Protein AF-0000000080797533 (afdb_homodimer)

Structure (mmCIF, N/CA/C/O backbone):
data_AF-0000000080797533-model_v1
#
loop_
_entity.id
_entity.type
_entity.pdbx_description
1 polymer 'Nucleotidyl transferase'
#
loop_
_atom_site.group_PDB
_atom_site.id
_atom_site.type_symbol
_atom_site.label_atom_id
_atom_site.label_alt_id
_atom_site.label_comp_id
_atom_site.label_asym_id
_atom_site.label_entity_id
_atom_site.label_seq_id
_atom_site.pdbx_PDB_ins_code
_atom_site.Cartn_x
_atom_site.Cartn_y
_atom_site.Cartn_z
_atom_site.occupancy
_atom_site.B_iso_or_equiv
_atom_site.auth_seq_id
_atom_site.auth_comp_id
_atom_site.auth_asym_id
_atom_site.auth_atom_id
_atom_site.pdbx_PDB_model_num
ATOM 1 N N . MET A 1 1 ? 1.604 30.25 17.75 1 94.69 1 MET A N 1
ATOM 2 C CA . MET A 1 1 ? 1.44 29.516 16.5 1 94.69 1 MET A CA 1
ATOM 3 C C . MET A 1 1 ? 0.306 28.5 16.609 1 94.69 1 MET A C 1
ATOM 5 O O . MET A 1 1 ? 0.098 27.906 17.656 1 94.69 1 MET A O 1
ATOM 9 N N . LYS A 1 2 ? -0.53 28.344 15.547 1 98.5 2 LYS A N 1
ATOM 10 C CA . LYS A 1 2 ? -1.649 27.406 15.492 1 98.5 2 LYS A CA 1
ATOM 11 C C . LYS A 1 2 ? -1.345 26.234 14.562 1 98.5 2 LYS A C 1
ATOM 13 O O . LYS A 1 2 ? -0.405 26.297 13.766 1 98.5 2 LYS A O 1
ATOM 18 N N . ALA A 1 3 ? -2.129 25.188 14.773 1 98.81 3 ALA A N 1
ATOM 19 C CA . ALA A 1 3 ? -2.057 24.062 13.852 1 98.81 3 ALA A CA 1
ATOM 20 C C . ALA A 1 3 ? -3.424 23.766 13.242 1 98.81 3 ALA A C 1
ATOM 22 O O . ALA A 1 3 ? -4.453 23.922 13.898 1 98.81 3 ALA A O 1
ATOM 23 N N . LEU A 1 4 ? -3.369 23.375 11.984 1 98.81 4 LEU A N 1
ATOM 24 C CA . LEU A 1 4 ? -4.566 22.953 11.266 1 98.81 4 LEU A CA 1
ATOM 25 C C . LEU A 1 4 ? -4.551 21.453 11 1 98.81 4 LEU A C 1
ATOM 27 O O . LEU A 1 4 ? -3.557 20.922 10.5 1 98.81 4 LEU A O 1
ATOM 31 N N . ILE A 1 5 ? -5.598 20.781 11.383 1 98.75 5 ILE A N 1
ATOM 32 C CA . ILE A 1 5 ? -5.773 19.359 11.078 1 98.75 5 ILE A CA 1
ATOM 33 C C . ILE A 1 5 ? -6.871 19.188 10.031 1 98.75 5 ILE A C 1
ATOM 35 O O . ILE A 1 5 ? -8 19.641 10.234 1 98.75 5 ILE A O 1
ATOM 39 N N . LEU A 1 6 ? -6.496 18.547 8.906 1 98.25 6 LEU A N 1
ATOM 40 C CA . LEU A 1 6 ? -7.449 18.297 7.828 1 98.25 6 LEU A CA 1
ATOM 41 C C . LEU A 1 6 ? -8.281 17.047 8.102 1 98.25 6 LEU A C 1
ATOM 43 O O . LEU A 1 6 ? -7.82 15.93 7.859 1 98.25 6 LEU A O 1
ATOM 47 N N . ALA A 1 7 ? -9.531 17.219 8.508 1 96.38 7 ALA A N 1
ATOM 48 C CA . ALA A 1 7 ? -10.352 16.109 8.984 1 96.38 7 ALA A CA 1
ATOM 49 C C . ALA A 1 7 ? -11.734 16.125 8.352 1 96.38 7 ALA A C 1
ATOM 51 O O . ALA A 1 7 ? -12.734 15.82 9.016 1 96.38 7 ALA A O 1
ATOM 52 N N . GLY A 1 8 ? -11.805 16.5 7.051 1 94.31 8 GLY A N 1
ATOM 53 C CA . GLY A 1 8 ? -13.117 16.688 6.449 1 94.31 8 GLY A CA 1
ATOM 54 C C . GLY A 1 8 ? -13.516 15.57 5.512 1 94.31 8 GLY A C 1
ATOM 55 O O . GLY A 1 8 ? -14.641 15.531 5.012 1 94.31 8 GLY A O 1
ATOM 56 N N . GLY A 1 9 ? -12.711 14.555 5.316 1 91.94 9 GLY A N 1
ATOM 57 C CA . GLY A 1 9 ? -12.945 13.539 4.305 1 91.94 9 GLY A CA 1
ATOM 58 C C . GLY A 1 9 ? -13.914 12.461 4.75 1 91.94 9 GLY A C 1
ATOM 59 O O . GLY A 1 9 ? -14.141 12.281 5.949 1 91.94 9 GLY A O 1
ATOM 60 N N . TYR A 1 10 ? -14.422 11.664 3.805 1 91.75 10 TYR A N 1
ATOM 61 C CA . TYR A 1 10 ? -15.461 10.672 4.047 1 91.75 10 TYR A CA 1
ATOM 62 C C . TYR A 1 10 ? -14.867 9.406 4.656 1 91.75 10 TYR A C 1
ATOM 64 O O . TYR A 1 10 ? -15.586 8.625 5.289 1 91.75 10 TYR A O 1
ATOM 72 N N . GLY A 1 11 ? -13.617 9.18 4.414 1 90.25 11 GLY A N 1
ATOM 73 C CA . GLY A 1 11 ? -13.031 7.922 4.848 1 90.25 11 GLY A CA 1
ATOM 74 C C . GLY A 1 11 ? -13.688 6.703 4.234 1 90.25 11 GLY A C 1
ATOM 75 O O . GLY A 1 11 ? -13.961 5.723 4.926 1 90.25 11 GLY A O 1
ATOM 76 N N . LYS A 1 12 ? -13.945 6.66 2.904 1 87.62 12 LYS A N 1
ATOM 77 C CA . LYS A 1 12 ? -14.758 5.672 2.203 1 87.62 12 LYS A CA 1
ATOM 78 C C . LYS A 1 12 ? -14.117 4.285 2.273 1 87.62 12 LYS A C 1
ATOM 80 O O . LYS A 1 12 ? -14.82 3.275 2.359 1 87.62 12 LYS A O 1
ATOM 85 N N . ARG A 1 13 ? -12.836 4.188 2.387 1 86.38 13 ARG A N 1
ATOM 86 C CA . ARG A 1 13 ? -12.117 2.92 2.344 1 86.38 13 ARG A CA 1
ATOM 87 C C . ARG A 1 13 ? -12.172 2.211 3.693 1 86.38 13 ARG A C 1
ATOM 89 O O . ARG A 1 13 ? -11.758 1.057 3.812 1 86.38 13 ARG A O 1
ATOM 96 N N . LEU A 1 14 ? -12.719 2.918 4.703 1 90 14 LEU A N 1
ATOM 97 C CA . LEU A 1 14 ? -12.789 2.359 6.047 1 90 14 LEU A CA 1
ATOM 98 C C . LEU A 1 14 ? -14.227 2.006 6.414 1 90 14 LEU A C 1
ATOM 100 O O . LEU A 1 14 ? -14.523 1.71 7.574 1 90 14 LEU A O 1
ATOM 104 N N . LYS A 1 15 ? -15.07 2.141 5.383 1 87 15 LYS A N 1
ATOM 105 C CA . LYS A 1 15 ? -16.422 1.623 5.621 1 87 15 LYS A CA 1
ATOM 106 C C . LYS A 1 15 ? -16.391 0.133 5.949 1 87 15 LYS A C 1
ATOM 108 O O . LYS A 1 15 ? -15.586 -0.614 5.379 1 87 15 LYS A O 1
ATOM 113 N N . PRO A 1 16 ? -17.172 -0.252 6.891 1 87.19 16 PRO A N 1
ATOM 114 C CA . PRO A 1 16 ? -18.344 0.398 7.473 1 87.19 16 PRO A CA 1
ATOM 115 C C . PRO A 1 16 ? -18.016 1.201 8.727 1 87.19 16 PRO A C 1
ATOM 117 O O . PRO A 1 16 ? -18.891 1.865 9.289 1 87.19 16 PRO A O 1
ATOM 120 N N . LEU A 1 17 ? -16.844 1.166 9.219 1 88.81 17 LEU A N 1
ATOM 121 C CA . LEU A 1 17 ? -16.484 1.856 10.445 1 88.81 17 LEU A CA 1
ATOM 122 C C . LEU A 1 17 ? -16.828 3.34 10.359 1 88.81 17 LEU A C 1
ATOM 124 O O . LEU A 1 17 ? -17.281 3.932 11.336 1 88.81 17 LEU A O 1
ATOM 128 N N . THR A 1 18 ? -16.641 3.889 9.148 1 92.38 18 THR A N 1
ATOM 129 C CA . THR A 1 18 ? -16.766 5.332 8.984 1 92.38 18 THR A CA 1
ATOM 130 C C . THR A 1 18 ? -18.203 5.711 8.641 1 92.38 18 THR A C 1
ATOM 132 O O . THR A 1 18 ? -18.516 6.879 8.398 1 92.38 18 THR A O 1
ATOM 135 N N . GLU A 1 19 ? -19 4.746 8.594 1 92 19 GLU A N 1
ATOM 136 C CA . GLU A 1 19 ? -20.406 5.059 8.367 1 92 19 GLU A CA 1
ATOM 137 C C . GLU A 1 19 ? -21.016 5.738 9.594 1 92 19 GLU A C 1
ATOM 139 O O . GLU A 1 19 ? -21.922 6.578 9.461 1 92 19 GLU A O 1
ATOM 144 N N . GLU A 1 20 ? -20.516 5.363 10.719 1 91.5 20 GLU A N 1
ATOM 145 C CA . GLU A 1 20 ? -21.094 5.895 11.953 1 91.5 20 GLU A CA 1
ATOM 146 C C . GLU A 1 20 ? -20.109 6.801 12.68 1 91.5 20 GLU A C 1
ATOM 148 O O . GLU A 1 20 ? -20.516 7.668 13.461 1 91.5 20 GLU A O 1
ATOM 153 N N . LEU A 1 21 ? -18.938 6.59 12.516 1 95.12 21 LEU A N 1
ATOM 154 C CA . LEU A 1 21 ? -17.875 7.328 13.211 1 95.12 21 LEU A CA 1
ATOM 155 C C . LEU A 1 21 ? -16.891 7.926 12.211 1 95.12 21 LEU A C 1
ATOM 157 O O . LEU A 1 21 ? -16.281 7.199 11.422 1 95.12 21 LEU A O 1
ATOM 161 N N . PRO A 1 22 ? -16.766 9.281 12.234 1 96.25 22 PRO A N 1
ATOM 162 C CA . PRO A 1 22 ? -15.797 9.867 11.297 1 96.25 22 PRO A CA 1
ATOM 163 C C . PRO A 1 22 ? -14.367 9.398 11.555 1 96.25 22 PRO A C 1
ATOM 165 O O . PRO A 1 22 ? -14.023 9.031 12.688 1 96.25 22 PRO A O 1
ATOM 168 N N . LYS A 1 23 ? -13.508 9.438 10.57 1 96.44 23 LYS A N 1
ATOM 169 C CA . LYS A 1 23 ? -12.164 8.875 10.57 1 96.44 23 LYS A CA 1
ATOM 170 C C . LYS A 1 23 ? -11.336 9.414 11.734 1 96.44 23 LYS A C 1
ATOM 172 O O . LYS A 1 23 ? -10.664 8.648 12.422 1 96.44 23 LYS A O 1
ATOM 177 N N . PRO A 1 24 ? -11.375 10.758 12.023 1 96.88 24 PRO A N 1
ATOM 178 C CA . PRO A 1 24 ? -10.547 11.289 13.109 1 96.88 24 PRO A CA 1
ATOM 179 C C . PRO A 1 24 ? -10.891 10.68 14.469 1 96.88 24 PRO A C 1
ATOM 181 O O . PRO A 1 24 ? -10.07 10.719 15.391 1 96.88 24 PRO A O 1
ATOM 184 N N . LEU A 1 25 ? -12.062 10.094 14.578 1 97.56 25 LEU A N 1
ATOM 185 C CA . LEU A 1 25 ? -12.516 9.586 15.875 1 97.56 25 LEU A CA 1
ATOM 186 C C . LEU A 1 25 ? -12.32 8.078 15.969 1 97.56 25 LEU A C 1
ATOM 188 O O . LEU A 1 25 ? -12.578 7.48 17.016 1 97.56 25 LEU A O 1
ATOM 192 N N . LEU A 1 26 ? -11.875 7.477 14.914 1 96.94 26 LEU A N 1
ATOM 193 C CA . LEU A 1 26 ? -11.578 6.051 14.977 1 96.94 26 LEU A CA 1
ATOM 194 C C . LEU A 1 26 ? -10.477 5.773 15.992 1 96.94 26 LEU A C 1
ATOM 196 O O . LEU A 1 26 ? -9.508 6.527 16.094 1 96.94 26 LEU A O 1
ATOM 200 N N . GLN A 1 27 ? -10.602 4.641 16.656 1 96.06 27 GLN A N 1
ATOM 201 C CA . GLN A 1 27 ? -9.711 4.312 17.766 1 96.06 27 GLN A CA 1
ATOM 202 C C . GLN A 1 27 ? -8.461 3.582 17.266 1 96.06 27 GLN A C 1
ATOM 204 O O . GLN A 1 27 ? -8.562 2.646 16.469 1 96.06 27 GLN A O 1
ATOM 209 N N . VAL A 1 28 ? -7.332 4.039 17.703 1 96.19 28 VAL A N 1
ATOM 210 C CA . VAL A 1 28 ? -6.047 3.381 17.5 1 96.19 28 VAL A CA 1
ATOM 211 C C . VAL A 1 28 ? -5.316 3.252 18.844 1 96.19 28 VAL A C 1
ATOM 213 O O . VAL A 1 28 ? -4.922 4.258 19.438 1 96.19 28 VAL A O 1
ATOM 216 N N . ALA A 1 29 ? -5.105 2.033 19.297 1 95.25 29 ALA A N 1
ATOM 217 C CA . ALA A 1 29 ? -4.453 1.735 20.562 1 95.25 29 ALA A CA 1
ATOM 218 C C . ALA A 1 29 ? -5.133 2.475 21.719 1 95.25 29 ALA A C 1
ATOM 220 O O . ALA A 1 29 ? -4.461 3.098 22.531 1 95.25 29 ALA A O 1
ATOM 221 N N . GLY A 1 30 ? -6.457 2.561 21.672 1 92.75 30 GLY A N 1
ATOM 222 C CA . GLY A 1 30 ? -7.227 3.062 22.797 1 92.75 30 GLY A CA 1
ATOM 223 C C . GLY A 1 30 ? -7.488 4.555 22.734 1 92.75 30 GLY A C 1
ATOM 224 O O . GLY A 1 30 ? -8.133 5.125 23.609 1 92.75 30 GLY A O 1
ATOM 225 N N . LYS A 1 31 ? -7.008 5.238 21.75 1 93.94 31 LYS A N 1
ATOM 226 C CA . LYS A 1 31 ? -7.168 6.676 21.562 1 93.94 31 LYS A CA 1
ATOM 227 C C . LYS A 1 31 ? -7.637 6.996 20.141 1 93.94 31 LYS A C 1
ATOM 229 O O . LYS A 1 31 ? -7.199 6.359 19.188 1 93.94 31 LYS A O 1
ATOM 234 N N . PRO A 1 32 ? -8.555 8.039 20.062 1 97 32 PRO A N 1
ATOM 235 C CA . PRO A 1 32 ? -8.906 8.422 18.688 1 97 32 PRO A CA 1
ATOM 236 C C . PRO A 1 32 ? -7.711 8.953 17.906 1 97 32 PRO A C 1
ATOM 238 O O . PRO A 1 32 ? -6.77 9.492 18.484 1 97 32 PRO A O 1
ATOM 241 N N . ILE A 1 33 ? -7.75 8.844 16.609 1 97.62 33 ILE A N 1
ATOM 242 C CA . ILE A 1 33 ? -6.672 9.289 15.734 1 97.62 33 ILE A CA 1
ATOM 243 C C . ILE A 1 33 ? -6.328 10.75 16.047 1 97.62 33 ILE A C 1
ATOM 245 O O . ILE A 1 33 ? -5.156 11.102 16.172 1 97.62 33 ILE A O 1
ATOM 249 N N . VAL A 1 34 ? -7.316 11.625 16.266 1 98 34 VAL A N 1
ATOM 250 C CA . VAL A 1 34 ? -7.102 13.055 16.453 1 98 34 VAL A CA 1
ATOM 251 C C . VAL A 1 34 ? -6.363 13.312 17.766 1 98 34 VAL A C 1
ATOM 253 O O . VAL A 1 34 ? -5.602 14.273 17.891 1 98 34 VAL A O 1
ATOM 256 N N . ALA A 1 35 ? -6.574 12.469 18.734 1 97.5 35 ALA A N 1
ATOM 257 C CA . ALA A 1 35 ? -5.887 12.625 20.016 1 97.5 35 ALA A CA 1
ATOM 258 C C . ALA A 1 35 ? -4.379 12.438 19.859 1 97.5 35 ALA A C 1
ATOM 260 O O . ALA A 1 35 ? -3.588 13.102 20.531 1 97.5 35 ALA A O 1
ATOM 261 N N . TRP A 1 36 ? -4.047 11.477 19.016 1 97.75 36 TRP A N 1
ATOM 262 C CA . TRP A 1 36 ? -2.633 11.297 18.703 1 97.75 36 TRP A CA 1
ATOM 263 C C . TRP A 1 36 ? -2.045 12.555 18.078 1 97.75 36 TRP A C 1
ATOM 265 O O . TRP A 1 36 ? -0.903 12.922 18.359 1 97.75 36 TRP A O 1
ATOM 275 N N . GLN A 1 37 ? -2.801 13.203 17.281 1 98.12 37 GLN A N 1
ATOM 276 C CA . GLN A 1 37 ? -2.35 14.414 16.609 1 98.12 37 GLN A CA 1
ATOM 277 C C . GLN A 1 37 ? -2.258 15.578 17.594 1 98.12 37 GLN A C 1
ATOM 279 O O . GLN A 1 37 ? -1.333 16.391 17.516 1 98.12 37 GLN A O 1
ATOM 284 N N . PHE A 1 38 ? -3.213 15.664 18.5 1 98.44 38 PHE A N 1
ATOM 285 C CA . PHE A 1 38 ? -3.129 16.656 19.562 1 98.44 38 PHE A CA 1
ATOM 286 C C . PHE A 1 38 ? -1.846 16.484 20.359 1 98.44 38 PHE A C 1
ATOM 288 O O . PHE A 1 38 ? -1.151 17.469 20.641 1 98.44 38 PHE A O 1
ATOM 295 N N . ASP A 1 39 ? -1.562 15.25 20.688 1 97.69 39 ASP A N 1
ATOM 296 C CA . ASP A 1 39 ? -0.354 14.961 21.469 1 97.69 39 ASP A CA 1
ATOM 297 C C . ASP A 1 39 ? 0.896 15.414 20.719 1 97.69 39 ASP A C 1
ATOM 299 O O . ASP A 1 39 ? 1.817 15.969 21.312 1 97.69 39 ASP A O 1
ATOM 303 N N . LEU A 1 40 ? 0.904 15.164 19.438 1 98 40 LEU A N 1
ATOM 304 C CA . LEU A 1 40 ? 2.02 15.609 18.609 1 98 40 LEU A CA 1
ATOM 305 C C . LEU A 1 40 ? 2.234 17.109 18.734 1 98 40 LEU A C 1
ATOM 307 O O . LEU A 1 40 ? 3.344 17.562 19.016 1 98 40 LEU A O 1
ATOM 311 N N . TYR A 1 41 ? 1.193 17.875 18.547 1 98.56 41 TYR A N 1
ATOM 312 C CA . TYR A 1 41 ? 1.3 19.328 18.516 1 98.56 41 TYR A CA 1
ATOM 313 C C . TYR A 1 41 ? 1.588 19.875 19.906 1 98.56 41 TYR A C 1
ATOM 315 O O . TYR A 1 41 ? 2.428 20.766 20.078 1 98.56 41 TYR A O 1
ATOM 323 N N . LYS A 1 42 ? 0.977 19.297 20.922 1 97.94 42 LYS A N 1
ATOM 324 C CA . LYS A 1 42 ? 1.227 19.719 22.297 1 97.94 42 LYS A CA 1
ATOM 325 C C . LYS A 1 42 ? 2.699 19.562 22.672 1 97.94 42 LYS A C 1
ATOM 327 O O . LYS A 1 42 ? 3.283 20.438 23.312 1 97.94 42 LYS A O 1
ATOM 332 N N . ARG A 1 43 ? 3.199 18.531 22.266 1 97.06 43 ARG A N 1
ATOM 333 C CA . ARG A 1 43 ? 4.598 18.25 22.578 1 97.06 43 ARG A CA 1
ATOM 334 C C . ARG A 1 43 ? 5.52 19.312 21.984 1 97.06 43 ARG A C 1
ATOM 336 O O . ARG A 1 43 ? 6.633 19.5 22.469 1 97.06 43 ARG A O 1
ATOM 343 N N . HIS A 1 44 ? 5.059 19.984 21 1 98.12 44 HIS A N 1
ATOM 344 C CA . HIS A 1 44 ? 5.879 21 20.344 1 98.12 44 HIS A CA 1
ATOM 345 C C . HIS A 1 44 ? 5.379 22.406 20.656 1 98.12 44 HIS A C 1
ATOM 347 O O . HIS A 1 44 ? 5.664 23.359 19.922 1 98.12 44 HIS A O 1
ATOM 353 N N . GLY A 1 45 ? 4.559 22.484 21.656 1 97.62 45 GLY A N 1
ATOM 354 C CA . GLY A 1 45 ? 4.148 23.766 22.188 1 97.62 45 GLY A CA 1
ATOM 355 C C . GLY A 1 45 ? 2.99 24.391 21.438 1 97.62 45 GLY A C 1
ATOM 356 O O . GLY A 1 45 ? 2.705 25.578 21.578 1 97.62 45 GLY A O 1
ATOM 357 N N . ILE A 1 46 ? 2.385 23.672 20.578 1 98.31 46 ILE A N 1
ATOM 358 C CA . ILE A 1 46 ? 1.227 24.172 19.844 1 98.31 46 ILE A CA 1
ATOM 359 C C . ILE A 1 46 ? -0.056 23.641 20.484 1 98.31 46 ILE A C 1
ATOM 361 O O . ILE A 1 46 ? -0.37 22.453 20.375 1 98.31 46 ILE A O 1
ATOM 365 N N . ASN A 1 47 ? -0.805 24.547 21.047 1 98.31 47 ASN A N 1
ATOM 366 C CA . ASN A 1 47 ? -1.969 24.109 21.797 1 98.31 47 ASN A CA 1
ATOM 367 C C . ASN A 1 47 ? -3.264 24.672 21.219 1 98.31 47 ASN A C 1
ATOM 369 O O . ASN A 1 47 ? -4.352 24.359 21.703 1 98.31 47 ASN A O 1
ATOM 373 N N . GLU A 1 48 ? -3.184 25.5 20.312 1 98.56 48 GLU A N 1
ATOM 374 C CA . GLU A 1 48 ? -4.352 25.984 19.578 1 98.56 48 GLU A CA 1
ATOM 375 C C . GLU A 1 48 ? -4.488 25.297 18.234 1 98.56 48 GLU A C 1
ATOM 377 O O . GLU A 1 48 ? -3.641 25.453 17.359 1 98.56 48 GLU A O 1
ATOM 382 N N . ILE A 1 49 ? -5.629 24.594 18.125 1 98.75 49 ILE A N 1
ATOM 383 C CA . ILE A 1 49 ? -5.805 23.734 16.969 1 98.75 49 ILE A CA 1
ATOM 384 C C . ILE A 1 49 ? -7.051 24.156 16.188 1 98.75 49 ILE A C 1
ATOM 386 O O . ILE A 1 49 ? -8.102 24.406 16.781 1 98.75 49 ILE A O 1
ATOM 390 N N . VAL A 1 50 ? -6.867 24.344 14.922 1 98.75 50 VAL A N 1
ATOM 391 C CA . VAL A 1 50 ? -7.988 24.469 14 1 98.75 50 VAL A CA 1
ATOM 392 C C . VAL A 1 50 ? -8.289 23.125 13.352 1 98.75 50 VAL A C 1
ATOM 394 O O . VAL A 1 50 ? -7.379 22.469 12.836 1 98.75 50 VAL A O 1
ATOM 397 N N . MET A 1 51 ? -9.492 22.656 13.422 1 98.62 51 MET A N 1
ATOM 398 C CA . MET A 1 51 ? -9.898 21.422 12.758 1 98.62 51 MET A CA 1
ATOM 399 C C . MET A 1 51 ? -10.805 21.703 11.57 1 98.62 51 MET A C 1
ATOM 401 O O . MET A 1 51 ? -11.867 22.312 11.727 1 98.62 51 MET A O 1
ATOM 405 N N . ALA A 1 52 ? -10.359 21.359 10.398 1 98.25 52 ALA A N 1
ATOM 406 C CA . ALA A 1 52 ? -11.227 21.391 9.219 1 98.25 52 ALA A CA 1
ATOM 407 C C . ALA A 1 52 ? -12.102 20.141 9.156 1 98.25 52 ALA A C 1
ATOM 409 O O . ALA A 1 52 ? -11.617 19.062 8.812 1 98.25 52 ALA A O 1
ATOM 410 N N . VAL A 1 53 ? -13.406 20.297 9.398 1 98 53 VAL A N 1
ATOM 411 C CA . VAL A 1 53 ? -14.297 19.141 9.516 1 98 53 VAL A CA 1
ATOM 412 C C . VAL A 1 53 ? -15.375 19.219 8.438 1 98 53 VAL A C 1
ATOM 414 O O . VAL A 1 53 ? -15.664 20.281 7.906 1 98 53 VAL A O 1
ATOM 417 N N . GLY A 1 54 ? -15.867 18.031 8 1 96.62 54 GLY A N 1
ATOM 418 C CA . GLY A 1 54 ? -16.906 17.922 7 1 96.62 54 GLY A CA 1
ATOM 419 C C . GLY A 1 54 ? -17.828 16.734 7.242 1 96.62 54 GLY A C 1
ATOM 420 O O . GLY A 1 54 ? -18.828 16.844 7.969 1 96.62 54 GLY A O 1
ATOM 421 N N . TYR A 1 55 ? -17.5 15.586 6.828 1 94.56 55 TYR A N 1
ATOM 422 C CA . TYR A 1 55 ? -18.281 14.367 7 1 94.56 55 TYR A CA 1
ATOM 423 C C . TYR A 1 55 ? -18.453 14.031 8.477 1 94.56 55 TYR A C 1
ATOM 425 O O . TYR A 1 55 ? -17.484 13.93 9.219 1 94.56 55 TYR A O 1
ATOM 433 N N . LEU A 1 56 ? -19.734 13.961 8.922 1 96.31 56 LEU A N 1
ATOM 434 C CA . LEU A 1 56 ? -20.109 13.648 10.305 1 96.31 56 LEU A CA 1
ATOM 435 C C . LEU A 1 56 ? -19.484 14.648 11.273 1 96.31 56 LEU A C 1
ATOM 437 O O . LEU A 1 56 ? -19.047 14.273 12.359 1 96.31 56 LEU A O 1
ATOM 441 N N . LYS A 1 57 ? -19.484 15.891 10.82 1 96.81 57 LYS A N 1
ATOM 442 C CA . LYS A 1 57 ? -18.875 16.969 11.602 1 96.81 57 LYS A CA 1
ATOM 443 C C . LYS A 1 57 ? -19.531 17.078 12.977 1 96.81 57 LYS A C 1
ATOM 445 O O . LYS A 1 57 ? -18.859 17.391 13.961 1 96.81 57 LYS A O 1
ATOM 450 N N . GLU A 1 58 ? -20.781 16.812 13.047 1 97.12 58 GLU A N 1
ATOM 451 C CA . GLU A 1 58 ? -21.5 16.938 14.32 1 97.12 58 GLU A CA 1
ATOM 452 C C . GLU A 1 58 ? -20.906 16 15.375 1 97.12 58 GLU A C 1
ATOM 454 O O . GLU A 1 58 ? -20.797 16.375 16.547 1 97.12 58 GLU A O 1
ATOM 459 N N . LYS A 1 59 ? -20.562 14.859 14.945 1 97.19 59 LYS A N 1
ATOM 460 C CA . LYS A 1 59 ? -19.969 13.891 15.859 1 97.19 59 LYS A CA 1
ATOM 461 C C . LYS A 1 59 ? -18.594 14.344 16.328 1 97.19 59 LYS A C 1
ATOM 463 O O . LYS A 1 59 ? -18.25 14.195 17.5 1 97.19 59 LYS A O 1
ATOM 468 N N . VAL A 1 60 ? -17.844 14.93 15.461 1 97.62 60 VAL A N 1
ATOM 469 C CA . VAL A 1 60 ? -16.516 15.422 15.812 1 97.62 60 VAL A CA 1
ATOM 470 C C . VAL A 1 60 ? -16.641 16.547 16.844 1 97.62 60 VAL A C 1
ATOM 472 O O . VAL A 1 60 ? -15.969 16.531 17.875 1 97.62 60 VAL A O 1
ATOM 475 N N . ILE A 1 61 ? -17.516 17.469 16.5 1 97.56 61 ILE A N 1
ATOM 476 C CA . ILE A 1 61 ? -17.703 18.641 17.359 1 97.56 61 ILE A CA 1
ATOM 477 C C . ILE A 1 61 ? -18.219 18.203 18.719 1 97.56 61 ILE A C 1
ATOM 479 O O . ILE A 1 61 ? -17.766 18.719 19.75 1 97.56 61 ILE A O 1
ATOM 483 N N . GLU A 1 62 ? -19.078 17.234 18.719 1 97.19 62 GLU A N 1
ATOM 484 C CA . GLU A 1 62 ? -19.641 16.734 19.969 1 97.19 62 GLU A CA 1
ATOM 485 C C . GLU A 1 62 ? -18.594 16.016 20.812 1 97.19 62 GLU A C 1
ATOM 487 O O . GLU A 1 62 ? -18.453 16.297 22 1 97.19 62 GLU A O 1
ATOM 492 N N . LEU A 1 63 ? -17.828 15.203 20.234 1 96.19 63 LEU A N 1
ATOM 493 C CA . LEU A 1 63 ? -16.984 14.289 20.984 1 96.19 63 LEU A CA 1
ATOM 494 C C . LEU A 1 63 ? -15.633 14.93 21.312 1 96.19 63 LEU A C 1
ATOM 496 O O . LEU A 1 63 ? -15.039 14.648 22.344 1 96.19 63 LEU A O 1
ATOM 500 N N . VAL A 1 64 ? -15.18 15.805 20.438 1 97.75 64 VAL A N 1
ATOM 501 C CA . VAL A 1 64 ? -13.922 16.5 2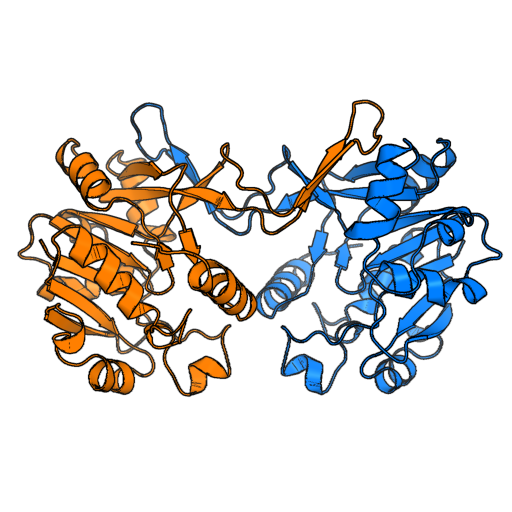0.688 1 97.75 64 VAL A CA 1
ATOM 502 C C . VAL A 1 64 ? -14.18 17.75 21.531 1 97.75 64 VAL A C 1
ATOM 504 O O . VAL A 1 64 ? -13.391 18.078 22.406 1 97.75 64 VAL A O 1
ATOM 507 N N . GLY A 1 65 ? -15.242 18.422 21.234 1 97.38 65 GLY A N 1
ATOM 508 C CA . GLY A 1 65 ? -15.633 19.609 21.969 1 97.38 65 GLY A CA 1
ATOM 509 C C . GLY A 1 65 ? -14.633 20.75 21.844 1 97.38 65 GLY A C 1
ATOM 510 O O . GLY A 1 65 ? -14.156 21.031 20.734 1 97.38 65 GLY A O 1
ATOM 511 N N . SER A 1 66 ? -14.352 21.406 22.969 1 97.75 66 SER A N 1
ATOM 512 C CA . SER A 1 66 ? -13.43 22.531 22.984 1 97.75 66 SER A CA 1
ATOM 513 C C . SER A 1 66 ? -11.977 22.062 22.906 1 97.75 66 SER A C 1
ATOM 515 O O . SER A 1 66 ? -11.07 22.875 22.688 1 97.75 66 SER A O 1
ATOM 517 N N . GLY A 1 67 ? -11.797 20.812 23.031 1 97.75 67 GLY A N 1
ATOM 518 C CA . GLY A 1 67 ? -10.453 20.25 23.062 1 97.75 67 GLY A CA 1
ATOM 519 C C . GLY A 1 67 ? -9.859 20.219 24.469 1 97.75 67 GLY A C 1
ATOM 520 O O . GLY A 1 67 ? -8.766 19.688 24.672 1 97.75 67 GLY A O 1
ATOM 521 N N . SER A 1 68 ? -10.562 20.672 25.438 1 97.38 68 SER A N 1
ATOM 522 C CA . SER A 1 68 ? -10.055 20.812 26.797 1 97.38 68 SER A CA 1
ATOM 523 C C . SER A 1 68 ? -9.664 19.453 27.375 1 97.38 68 SER A C 1
ATOM 525 O O . SER A 1 68 ? -8.664 19.344 28.094 1 97.38 68 SER A O 1
ATOM 527 N N . LYS A 1 69 ? -10.422 18.469 27.094 1 96.12 69 LYS A N 1
ATOM 528 C CA . LYS A 1 69 ? -10.156 17.141 27.625 1 96.12 69 LYS A CA 1
ATOM 529 C C . LYS A 1 69 ? -8.805 16.609 27.141 1 96.12 69 LYS A C 1
ATOM 531 O O . LYS A 1 69 ? -8.227 15.719 27.75 1 96.12 69 LYS A O 1
ATOM 536 N N . TYR A 1 70 ? -8.359 17.219 26.047 1 97.38 70 TYR A N 1
ATOM 537 C CA . TYR A 1 70 ? -7.094 16.781 25.484 1 97.38 70 TYR A CA 1
ATOM 538 C C . TYR A 1 70 ? -5.98 17.781 25.781 1 97.38 70 TYR A C 1
ATOM 540 O O . TYR A 1 70 ? -4.855 17.625 25.297 1 97.38 70 TYR A O 1
ATOM 548 N N . GLY A 1 71 ? -6.297 18.812 26.484 1 97.5 71 GLY A N 1
ATOM 549 C CA . GLY A 1 71 ? -5.301 19.797 26.844 1 97.5 71 GLY A CA 1
ATOM 550 C C . GLY A 1 71 ? -5.008 20.781 25.734 1 97.5 71 GLY A C 1
ATOM 551 O O . GLY A 1 71 ? -3.906 21.328 25.641 1 97.5 71 GLY A O 1
ATOM 552 N N . VAL A 1 72 ? -5.93 20.906 24.781 1 98.38 72 VAL A N 1
ATOM 553 C CA . VAL A 1 72 ? -5.773 21.859 23.688 1 98.38 72 VAL A CA 1
ATOM 554 C C . VAL A 1 72 ? -7.031 22.719 23.562 1 98.38 72 VAL A C 1
ATOM 556 O O . VAL A 1 72 ? -8.023 22.469 24.25 1 98.38 72 VAL A O 1
ATOM 559 N N . LYS A 1 73 ? -6.895 23.797 22.781 1 98.5 73 LYS A N 1
ATOM 560 C CA . LYS A 1 73 ? -8.031 24.609 22.344 1 98.5 73 LYS A CA 1
ATOM 561 C C . LYS A 1 73 ? -8.359 24.344 20.875 1 98.5 73 LYS A C 1
ATOM 563 O O . LYS A 1 73 ? -7.5 24.5 20 1 98.5 73 LYS A O 1
ATOM 568 N N . VAL A 1 74 ? -9.641 24.016 20.656 1 98.56 74 VAL A N 1
ATOM 569 C CA . VAL A 1 74 ? -9.992 23.625 19.297 1 98.56 74 VAL A CA 1
ATOM 570 C C . VAL A 1 74 ? -11.016 24.594 18.734 1 98.56 74 VAL A C 1
ATOM 572 O O . VAL A 1 74 ? -11.969 24.984 19.406 1 98.56 74 VAL A O 1
ATOM 575 N N . VAL A 1 75 ? -10.734 25.078 17.562 1 97.81 75 VAL A N 1
ATOM 576 C CA . VAL A 1 75 ? -11.703 25.797 16.75 1 97.81 75 VAL A CA 1
ATOM 577 C C . VAL A 1 75 ? -12.016 25 15.484 1 97.81 75 VAL A C 1
ATOM 579 O O . VAL A 1 75 ? -11.133 24.359 14.906 1 97.81 75 VAL A O 1
ATOM 582 N N . TYR A 1 76 ? -13.312 25.062 15.031 1 98.25 76 TYR A N 1
ATOM 583 C CA . TYR A 1 76 ? -13.742 24.25 13.906 1 98.25 76 TYR A CA 1
ATOM 584 C C . TYR A 1 76 ? -14 25.109 12.68 1 98.25 76 TYR A C 1
ATOM 586 O O . TYR A 1 76 ? -14.578 26.188 12.781 1 98.25 76 TYR A O 1
ATOM 594 N N . VAL A 1 77 ? -13.508 24.688 11.617 1 97.88 77 VAL A N 1
ATOM 595 C CA . VAL A 1 77 ? -13.859 25.203 10.297 1 97.88 77 VAL A CA 1
ATOM 596 C C . VAL A 1 77 ? -14.594 24.141 9.5 1 97.88 77 VAL A C 1
ATOM 598 O O . VAL A 1 77 ? -14.055 23.062 9.242 1 97.88 77 VAL A O 1
ATOM 601 N N . VAL A 1 78 ? -15.781 24.469 8.992 1 96.88 78 VAL A N 1
ATOM 602 C CA . VAL A 1 78 ? -16.641 23.453 8.398 1 96.88 78 VAL A CA 1
ATOM 603 C C . VAL A 1 78 ? -16.578 23.547 6.875 1 96.88 78 VAL A C 1
ATOM 605 O O . VAL A 1 78 ? -16.656 24.641 6.305 1 96.88 78 VAL A O 1
ATOM 608 N N . GLU A 1 79 ? -16.344 22.359 6.305 1 93.25 79 GLU A N 1
ATOM 609 C CA . GLU A 1 79 ? -16.484 22.203 4.863 1 93.25 79 GLU A CA 1
ATOM 610 C C . GLU A 1 79 ? -17.828 21.562 4.508 1 93.25 79 GLU A C 1
ATOM 612 O O . GLU A 1 79 ? -18.062 20.406 4.832 1 93.25 79 GLU A O 1
ATOM 617 N N . GLU A 1 80 ? -18.609 22.25 3.736 1 91.06 80 GLU A N 1
ATOM 618 C CA . GLU A 1 80 ? -19.906 21.703 3.365 1 91.06 80 GLU A CA 1
ATOM 619 C C . GLU A 1 80 ? -19.766 20.578 2.35 1 91.06 80 GLU A C 1
ATOM 621 O O . GLU A 1 80 ? -20.594 19.656 2.326 1 91.06 80 GLU A O 1
ATOM 626 N N . GLU A 1 81 ? -18.859 20.719 1.522 1 91.5 81 GLU A N 1
ATOM 627 C CA . GLU A 1 81 ? -18.469 19.656 0.589 1 91.5 81 GLU A CA 1
ATOM 628 C C . GLU A 1 81 ? -16.953 19.453 0.598 1 91.5 81 GLU A C 1
ATOM 630 O O . GLU A 1 81 ? -16.203 20.359 0.974 1 91.5 81 GLU A O 1
ATOM 635 N N . PRO A 1 82 ? -16.609 18.297 0.214 1 89.94 82 PRO A N 1
ATOM 636 C CA . PRO A 1 82 ? -15.156 18.062 0.182 1 89.94 82 PRO A CA 1
ATOM 637 C C . PRO A 1 82 ? -14.438 19.016 -0.767 1 89.94 82 PRO A C 1
ATOM 639 O O . PRO A 1 82 ? -14.742 19.047 -1.962 1 89.94 82 PRO A O 1
ATOM 642 N N . LEU A 1 83 ? -13.492 19.734 -0.274 1 94.69 83 LEU A N 1
ATOM 643 C CA . LEU A 1 83 ? -12.805 20.75 -1.048 1 94.69 83 LEU A CA 1
ATOM 644 C C . LEU A 1 83 ? -11.43 20.266 -1.494 1 94.69 83 LEU A C 1
ATOM 646 O O . LEU A 1 83 ? -10.758 20.922 -2.283 1 94.69 83 LEU A O 1
ATOM 650 N N . GLY A 1 84 ? -10.992 19.094 -1.027 1 95.81 84 GLY A N 1
ATOM 651 C CA . GLY A 1 84 ? -9.602 18.688 -1.187 1 95.81 84 GLY A CA 1
ATOM 652 C C . GLY A 1 84 ? -8.68 19.297 -0.156 1 95.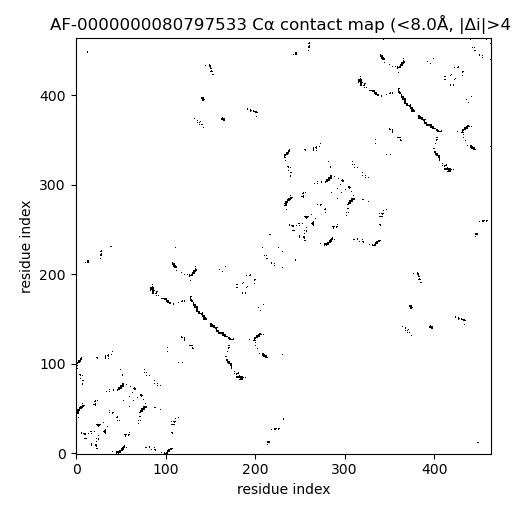81 84 GLY A C 1
ATOM 653 O O . GLY A 1 84 ? -9.07 20.219 0.568 1 95.81 84 GLY A O 1
ATOM 654 N N . THR A 1 85 ? -7.461 18.891 -0.064 1 97.19 85 THR A N 1
ATOM 655 C CA . THR A 1 85 ? -6.543 19.328 0.975 1 97.19 85 THR A CA 1
ATOM 656 C C . THR A 1 85 ? -6.199 20.812 0.793 1 97.19 85 THR A C 1
ATOM 658 O O . THR A 1 85 ? -6.172 21.562 1.764 1 97.19 85 THR A O 1
ATOM 661 N N . GLY A 1 86 ? -5.949 21.219 -0.455 1 98 86 GLY A N 1
ATOM 662 C CA . GLY A 1 86 ? -5.68 22.609 -0.709 1 98 86 GLY A CA 1
ATOM 663 C C . GLY A 1 86 ? -6.863 23.516 -0.415 1 98 86 GLY A C 1
ATOM 664 O O . GLY A 1 86 ? -6.711 24.562 0.207 1 98 86 GLY A O 1
ATOM 665 N N . GLY A 1 87 ? -8 23.078 -0.875 1 98 87 GLY A N 1
ATOM 666 C CA . GLY A 1 87 ? -9.211 23.844 -0.613 1 98 87 GLY A CA 1
ATOM 667 C C . GLY A 1 87 ? -9.531 23.953 0.865 1 98 87 GLY A C 1
ATOM 668 O O . GLY A 1 87 ? -10.016 25 1.318 1 98 87 GLY A O 1
ATOM 669 N N . ALA A 1 88 ? -9.289 22.891 1.607 1 97.88 88 ALA A N 1
ATOM 670 C CA . ALA A 1 88 ? -9.555 22.891 3.043 1 97.88 88 ALA A CA 1
ATOM 671 C C . ALA A 1 88 ? -8.672 23.906 3.768 1 97.88 88 ALA A C 1
ATOM 673 O O . ALA A 1 88 ? -9.133 24.609 4.668 1 97.88 88 ALA A O 1
ATOM 674 N N . ILE A 1 89 ? -7.438 23.953 3.365 1 98.44 89 ILE A N 1
ATOM 675 C CA . ILE A 1 89 ? -6.531 24.922 3.959 1 98.44 89 ILE A CA 1
ATOM 676 C C . ILE A 1 89 ? -6.996 26.344 3.617 1 98.44 89 ILE A C 1
ATOM 678 O O . ILE A 1 89 ? -7.035 27.219 4.484 1 98.44 89 ILE A O 1
ATOM 682 N N . LYS A 1 90 ? -7.367 26.547 2.385 1 98.25 90 LYS A N 1
ATOM 683 C CA . LYS A 1 90 ? -7.875 27.859 1.956 1 98.25 90 LYS A CA 1
ATOM 684 C C . LYS A 1 90 ? -9.102 28.25 2.766 1 98.25 90 LYS A C 1
ATOM 686 O O . LYS A 1 90 ? -9.227 29.406 3.189 1 98.25 90 LYS A O 1
ATOM 691 N N . ASN A 1 91 ? -9.93 27.328 2.979 1 97.69 91 ASN A N 1
ATOM 692 C CA . ASN A 1 91 ? -11.164 27.562 3.727 1 97.69 91 ASN A CA 1
ATOM 693 C C . ASN A 1 91 ? -10.875 27.953 5.172 1 97.69 91 ASN A C 1
ATOM 695 O O . ASN A 1 91 ? -11.711 28.578 5.828 1 97.69 91 ASN A O 1
ATOM 699 N N . ALA A 1 92 ? -9.773 27.578 5.668 1 97.94 92 ALA A N 1
ATOM 700 C CA . ALA A 1 92 ? -9.406 27.859 7.055 1 97.94 92 ALA A CA 1
ATOM 701 C C . ALA A 1 92 ? -8.688 29.203 7.18 1 97.94 92 ALA A C 1
ATOM 703 O O . ALA A 1 92 ? -8.18 29.547 8.25 1 97.94 92 ALA A O 1
ATOM 704 N N . GLU A 1 93 ? -8.633 29.953 6.164 1 97.62 93 GLU A N 1
ATOM 705 C CA . GLU A 1 93 ? -7.871 31.203 6.121 1 97.62 93 GLU A CA 1
ATOM 706 C C . GLU A 1 93 ? -8.305 32.156 7.234 1 97.62 93 GLU A C 1
ATOM 708 O O . GLU A 1 93 ? -7.465 32.781 7.891 1 97.62 93 GLU A O 1
ATOM 713 N N . SER A 1 94 ? -9.547 32.25 7.453 1 95.75 94 SER A N 1
ATOM 714 C CA . SER A 1 94 ? -10.055 33.219 8.438 1 95.75 94 SER A CA 1
ATOM 715 C C . SER A 1 94 ? -9.523 32.875 9.836 1 95.75 94 SER A C 1
ATOM 717 O O . SER A 1 94 ? -9.297 33.781 10.641 1 95.75 94 SER A O 1
ATOM 719 N N . ALA A 1 95 ? -9.32 31.609 10.102 1 96.69 95 ALA A N 1
ATOM 720 C CA . ALA A 1 95 ? -8.859 31.172 11.422 1 96.69 95 ALA A CA 1
ATOM 721 C C . ALA A 1 95 ? -7.344 31.266 11.531 1 96.69 95 ALA A C 1
ATOM 723 O O . ALA A 1 95 ? -6.789 31.234 12.633 1 96.69 95 ALA A O 1
ATOM 724 N N . LEU A 1 96 ? -6.684 31.406 10.352 1 96.69 96 LEU A N 1
ATOM 725 C CA . LEU A 1 96 ? -5.23 31.266 10.367 1 96.69 96 LEU A CA 1
ATOM 726 C C . LEU A 1 96 ? -4.559 32.531 9.828 1 96.69 96 LEU A C 1
ATOM 728 O O . LEU A 1 96 ? -3.344 32.688 9.961 1 96.69 96 LEU A O 1
ATOM 732 N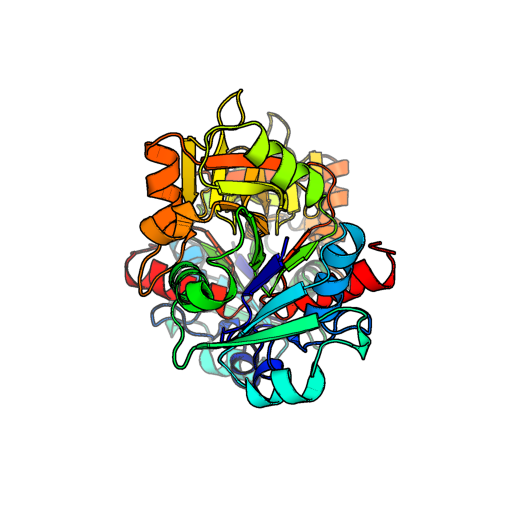 N . ARG A 1 97 ? -5.242 33.406 9.266 1 86.31 97 ARG A N 1
ATOM 733 C CA . ARG A 1 97 ? -4.684 34.531 8.508 1 86.31 97 ARG A CA 1
ATOM 734 C C . ARG A 1 97 ? -3.82 35.438 9.391 1 86.31 97 ARG A C 1
ATOM 736 O O . ARG A 1 97 ? -2.848 36.031 8.922 1 86.31 97 ARG A O 1
ATOM 743 N N . ASN A 1 98 ? -4.082 35.5 10.617 1 90.44 98 ASN A N 1
ATOM 744 C CA . ASN A 1 98 ? -3.336 36.406 11.492 1 90.44 98 ASN A CA 1
ATOM 745 C C . ASN A 1 98 ? -2.047 35.75 11.992 1 90.44 98 ASN A C 1
ATOM 747 O O . ASN A 1 98 ? -1.235 36.406 12.648 1 90.44 98 ASN A O 1
ATOM 751 N N . GLU A 1 99 ? -1.91 34.5 11.711 1 95 99 GLU A N 1
ATOM 752 C CA . GLU A 1 99 ? -0.675 33.812 12.062 1 95 99 GLU A CA 1
ATOM 753 C C . GLU A 1 99 ? 0.419 34.094 11.031 1 95 99 GLU A C 1
ATOM 755 O O . GLU A 1 99 ? 0.175 34 9.828 1 95 99 GLU A O 1
ATOM 760 N N . GLU A 1 100 ? 1.583 34.469 11.523 1 95.88 100 GLU A N 1
ATOM 761 C CA . GLU A 1 100 ? 2.717 34.594 10.609 1 95.88 100 GLU A CA 1
ATOM 762 C C . GLU A 1 100 ? 3.031 33.219 9.961 1 95.88 100 GLU A C 1
ATOM 764 O O . GLU A 1 100 ? 3.324 33.156 8.766 1 95.88 100 GLU A O 1
ATOM 769 N N . MET A 1 101 ? 2.986 32.25 10.797 1 97.5 101 MET A N 1
ATOM 770 C CA . MET A 1 101 ? 3.207 30.859 10.383 1 97.5 101 MET A CA 1
ATOM 771 C C . MET A 1 101 ? 2.285 29.906 11.141 1 97.5 101 MET A C 1
ATOM 773 O O . MET A 1 101 ? 1.881 30.203 12.266 1 97.5 101 MET A O 1
ATOM 777 N N . PHE A 1 102 ? 1.961 28.797 10.5 1 98.75 102 PHE A N 1
ATOM 778 C CA . PHE A 1 102 ? 1.138 27.797 11.156 1 98.75 102 PHE A CA 1
ATOM 779 C C . PHE A 1 102 ? 1.489 26.391 10.648 1 98.75 102 PHE A C 1
ATOM 781 O O . PHE A 1 102 ? 2.053 26.25 9.562 1 98.75 102 PHE A O 1
ATOM 788 N N . ALA A 1 103 ? 1.244 25.391 11.461 1 98.81 103 ALA A N 1
ATOM 789 C CA . ALA A 1 103 ? 1.456 24 11.094 1 98.81 103 ALA A CA 1
ATOM 790 C C . ALA A 1 103 ? 0.185 23.391 10.508 1 98.81 103 ALA A C 1
ATOM 792 O O . ALA A 1 103 ? -0.922 23.844 10.797 1 98.81 103 ALA A O 1
ATOM 793 N N . VAL A 1 104 ? 0.358 22.422 9.602 1 98.88 104 VAL A N 1
ATOM 794 C CA . VAL A 1 104 ? -0.76 21.703 8.992 1 98.88 104 VAL A CA 1
ATOM 795 C C . VAL A 1 104 ? -0.47 20.203 8.977 1 98.88 104 VAL A C 1
ATOM 797 O O . VAL A 1 104 ? 0.663 19.797 8.727 1 98.88 104 VAL A O 1
ATOM 800 N N . SER A 1 105 ? -1.458 19.391 9.234 1 98.62 105 SER A N 1
ATOM 801 C CA . SER A 1 105 ? -1.295 17.953 9.055 1 98.62 105 SER A CA 1
ATOM 802 C C . SER A 1 105 ? -2.555 17.328 8.461 1 98.62 105 SER A C 1
ATOM 804 O O . SER A 1 105 ? -3.666 17.797 8.727 1 98.62 105 SER A O 1
ATOM 806 N N . ASN A 1 106 ? -2.287 16.328 7.633 1 97.94 106 ASN A N 1
ATOM 807 C CA . ASN A 1 106 ? -3.396 15.453 7.254 1 97.94 106 ASN A CA 1
ATOM 808 C C . ASN A 1 106 ? -4.02 14.781 8.477 1 97.94 106 ASN A C 1
ATOM 810 O O . ASN A 1 106 ? -3.32 14.453 9.43 1 97.94 106 ASN A O 1
ATOM 814 N N . GLY A 1 107 ? -5.273 14.562 8.375 1 97.38 107 GLY A N 1
ATOM 815 C CA . GLY A 1 107 ? -6.016 14.047 9.516 1 97.38 107 GLY A CA 1
ATOM 816 C C . GLY A 1 107 ? -5.898 12.539 9.664 1 97.38 107 GLY A C 1
ATOM 817 O O . GLY A 1 107 ? -6.422 11.961 10.617 1 97.38 107 GLY A O 1
ATOM 818 N N . ASP A 1 108 ? -5.246 11.898 8.758 1 96.31 108 ASP A N 1
ATOM 819 C CA . ASP A 1 108 ? -5.188 10.445 8.781 1 96.31 108 ASP A CA 1
ATOM 820 C C . ASP A 1 108 ? -3.781 9.953 9.109 1 96.31 108 ASP A C 1
ATOM 822 O O . ASP A 1 108 ? -3.453 8.789 8.875 1 96.31 108 ASP A O 1
ATOM 826 N N . ILE A 1 109 ? -2.955 10.859 9.703 1 97 109 ILE A N 1
ATOM 827 C CA . ILE A 1 109 ? -1.555 10.531 9.938 1 97 109 ILE A CA 1
ATOM 828 C C . ILE A 1 109 ? -1.29 10.453 11.445 1 97 109 ILE A C 1
ATOM 830 O O . ILE A 1 109 ? -1.747 11.305 12.203 1 97 109 ILE A O 1
ATOM 834 N N . ILE A 1 110 ? -0.614 9.445 11.867 1 97.75 110 ILE A N 1
ATOM 835 C CA . ILE A 1 110 ? -0.048 9.344 13.203 1 97.75 110 ILE A CA 1
ATOM 836 C C . ILE A 1 110 ? 1.476 9.312 13.125 1 97.75 110 ILE A C 1
ATOM 838 O O . ILE A 1 110 ? 2.047 8.461 12.438 1 97.75 110 ILE A O 1
ATOM 842 N N . THR A 1 111 ? 2.131 10.234 13.742 1 98.12 111 THR A N 1
ATOM 843 C CA . THR A 1 111 ? 3.582 10.352 13.633 1 98.12 111 THR A CA 1
ATOM 844 C C . THR A 1 111 ? 4.16 11.031 14.867 1 98.12 111 THR A C 1
ATOM 846 O O . THR A 1 111 ? 3.42 11.602 15.68 1 98.12 111 THR A O 1
ATOM 849 N N . ASN A 1 112 ? 5.441 10.883 15.055 1 97.75 112 ASN A N 1
ATOM 850 C CA . ASN A 1 112 ? 6.137 11.594 16.125 1 97.75 112 ASN A CA 1
ATOM 851 C C . ASN A 1 112 ? 7.223 12.516 15.578 1 97.75 112 ASN A C 1
ATOM 853 O O . ASN A 1 112 ? 8.195 12.82 16.266 1 97.75 112 ASN A O 1
ATOM 857 N N . LEU A 1 113 ? 7.078 12.844 14.32 1 97.56 113 LEU A N 1
ATOM 858 C CA . LEU A 1 113 ? 8.102 13.695 13.734 1 97.56 113 LEU A CA 1
ATOM 859 C C . LEU A 1 113 ? 8.211 15.016 14.484 1 97.56 113 LEU A C 1
ATOM 861 O O . LEU A 1 113 ? 7.266 15.43 15.164 1 97.56 113 LEU A O 1
ATOM 865 N N . ASP A 1 114 ? 9.359 15.688 14.414 1 98.62 114 ASP A N 1
ATOM 866 C CA . ASP A 1 114 ? 9.648 16.938 15.109 1 98.62 114 ASP A CA 1
ATOM 867 C C . ASP A 1 114 ? 9.094 18.125 14.336 1 98.62 114 ASP A C 1
ATOM 869 O O . ASP A 1 114 ? 9.758 18.672 13.445 1 98.62 114 ASP A O 1
ATOM 873 N N . VAL A 1 115 ? 7.969 18.625 14.812 1 98.75 115 VAL A N 1
ATOM 874 C CA . VAL A 1 115 ? 7.289 19.734 14.141 1 98.75 115 VAL A CA 1
ATOM 875 C C . VAL A 1 115 ? 8.102 21.016 14.297 1 98.75 115 VAL A C 1
ATOM 877 O O . VAL A 1 115 ? 8.141 21.844 13.391 1 98.75 115 VAL A O 1
ATOM 880 N N . THR A 1 116 ? 8.742 21.188 15.414 1 98.75 116 THR A N 1
ATOM 881 C CA . THR A 1 116 ? 9.578 22.359 15.648 1 98.75 116 THR A CA 1
ATOM 882 C C . THR A 1 116 ? 10.68 22.453 14.602 1 98.75 116 THR A C 1
ATOM 884 O O . THR A 1 116 ? 10.922 23.531 14.031 1 98.75 116 THR A O 1
ATOM 887 N N . LYS A 1 117 ? 11.297 21.297 14.375 1 98.69 117 LYS A N 1
ATOM 888 C CA . LYS A 1 117 ? 12.344 21.234 13.359 1 98.69 117 LYS A CA 1
ATOM 889 C C . LYS A 1 117 ? 11.805 21.641 11.992 1 98.69 117 LYS A C 1
ATOM 891 O O . LYS A 1 117 ? 12.484 22.344 11.234 1 98.69 117 LYS A O 1
ATOM 896 N N . LEU A 1 118 ? 10.672 21.266 11.695 1 98.75 118 LEU A N 1
ATOM 897 C CA . LEU A 1 118 ? 10.031 21.578 10.422 1 98.75 118 LEU A CA 1
ATOM 898 C C . LEU A 1 118 ? 9.812 23.078 10.281 1 98.75 118 LEU A C 1
ATOM 900 O O . LEU A 1 118 ? 10.188 23.688 9.273 1 98.75 118 LEU A O 1
ATOM 904 N N . CYS A 1 119 ? 9.242 23.688 11.297 1 98.69 119 CYS A N 1
ATOM 905 C CA . CYS A 1 119 ? 8.938 25.109 11.258 1 98.69 119 CYS A CA 1
ATOM 906 C C . CYS A 1 119 ? 10.211 25.938 11.305 1 98.69 119 CYS A C 1
ATOM 908 O O . CYS A 1 119 ? 10.273 27.016 10.703 1 98.69 119 CYS A O 1
ATOM 910 N N . ASP A 1 120 ? 11.211 25.469 12 1 98.62 120 ASP A N 1
ATOM 911 C CA . ASP A 1 120 ? 12.5 26.156 12.023 1 98.62 120 ASP A CA 1
ATOM 912 C C . ASP A 1 120 ? 13.133 26.188 10.641 1 98.62 120 ASP A C 1
ATOM 914 O O . ASP A 1 120 ? 13.703 27.203 10.227 1 98.62 120 ASP A O 1
ATOM 918 N N . ALA A 1 121 ? 13.016 25.078 9.938 1 98.31 121 ALA A N 1
ATOM 919 C CA . ALA A 1 121 ? 13.555 25.016 8.586 1 98.31 121 ALA A CA 1
ATOM 920 C C . ALA A 1 121 ? 12.891 26.062 7.684 1 98.31 121 ALA A C 1
ATOM 922 O O . ALA A 1 121 ? 13.555 26.672 6.844 1 98.31 121 ALA A O 1
ATOM 923 N N . LEU A 1 122 ? 11.641 26.203 7.871 1 98.5 122 LEU A N 1
ATOM 924 C CA . LEU A 1 122 ? 10.938 27.234 7.109 1 98.5 122 LEU A CA 1
ATOM 925 C C . LEU A 1 122 ? 11.422 28.625 7.492 1 98.5 122 LEU A C 1
ATOM 927 O O . LEU A 1 122 ? 11.703 29.453 6.621 1 98.5 122 LEU A O 1
ATOM 931 N N . ARG A 1 123 ? 11.531 28.891 8.742 1 97.81 123 ARG A N 1
ATOM 932 C CA . ARG A 1 123 ? 11.961 30.188 9.242 1 97.81 123 ARG A CA 1
ATOM 933 C C . ARG A 1 123 ? 13.336 30.562 8.695 1 97.81 123 ARG A C 1
ATOM 935 O O . ARG A 1 123 ? 13.602 31.734 8.43 1 97.81 123 ARG A O 1
ATOM 942 N N . GLU A 1 124 ? 14.125 29.562 8.5 1 97.38 124 GLU A N 1
ATOM 943 C CA . GLU A 1 124 ? 15.5 29.781 8.078 1 97.38 124 GLU A CA 1
ATOM 944 C C . GLU A 1 124 ? 15.602 29.875 6.555 1 97.38 124 GLU A C 1
ATOM 946 O O . GLU A 1 124 ? 16.703 29.984 6.004 1 97.38 124 GLU A O 1
ATOM 951 N N . SER A 1 125 ? 14.484 29.812 5.906 1 97.12 125 SER A N 1
ATOM 952 C CA . SER A 1 125 ? 14.461 29.875 4.449 1 97.12 125 SER A CA 1
ATOM 953 C C . SER A 1 125 ? 13.578 31.016 3.955 1 97.12 125 SER A C 1
ATOM 955 O O . SER A 1 125 ? 12.945 31.703 4.758 1 97.12 125 SER A O 1
ATOM 957 N N . GLU A 1 126 ? 13.594 31.203 2.703 1 96.69 126 GLU A N 1
ATOM 958 C CA . GLU A 1 126 ? 12.703 32.188 2.092 1 96.69 126 GLU A CA 1
ATOM 959 C C . GLU A 1 126 ? 11.484 31.516 1.465 1 96.69 126 GLU A C 1
ATOM 961 O O . GLU A 1 126 ? 10.766 32.156 0.681 1 96.69 126 GLU A O 1
ATOM 966 N N . ALA A 1 127 ? 11.336 30.281 1.864 1 98.44 127 ALA A N 1
ATOM 967 C CA . ALA A 1 127 ? 10.234 29.516 1.277 1 98.44 127 ALA A CA 1
ATOM 968 C C . ALA A 1 127 ? 8.898 29.922 1.883 1 98.44 127 ALA A C 1
ATOM 970 O O . ALA A 1 127 ? 8.852 30.594 2.908 1 98.44 127 ALA A O 1
ATOM 971 N N . VAL A 1 128 ? 7.879 29.516 1.182 1 98.69 128 VAL A N 1
ATOM 972 C CA . VAL A 1 128 ? 6.516 29.797 1.625 1 98.69 128 VAL A CA 1
ATOM 973 C C . VAL A 1 128 ? 6.008 28.625 2.48 1 98.69 128 VAL A C 1
ATOM 975 O O . VAL A 1 128 ? 5.207 28.828 3.398 1 98.69 128 VAL A O 1
ATOM 978 N N . ALA A 1 129 ? 6.527 27.422 2.18 1 98.88 129 ALA A N 1
ATOM 979 C CA . ALA A 1 129 ? 6.078 26.234 2.9 1 98.88 129 ALA A CA 1
ATOM 980 C C . ALA A 1 129 ? 7.219 25.25 3.082 1 98.88 129 ALA A C 1
ATOM 982 O O . ALA A 1 129 ? 8.164 25.219 2.291 1 98.88 129 ALA A O 1
ATOM 983 N N . ALA A 1 130 ? 7.152 24.484 4.168 1 98.88 130 ALA A N 1
ATOM 984 C CA . ALA A 1 130 ? 8.023 23.344 4.449 1 98.88 130 ALA A CA 1
ATOM 985 C C . ALA A 1 130 ? 7.215 22.062 4.598 1 98.88 130 ALA A C 1
ATOM 987 O O . ALA A 1 130 ? 6.191 22.047 5.285 1 98.88 130 ALA A O 1
ATOM 988 N N . MET A 1 131 ? 7.66 21.047 3.902 1 98.75 131 MET A N 1
ATOM 989 C CA . MET A 1 131 ? 6.98 19.766 4.012 1 98.75 131 MET A CA 1
ATOM 990 C C . MET A 1 131 ? 7.875 18.719 4.688 1 98.75 131 MET A C 1
ATOM 992 O O . MET A 1 131 ? 9.102 18.797 4.574 1 98.75 131 MET A O 1
ATOM 996 N N . SER A 1 132 ? 7.266 17.781 5.367 1 98.88 132 SER A N 1
ATOM 997 C CA . SER A 1 132 ? 7.988 16.688 6.012 1 98.88 132 SER A CA 1
ATOM 998 C C . SER A 1 132 ? 8.062 15.461 5.102 1 98.88 132 SER A C 1
ATOM 1000 O O . SER A 1 132 ? 7.102 15.148 4.398 1 98.88 132 SER A O 1
ATOM 1002 N N . LEU A 1 133 ? 9.25 14.867 5.125 1 98.75 133 LEU A N 1
ATOM 1003 C CA . LEU A 1 133 ? 9.461 13.641 4.355 1 98.75 133 LEU A CA 1
ATOM 1004 C C . LEU A 1 133 ? 9.883 12.492 5.27 1 98.75 133 LEU A C 1
ATOM 1006 O O . LEU A 1 133 ? 10.641 12.695 6.223 1 98.75 133 LEU A O 1
ATOM 1010 N N . VAL A 1 134 ? 9.414 11.328 4.961 1 98.56 134 VAL A N 1
ATOM 1011 C CA . VAL A 1 134 ? 9.844 10.102 5.629 1 98.56 134 VAL A CA 1
ATOM 1012 C C . VAL A 1 134 ? 10.258 9.062 4.59 1 98.56 134 VAL A C 1
ATOM 1014 O O . VAL A 1 134 ? 9.875 9.156 3.42 1 98.56 134 VAL A O 1
ATOM 1017 N N . PRO A 1 135 ? 11.102 8.086 5.027 1 97.94 135 PRO A N 1
ATOM 1018 C CA . PRO A 1 135 ? 11.445 7.031 4.074 1 97.94 135 PRO A CA 1
ATOM 1019 C C . PRO A 1 135 ? 10.227 6.27 3.564 1 97.94 135 PRO A C 1
ATOM 1021 O O . PRO A 1 135 ? 9.242 6.125 4.289 1 97.94 135 PRO A O 1
ATOM 1024 N N . LEU A 1 136 ? 10.32 5.809 2.33 1 96.94 136 LEU A N 1
ATOM 1025 C CA . LEU A 1 136 ? 9.258 5 1.748 1 96.94 136 LEU A CA 1
ATOM 1026 C C . LEU A 1 136 ? 9.094 3.689 2.51 1 96.94 136 LEU A C 1
ATOM 1028 O O . LEU A 1 136 ? 10 2.852 2.518 1 96.94 136 LEU A O 1
ATOM 1032 N N . PRO A 1 137 ? 7.98 3.568 3.176 1 95.56 137 PRO A N 1
ATOM 1033 C CA . PRO A 1 137 ? 7.699 2.238 3.719 1 95.56 137 PRO A CA 1
ATOM 1034 C C . PRO A 1 137 ? 7.188 1.264 2.66 1 95.56 137 PRO A C 1
ATOM 1036 O O . PRO A 1 137 ? 6.098 1.458 2.113 1 95.56 137 PRO A O 1
ATOM 1039 N N . SER A 1 138 ? 7.918 0.239 2.414 1 93.62 138 SER A N 1
ATOM 1040 C CA . SER A 1 138 ? 7.469 -0.731 1.421 1 93.62 138 SER A CA 1
ATOM 1041 C C . SER A 1 138 ? 6.27 -1.527 1.928 1 93.62 138 SER A C 1
ATOM 1043 O O . SER A 1 138 ? 6.309 -2.086 3.027 1 93.62 138 SER A O 1
ATOM 1045 N N . PRO A 1 139 ? 5.266 -1.549 1.08 1 90.5 139 PRO A N 1
ATOM 1046 C CA . PRO A 1 139 ? 4.141 -2.395 1.488 1 90.5 139 PRO A CA 1
ATOM 1047 C C . PRO A 1 139 ? 4.395 -3.879 1.234 1 90.5 139 PRO A C 1
ATOM 1049 O O . PRO A 1 139 ? 3.633 -4.727 1.704 1 90.5 139 PRO A O 1
ATOM 1052 N N . TYR A 1 140 ? 5.438 -4.172 0.536 1 92.88 140 TYR A N 1
ATOM 1053 C CA . TYR A 1 140 ? 5.766 -5.539 0.149 1 92.88 140 TYR A CA 1
ATOM 1054 C C . TYR A 1 140 ? 7.125 -5.949 0.697 1 92.88 140 TYR A C 1
ATOM 1056 O O . TYR A 1 140 ? 7.969 -5.098 0.982 1 92.88 140 TYR A O 1
ATOM 1064 N N . GLY A 1 141 ? 7.23 -7.246 0.828 1 94.06 141 GLY A N 1
ATOM 1065 C CA . GLY A 1 141 ? 8.562 -7.77 1.072 1 94.06 141 GLY A CA 1
ATOM 1066 C C . GLY A 1 141 ? 9.492 -7.633 -0.123 1 94.06 141 GLY A C 1
ATOM 1067 O O . GLY A 1 141 ? 9.062 -7.797 -1.268 1 94.06 141 GLY A O 1
ATOM 1068 N N . ILE A 1 142 ? 10.719 -7.309 0.187 1 96.31 142 ILE A N 1
ATOM 1069 C CA . ILE A 1 142 ? 11.734 -7.164 -0.854 1 96.31 142 ILE A CA 1
ATOM 1070 C C . ILE A 1 142 ? 12.547 -8.453 -0.959 1 96.31 142 ILE A C 1
ATOM 1072 O O . ILE A 1 142 ? 12.828 -9.102 0.051 1 96.31 142 ILE A O 1
ATOM 1076 N N . VAL A 1 143 ? 12.883 -8.789 -2.18 1 97.69 143 VAL A N 1
ATOM 1077 C CA . VAL A 1 143 ? 13.68 -9.977 -2.443 1 97.69 143 VAL A CA 1
ATOM 1078 C C . VAL A 1 143 ? 15.055 -9.578 -2.979 1 97.69 143 VAL A C 1
ATOM 1080 O O . VAL A 1 143 ? 15.148 -8.805 -3.938 1 97.69 143 VAL A O 1
ATOM 1083 N N . ILE A 1 144 ? 16.094 -10.047 -2.359 1 96.62 144 ILE A N 1
ATOM 1084 C CA . ILE A 1 144 ? 17.469 -9.797 -2.783 1 96.62 144 ILE A CA 1
ATOM 1085 C C . ILE A 1 144 ? 18.031 -11.031 -3.477 1 96.62 144 ILE A C 1
ATOM 1087 O O . ILE A 1 144 ? 17.969 -12.141 -2.938 1 96.62 144 ILE A O 1
ATOM 1091 N N . THR A 1 145 ? 18.531 -10.852 -4.637 1 97.5 145 THR A N 1
ATOM 1092 C CA . THR A 1 145 ? 19.109 -11.945 -5.41 1 97.5 145 THR A CA 1
ATOM 1093 C C . THR A 1 145 ? 20.594 -11.688 -5.664 1 97.5 145 THR A C 1
ATOM 1095 O O . THR A 1 145 ? 21.062 -10.547 -5.566 1 97.5 145 THR A O 1
ATOM 1098 N N . ASP A 1 146 ? 21.344 -12.68 -5.934 1 95.94 146 ASP A N 1
ATOM 1099 C CA . ASP A 1 146 ? 22.734 -12.508 -6.375 1 95.94 146 ASP A CA 1
ATOM 1100 C C . ASP A 1 146 ? 22.797 -12.352 -7.895 1 95.94 146 ASP A C 1
ATOM 1102 O O . ASP A 1 146 ? 21.781 -12.25 -8.562 1 95.94 146 ASP A O 1
ATOM 1106 N N . GLU A 1 147 ? 23.969 -12.32 -8.438 1 93.44 147 GLU A N 1
ATOM 1107 C CA . GLU A 1 147 ? 24.188 -12.047 -9.859 1 93.44 147 GLU A CA 1
ATOM 1108 C C . GLU A 1 147 ? 23.672 -13.203 -10.719 1 93.44 147 GLU A C 1
ATOM 1110 O O . GLU A 1 147 ? 23.328 -13.008 -11.883 1 93.44 147 GLU A O 1
ATOM 1115 N N . SER A 1 148 ? 23.562 -14.398 -10.133 1 92.75 148 SER A N 1
ATOM 1116 C CA . SER A 1 148 ? 23.141 -15.578 -10.891 1 92.75 148 SER A CA 1
ATOM 1117 C C . SER A 1 148 ? 21.641 -15.766 -10.812 1 92.75 148 SER A C 1
ATOM 1119 O O . SER A 1 148 ? 21.094 -16.703 -11.406 1 92.75 148 SER A O 1
ATOM 1121 N N . GLY A 1 149 ? 20.969 -14.93 -10.039 1 94.81 149 GLY A N 1
ATOM 1122 C CA . GLY A 1 149 ? 19.516 -15.039 -9.93 1 94.81 149 GLY A CA 1
ATOM 1123 C C . GLY A 1 149 ? 19.062 -15.875 -8.75 1 94.81 149 GLY A C 1
ATOM 1124 O O . GLY A 1 149 ? 17.875 -16.109 -8.57 1 94.81 149 GLY A O 1
ATOM 1125 N N . LYS A 1 150 ? 20.016 -16.281 -7.984 1 97.38 150 LYS A N 1
ATOM 1126 C CA . LYS A 1 150 ? 19.656 -17.016 -6.773 1 97.38 150 LYS A CA 1
ATOM 1127 C C . LYS A 1 150 ? 19.156 -16.062 -5.684 1 97.38 150 LYS A C 1
ATOM 1129 O O . LYS A 1 150 ? 19.75 -15 -5.473 1 97.38 150 LYS A O 1
ATOM 1134 N N . VAL A 1 151 ? 18.062 -16.5 -5.02 1 98.06 151 VAL A N 1
ATOM 1135 C CA . VAL A 1 151 ? 17.516 -15.688 -3.943 1 98.06 151 VAL A CA 1
ATOM 1136 C C . VAL A 1 151 ? 18.406 -15.789 -2.709 1 98.06 151 VAL A C 1
ATOM 1138 O O . VAL A 1 151 ? 18.719 -16.891 -2.248 1 98.06 151 VAL A O 1
ATOM 1141 N N . LYS A 1 152 ? 18.781 -14.625 -2.186 1 96.56 152 LYS A N 1
ATOM 1142 C CA . LYS A 1 152 ? 19.688 -14.594 -1.038 1 96.56 152 LYS A CA 1
ATOM 1143 C C . LYS A 1 152 ? 18.938 -14.258 0.246 1 96.56 152 LYS A C 1
ATOM 1145 O O . LYS A 1 152 ? 19.203 -14.836 1.3 1 96.56 152 LYS A O 1
ATOM 1150 N N . GLU A 1 153 ? 18.047 -13.312 0.072 1 93.88 153 GLU A N 1
ATOM 1151 C CA . GLU A 1 153 ? 17.422 -12.797 1.287 1 93.88 153 GLU A CA 1
ATOM 1152 C C . GLU A 1 153 ? 16.031 -12.227 1.001 1 93.88 153 GLU A C 1
ATOM 1154 O O . GLU A 1 153 ? 15.75 -11.805 -0.121 1 93.88 153 GLU A O 1
ATOM 1159 N N . PHE A 1 154 ? 15.227 -12.383 1.995 1 94.44 154 PHE A N 1
ATOM 1160 C CA . PHE A 1 154 ? 13.93 -11.719 2.018 1 94.44 154 PHE A CA 1
ATOM 1161 C C . PHE A 1 154 ? 13.883 -10.648 3.098 1 94.44 154 PHE A C 1
ATOM 1163 O O . PHE A 1 154 ? 14.297 -10.883 4.234 1 94.44 154 PHE A O 1
ATOM 1170 N N . LYS A 1 155 ? 13.492 -9.406 2.74 1 93.25 155 LYS A N 1
ATOM 1171 C CA . LYS A 1 155 ? 13.281 -8.336 3.711 1 93.25 155 LYS A CA 1
ATOM 1172 C C . LYS A 1 155 ? 11.805 -7.957 3.811 1 93.25 155 LYS A C 1
ATOM 1174 O O . LYS A 1 155 ? 11.234 -7.422 2.859 1 93.25 155 LYS A O 1
ATOM 1179 N N . GLU A 1 156 ? 11.219 -8.258 4.93 1 91 156 GLU A N 1
ATOM 1180 C CA . GLU A 1 156 ? 9.781 -8.055 5.109 1 91 156 GLU A CA 1
ATOM 1181 C C . GLU A 1 156 ? 9.461 -6.578 5.305 1 91 156 GLU A C 1
ATOM 1183 O O . GLU A 1 156 ? 9.82 -5.984 6.324 1 91 156 GLU A O 1
ATOM 1188 N N . LYS A 1 157 ? 8.836 -5.941 4.363 1 89.31 157 LYS A N 1
ATOM 1189 C CA . LYS A 1 157 ? 8.266 -4.594 4.383 1 89.31 157 LYS A CA 1
ATOM 1190 C C . LYS A 1 157 ? 9.234 -3.598 5.012 1 89.31 157 LYS A C 1
ATOM 1192 O O . LYS A 1 157 ? 8.891 -2.904 5.969 1 89.31 157 LYS A O 1
ATOM 1197 N N . PRO A 1 158 ? 10.398 -3.457 4.441 1 92.12 158 PRO A N 1
ATOM 1198 C CA . PRO A 1 158 ? 11.398 -2.535 4.977 1 92.12 158 PRO A CA 1
ATOM 1199 C C . PRO A 1 158 ? 11.086 -1.074 4.664 1 92.12 158 PRO A C 1
ATOM 1201 O O . PRO A 1 158 ? 10.305 -0.788 3.756 1 92.12 158 PRO A O 1
ATOM 1204 N N . LYS A 1 159 ? 11.656 -0.178 5.508 1 94.06 159 LYS A N 1
ATOM 1205 C CA . LYS A 1 159 ? 11.75 1.229 5.125 1 94.06 159 LYS A CA 1
ATOM 1206 C C . LYS A 1 159 ? 12.875 1.45 4.117 1 94.06 159 LYS A C 1
ATOM 1208 O O . LYS A 1 159 ? 14.023 1.078 4.371 1 94.06 159 LYS A O 1
ATOM 1213 N N . ILE A 1 160 ? 12.555 2.043 3.016 1 94.12 160 ILE A N 1
ATOM 1214 C CA . ILE A 1 160 ? 13.547 2.301 1.979 1 94.12 160 ILE A CA 1
ATOM 1215 C C . ILE A 1 160 ? 14.078 3.727 2.111 1 94.12 160 ILE A C 1
ATOM 1217 O O . ILE A 1 160 ? 13.367 4.688 1.802 1 94.12 160 ILE A O 1
ATOM 1221 N N . HIS A 1 161 ? 15.297 3.906 2.471 1 94.12 161 HIS A N 1
ATOM 1222 C CA . HIS A 1 161 ? 15.852 5.199 2.857 1 94.12 161 HIS A CA 1
ATOM 1223 C C . HIS A 1 161 ? 16.359 5.969 1.643 1 94.12 161 HIS A C 1
ATOM 1225 O O . HIS A 1 161 ? 16.734 7.137 1.754 1 94.12 161 HIS A O 1
ATOM 1231 N N . ASP A 1 162 ? 16.219 5.352 0.48 1 93.88 162 ASP A N 1
ATOM 1232 C CA . ASP A 1 162 ? 16.641 6.02 -0.744 1 93.88 162 ASP A CA 1
ATOM 1233 C C . ASP A 1 162 ? 15.516 6.832 -1.361 1 93.88 162 ASP A C 1
ATOM 1235 O O . ASP A 1 162 ? 15.75 7.68 -2.225 1 93.88 162 ASP A O 1
ATOM 1239 N N . TYR A 1 163 ? 14.344 6.547 -0.924 1 95.88 163 TYR A N 1
ATOM 1240 C CA . TYR A 1 163 ? 13.164 7.211 -1.471 1 95.88 163 TYR A CA 1
ATOM 1241 C C . TYR A 1 163 ? 12.336 7.855 -0.365 1 95.88 163 TYR A C 1
ATOM 1243 O O . TYR A 1 163 ? 12.172 7.281 0.713 1 95.88 163 TYR A O 1
ATOM 1251 N N . TRP A 1 164 ? 11.875 9.07 -0.682 1 97.88 164 TRP A N 1
ATOM 1252 C CA . TRP A 1 164 ? 11.203 9.875 0.333 1 97.88 164 TRP A CA 1
ATOM 1253 C C . TRP A 1 164 ? 9.773 10.203 -0.092 1 97.88 164 TRP A C 1
ATOM 1255 O O . TRP A 1 164 ? 9.523 10.523 -1.257 1 97.88 164 TRP A O 1
ATOM 1265 N N . ILE A 1 165 ? 8.898 10.102 0.908 1 98.12 165 ILE A N 1
ATOM 1266 C CA . ILE A 1 165 ? 7.504 10.391 0.6 1 98.12 165 ILE A CA 1
ATOM 1267 C C . ILE A 1 165 ? 7 11.516 1.497 1 98.12 165 ILE A C 1
ATOM 1269 O O . ILE A 1 165 ? 7.586 11.797 2.547 1 98.12 165 ILE A O 1
ATOM 1273 N N . ASN A 1 166 ? 5.949 12.211 0.993 1 97.88 166 ASN A N 1
ATOM 1274 C CA . ASN A 1 166 ? 5.258 13.234 1.762 1 97.88 166 ASN A CA 1
ATOM 1275 C C . ASN A 1 166 ? 4.613 12.656 3.02 1 97.88 166 ASN A C 1
ATOM 1277 O O . ASN A 1 166 ? 3.729 11.805 2.936 1 97.88 166 ASN A O 1
ATOM 1281 N N . ALA A 1 167 ? 5.035 13.188 4.176 1 98.38 167 ALA A N 1
ATOM 1282 C CA . ALA A 1 167 ? 4.57 12.633 5.441 1 98.38 167 ALA A CA 1
ATOM 1283 C C . ALA A 1 167 ? 3.254 13.273 5.875 1 98.38 167 ALA A C 1
ATOM 1285 O O . ALA A 1 167 ? 2.643 12.844 6.855 1 98.38 167 ALA A O 1
ATOM 1286 N N . GLY A 1 168 ? 2.826 14.289 5.223 1 98.25 168 GLY A N 1
ATOM 1287 C CA . GLY A 1 168 ? 1.519 14.867 5.488 1 98.25 168 GLY A CA 1
ATOM 1288 C C . GLY A 1 168 ? 1.529 15.875 6.621 1 98.25 168 GLY A C 1
ATOM 1289 O O . GLY A 1 168 ? 0.491 16.141 7.23 1 98.25 168 GLY A O 1
ATOM 1290 N N . VAL A 1 169 ? 2.678 16.344 7.023 1 98.81 169 VAL A N 1
ATOM 1291 C CA . VAL A 1 169 ? 2.84 17.406 8.008 1 98.81 169 VAL A CA 1
ATOM 1292 C C . VAL A 1 169 ? 3.611 18.578 7.387 1 98.81 169 VAL A C 1
ATOM 1294 O O . VAL A 1 169 ? 4.652 18.375 6.758 1 98.81 169 VAL A O 1
ATOM 1297 N N . TYR A 1 170 ? 3.08 19.781 7.598 1 98.88 170 TYR A N 1
ATOM 1298 C CA . TYR A 1 170 ? 3.637 20.953 6.93 1 98.88 170 TYR A CA 1
ATOM 1299 C C . TYR A 1 170 ? 3.754 22.125 7.895 1 98.88 170 TYR A C 1
ATOM 1301 O O . TYR A 1 170 ? 3.113 22.141 8.953 1 98.88 170 TYR A O 1
ATOM 1309 N N . CYS A 1 171 ? 4.551 23.016 7.559 1 98.88 171 CYS A N 1
ATOM 1310 C CA . CYS A 1 171 ? 4.57 24.375 8.07 1 98.88 171 CYS A CA 1
ATOM 1311 C C . CYS A 1 171 ? 4.441 25.391 6.941 1 98.88 171 CYS A C 1
ATOM 1313 O O . CYS A 1 171 ? 5.059 25.234 5.883 1 98.88 171 CYS A O 1
ATOM 1315 N N . MET A 1 172 ? 3.641 26.406 7.188 1 98.69 172 MET A N 1
ATOM 1316 C CA . MET A 1 172 ? 3.334 27.312 6.098 1 98.69 172 MET A CA 1
ATOM 1317 C C . MET A 1 172 ? 3.312 28.766 6.59 1 98.69 172 MET A C 1
ATOM 1319 O O . MET A 1 172 ? 2.881 29.031 7.711 1 98.69 172 MET A O 1
ATOM 1323 N N . ARG A 1 173 ? 3.771 29.656 5.688 1 98.38 173 ARG A N 1
ATOM 1324 C CA . ARG A 1 173 ? 3.57 31.078 5.918 1 98.38 173 ARG A CA 1
ATOM 1325 C C . ARG A 1 173 ? 2.199 31.531 5.426 1 98.38 173 ARG A C 1
ATOM 1327 O O . ARG A 1 173 ? 1.571 30.844 4.613 1 98.38 173 ARG A O 1
ATOM 1334 N N . ASN A 1 174 ? 1.776 32.625 5.973 1 96.25 174 ASN A N 1
ATOM 1335 C CA . ASN A 1 174 ? 0.471 33.156 5.578 1 96.25 174 ASN A CA 1
ATOM 1336 C C . ASN A 1 174 ? 0.395 33.375 4.07 1 96.25 174 ASN A C 1
ATOM 1338 O O . ASN A 1 174 ? -0.684 33.312 3.48 1 96.25 174 ASN A O 1
ATOM 1342 N N . GLU A 1 175 ? 1.504 33.562 3.387 1 97.19 175 GLU A N 1
ATOM 1343 C CA . GLU A 1 175 ? 1.597 33.781 1.944 1 97.19 175 GLU A CA 1
ATOM 1344 C C . GLU A 1 175 ? 1.015 32.594 1.184 1 97.19 175 GLU A C 1
ATOM 1346 O O . GLU A 1 175 ? 0.682 32.688 0.002 1 97.19 175 GLU A O 1
ATOM 1351 N N . ILE A 1 176 ? 0.901 31.469 1.862 1 98.38 176 ILE A N 1
ATOM 1352 C CA . ILE A 1 176 ? 0.434 30.25 1.22 1 98.38 176 ILE A CA 1
ATOM 1353 C C . ILE A 1 176 ? -0.974 30.453 0.668 1 98.38 176 ILE A C 1
ATOM 1355 O O . ILE A 1 176 ? -1.351 29.859 -0.337 1 98.38 176 ILE A O 1
ATOM 1359 N N . PHE A 1 177 ? -1.75 31.344 1.295 1 97.94 177 PHE A N 1
ATOM 1360 C CA . PHE A 1 177 ? -3.148 31.531 0.929 1 97.94 177 PHE A CA 1
ATOM 1361 C C . PHE A 1 177 ? -3.268 32.094 -0.481 1 97.94 177 PHE A C 1
ATOM 1363 O O . PHE A 1 177 ? -4.301 31.938 -1.135 1 97.94 177 PHE A O 1
ATOM 1370 N N . ASP A 1 178 ? -2.238 32.688 -0.954 1 97.12 178 ASP A N 1
ATOM 1371 C CA . ASP A 1 178 ? -2.23 33.219 -2.307 1 97.12 178 ASP A CA 1
ATOM 1372 C C . ASP A 1 178 ? -2.008 32.125 -3.342 1 97.12 178 ASP A C 1
ATOM 1374 O O . ASP A 1 178 ? -2.23 32.344 -4.535 1 97.12 178 ASP A O 1
ATOM 1378 N N . TYR A 1 179 ? -1.594 30.984 -2.924 1 98.12 179 TYR A N 1
ATOM 1379 C CA . TYR A 1 179 ? -1.266 29.891 -3.83 1 98.12 179 TYR A CA 1
ATOM 1380 C C . TYR A 1 179 ? -2.361 28.828 -3.824 1 98.12 179 TYR A C 1
ATOM 1382 O O . TYR A 1 179 ? -2.41 27.969 -4.711 1 98.12 179 TYR A O 1
ATOM 1390 N N . LEU A 1 180 ? -3.229 28.828 -2.842 1 98.19 180 LEU A N 1
ATOM 1391 C CA . LEU A 1 180 ? -4.164 27.734 -2.609 1 98.19 180 LEU A CA 1
ATOM 1392 C C . LEU A 1 180 ? -5.375 27.844 -3.525 1 98.19 180 LEU A C 1
ATOM 1394 O O . LEU A 1 180 ? -5.867 28.953 -3.777 1 98.19 180 LEU A O 1
ATOM 1398 N N . PRO A 1 181 ? -5.859 26.719 -4.016 1 96.88 181 PRO A N 1
ATOM 1399 C CA . PRO A 1 181 ? -7.09 26.703 -4.805 1 96.88 181 PRO A CA 1
ATOM 1400 C C . PRO A 1 181 ? -8.344 26.781 -3.939 1 96.88 181 PRO A C 1
ATOM 1402 O O . PRO A 1 181 ? -8.289 26.531 -2.734 1 96.88 181 PRO A O 1
ATOM 1405 N N . GLU A 1 182 ? -9.414 27.125 -4.648 1 95.56 182 GLU A N 1
ATOM 1406 C CA . GLU A 1 182 ? -10.688 27.062 -3.941 1 95.56 182 GLU A CA 1
ATOM 1407 C C . GLU A 1 182 ? -11.109 25.625 -3.697 1 95.56 182 GLU A C 1
ATOM 1409 O O . GLU A 1 182 ? -11.75 25.312 -2.688 1 95.56 182 GLU A O 1
ATOM 1414 N N . SER A 1 183 ? -10.781 24.797 -4.66 1 95.81 183 SER A N 1
ATOM 1415 C CA . SER A 1 183 ? -11.031 23.359 -4.562 1 95.81 183 SER A CA 1
ATOM 1416 C C . SER A 1 183 ? -9.922 22.562 -5.242 1 95.81 183 SER A C 1
ATOM 1418 O O . SER A 1 183 ? -9.438 22.938 -6.309 1 95.81 183 SER A O 1
ATOM 1420 N N . GLY A 1 184 ? -9.469 21.516 -4.559 1 96.38 184 GLY A N 1
ATOM 1421 C CA . GLY A 1 184 ? -8.391 20.688 -5.082 1 96.38 184 GLY A CA 1
ATOM 1422 C C . GLY A 1 184 ? -7.352 20.328 -4.039 1 96.38 184 GLY A C 1
ATOM 1423 O O . GLY A 1 184 ? -7.309 20.938 -2.963 1 96.38 184 GLY A O 1
ATOM 1424 N N . ASP A 1 185 ? -6.5 19.422 -4.344 1 96.38 185 ASP A N 1
ATOM 1425 C CA . ASP A 1 185 ? -5.461 18.953 -3.432 1 96.38 185 ASP A CA 1
ATOM 1426 C C . ASP A 1 185 ? -4.211 19.812 -3.529 1 96.38 185 ASP A C 1
ATOM 1428 O O . ASP A 1 185 ? -3.793 20.188 -4.629 1 96.38 185 ASP A O 1
ATOM 1432 N N . ILE A 1 186 ? -3.637 20.078 -2.398 1 97.5 186 ILE A N 1
ATOM 1433 C CA . ILE A 1 186 ? -2.482 20.969 -2.352 1 97.5 186 ILE A CA 1
ATOM 1434 C C . ILE A 1 186 ? -1.307 20.328 -3.088 1 97.5 186 ILE A C 1
ATOM 1436 O O . ILE A 1 186 ? -0.506 21.016 -3.715 1 97.5 186 ILE A O 1
ATOM 1440 N N . GLU A 1 187 ? -1.202 18.984 -3.088 1 95.19 187 GLU A N 1
ATOM 1441 C CA . GLU A 1 187 ? -0.102 18.25 -3.699 1 95.19 187 GLU A CA 1
ATOM 1442 C C . GLU A 1 187 ? -0.126 18.375 -5.219 1 95.19 187 GLU A C 1
ATOM 1444 O O . GLU A 1 187 ? 0.884 18.141 -5.883 1 95.19 187 GLU A O 1
ATOM 1449 N N . LYS A 1 188 ? -1.264 18.781 -5.781 1 94.44 188 LYS A N 1
ATOM 1450 C CA . LYS A 1 188 ? -1.437 18.859 -7.227 1 94.44 188 LYS A CA 1
ATOM 1451 C C . LYS A 1 188 ? -1.523 20.312 -7.688 1 94.44 188 LYS A C 1
ATOM 1453 O O . LYS A 1 188 ? -1.563 20.594 -8.891 1 94.44 188 LYS A O 1
ATOM 1458 N N . THR A 1 189 ? -1.588 21.219 -6.73 1 96.69 189 THR A N 1
ATOM 1459 C CA . THR A 1 189 ? -1.807 22.625 -7.082 1 96.69 189 THR A CA 1
ATOM 1460 C C . THR A 1 189 ? -0.685 23.5 -6.531 1 96.69 189 THR A C 1
ATOM 1462 O O . THR A 1 189 ? 0.345 23.688 -7.184 1 96.69 189 THR A O 1
ATOM 1465 N N . ALA A 1 190 ? -0.742 23.797 -5.285 1 97.88 190 ALA A N 1
ATOM 1466 C CA . ALA A 1 190 ? 0.159 24.781 -4.688 1 97.88 190 ALA A CA 1
ATOM 1467 C C . ALA A 1 190 ? 1.581 24.234 -4.594 1 97.88 190 ALA A C 1
ATOM 1469 O O . ALA A 1 190 ? 2.545 24.953 -4.891 1 97.88 190 ALA A O 1
ATOM 1470 N N . PHE A 1 191 ? 1.725 22.984 -4.227 1 98.06 191 PHE A N 1
ATOM 1471 C CA . PHE A 1 191 ? 3.059 22.453 -3.961 1 98.06 191 PHE A CA 1
ATOM 1472 C C . PHE A 1 191 ? 3.875 22.375 -5.246 1 98.06 191 PHE A C 1
ATOM 1474 O O . PHE A 1 191 ? 5.027 22.812 -5.281 1 98.06 191 PHE A O 1
ATOM 1481 N N . PRO A 1 192 ? 3.318 21.844 -6.328 1 97.12 192 PRO A N 1
ATOM 1482 C CA . PRO A 1 192 ? 4.082 21.859 -7.578 1 97.12 192 PRO A CA 1
ATOM 1483 C C . PRO A 1 192 ? 4.477 23.266 -8 1 97.12 192 PRO A C 1
ATOM 1485 O O . PRO A 1 192 ? 5.598 23.484 -8.477 1 97.12 192 PRO A O 1
ATOM 1488 N N . GLN A 1 193 ? 3.596 24.219 -7.852 1 97.56 193 GLN A N 1
ATOM 1489 C CA . GLN A 1 193 ? 3.885 25.594 -8.203 1 97.56 193 GLN A CA 1
ATOM 1490 C C . GLN A 1 193 ? 5 26.172 -7.336 1 97.56 193 GLN A C 1
ATOM 1492 O O . GLN A 1 193 ? 5.93 26.797 -7.844 1 97.56 193 GLN A O 1
ATOM 1497 N N . LEU A 1 194 ? 4.887 25.984 -6.055 1 98.38 194 LEU A N 1
ATOM 1498 C CA . LEU A 1 194 ? 5.902 26.469 -5.125 1 98.38 194 LEU A CA 1
ATOM 1499 C C . LEU A 1 194 ? 7.258 25.844 -5.414 1 98.38 194 LEU A C 1
ATOM 1501 O O . LEU A 1 194 ? 8.289 26.516 -5.328 1 98.38 194 LEU A O 1
ATOM 1505 N N . ALA A 1 195 ? 7.234 24.547 -5.68 1 97.88 195 ALA A N 1
ATOM 1506 C CA . ALA A 1 195 ? 8.477 23.859 -6.012 1 97.88 195 ALA A CA 1
ATOM 1507 C C . ALA A 1 195 ? 9.141 24.484 -7.234 1 97.88 195 ALA A C 1
ATOM 1509 O O . ALA A 1 195 ? 10.352 24.734 -7.23 1 97.88 195 ALA A O 1
ATOM 1510 N N . LYS A 1 196 ? 8.383 24.719 -8.242 1 97.12 196 LYS A N 1
ATOM 1511 C CA . LYS A 1 196 ? 8.883 25.344 -9.469 1 97.12 196 LYS A CA 1
ATOM 1512 C C . LYS A 1 196 ? 9.5 26.703 -9.18 1 97.12 196 LYS A C 1
ATOM 1514 O O . LYS A 1 196 ? 10.492 27.078 -9.805 1 97.12 196 LYS A O 1
ATOM 1519 N N . GLU A 1 197 ? 8.961 27.391 -8.234 1 97.44 197 GLU A N 1
ATOM 1520 C CA . GLU A 1 197 ? 9.422 28.734 -7.895 1 97.44 197 GLU A CA 1
ATOM 1521 C C . GLU A 1 197 ? 10.555 28.688 -6.875 1 97.44 197 GLU A C 1
ATOM 1523 O O . GLU A 1 197 ? 11.102 29.734 -6.496 1 97.44 197 GLU A O 1
ATOM 1528 N N . GLY A 1 198 ? 10.859 27.531 -6.41 1 97.06 198 GLY A N 1
ATOM 1529 C CA . GLY A 1 198 ? 11.906 27.391 -5.41 1 97.06 198 GLY A CA 1
ATOM 1530 C C . GLY A 1 198 ? 11.477 27.844 -4.027 1 97.06 198 GLY A C 1
ATOM 1531 O O . GLY A 1 198 ? 12.305 28.266 -3.223 1 97.06 198 GLY A O 1
ATOM 1532 N N . LYS A 1 199 ? 10.156 27.781 -3.76 1 98.5 199 LYS A N 1
ATOM 1533 C CA . LYS A 1 199 ? 9.609 28.328 -2.518 1 98.5 199 LYS A CA 1
ATOM 1534 C C . LYS A 1 199 ? 9.039 27.203 -1.642 1 98.5 199 LYS A C 1
ATOM 1536 O O . LYS A 1 199 ? 8.203 27.469 -0.773 1 98.5 199 LYS A O 1
ATOM 1541 N N . LEU A 1 200 ? 9.422 25.969 -1.898 1 98.81 200 LEU A N 1
ATOM 1542 C CA . LEU A 1 200 ? 9.055 24.797 -1.11 1 98.81 200 LEU A CA 1
ATOM 1543 C C . LEU A 1 200 ? 10.297 24.062 -0.625 1 98.81 200 LEU A C 1
ATOM 1545 O O . LEU A 1 200 ? 11.117 23.625 -1.434 1 98.81 200 LEU A O 1
ATOM 1549 N N . VAL A 1 201 ? 10.414 23.938 0.689 1 98.69 201 VAL A N 1
ATOM 1550 C CA . VAL A 1 201 ? 11.539 23.188 1.243 1 98.69 201 VAL A CA 1
ATOM 1551 C C . VAL A 1 201 ? 11.023 21.938 1.934 1 98.69 201 VAL A C 1
ATOM 1553 O O . VAL A 1 201 ? 9.852 21.844 2.299 1 98.69 201 VAL A O 1
ATOM 1556 N N . ALA A 1 202 ? 11.883 20.984 2.047 1 98.75 202 ALA A N 1
ATOM 1557 C CA . ALA A 1 202 ? 11.516 19.719 2.689 1 98.75 202 ALA A CA 1
ATOM 1558 C C . ALA A 1 202 ? 12.492 19.375 3.807 1 98.75 202 ALA A C 1
ATOM 1560 O O . ALA A 1 202 ? 13.68 19.703 3.732 1 98.75 202 ALA A O 1
ATOM 1561 N N . VAL A 1 203 ? 11.969 18.797 4.816 1 98.62 203 VAL A N 1
ATOM 1562 C CA . VAL A 1 203 ? 12.773 18.266 5.914 1 98.62 203 VAL A CA 1
ATOM 1563 C C . VAL A 1 203 ? 12.617 16.75 5.98 1 98.62 203 VAL A C 1
ATOM 1565 O O . VAL A 1 203 ? 11.5 16.234 6.004 1 98.62 203 VAL A O 1
ATOM 1568 N N . LYS A 1 204 ? 13.75 16.031 5.992 1 98.38 204 LYS A N 1
ATOM 1569 C CA . LYS A 1 204 ? 13.766 14.57 6.031 1 98.38 204 LYS A CA 1
ATOM 1570 C C . LYS A 1 204 ? 13.82 14.062 7.469 1 98.38 204 LYS A C 1
ATOM 1572 O O . LYS A 1 204 ? 14.617 14.547 8.273 1 98.38 204 LYS A O 1
ATOM 1577 N N . TYR A 1 205 ? 12.961 13.109 7.715 1 98.5 205 TYR A N 1
ATOM 1578 C CA . TYR A 1 205 ? 12.922 12.445 9.016 1 98.5 205 TYR A CA 1
ATOM 1579 C C . TYR A 1 205 ? 13.172 10.945 8.867 1 98.5 205 TYR A C 1
ATOM 1581 O O . TYR A 1 205 ? 12.234 10.148 8.875 1 98.5 205 TYR A O 1
ATOM 1589 N N . PRO A 1 206 ? 14.461 10.539 8.852 1 97.56 206 PRO A N 1
ATOM 1590 C CA . PRO A 1 206 ? 14.781 9.141 8.547 1 97.56 206 PRO A CA 1
ATOM 1591 C C . PRO A 1 206 ? 14.32 8.18 9.641 1 97.56 206 PRO A C 1
ATOM 1593 O O . PRO A 1 206 ? 14.055 7.012 9.367 1 97.56 206 PRO A O 1
ATOM 1596 N N . ASP A 1 207 ? 14.086 8.695 10.891 1 96.44 207 ASP A N 1
ATOM 1597 C CA . ASP A 1 207 ? 13.852 7.773 11.992 1 96.44 207 ASP A CA 1
ATOM 1598 C C . ASP A 1 207 ? 12.484 8.008 12.625 1 96.44 207 ASP A C 1
ATOM 1600 O O . ASP A 1 207 ? 12.141 7.367 13.625 1 96.44 207 ASP A O 1
ATOM 1604 N N . ALA A 1 208 ? 11.695 8.844 12.086 1 97.06 208 ALA A N 1
ATOM 1605 C CA . ALA A 1 208 ? 10.391 9.148 12.68 1 97.06 208 ALA A CA 1
ATOM 1606 C C . ALA A 1 208 ? 9.422 7.984 12.492 1 97.06 208 ALA A C 1
ATOM 1608 O O . ALA A 1 208 ? 9.453 7.301 11.469 1 97.06 208 ALA A O 1
ATOM 1609 N N . PHE A 1 209 ? 8.68 7.758 13.562 1 96.88 209 PHE A N 1
ATOM 1610 C CA . PHE A 1 209 ? 7.523 6.895 13.375 1 96.88 209 PHE A CA 1
ATOM 1611 C C . PHE A 1 209 ? 6.488 7.559 12.477 1 96.88 209 PHE A C 1
ATOM 1613 O O . PHE A 1 209 ? 6.191 8.742 12.641 1 96.88 209 PHE A O 1
ATOM 1620 N N . TRP A 1 210 ? 5.965 6.879 11.562 1 97.19 210 TRP A N 1
ATOM 1621 C CA . TRP A 1 210 ? 4.957 7.41 10.648 1 97.19 210 TRP A CA 1
ATOM 1622 C C . TRP A 1 210 ? 4.016 6.305 10.18 1 97.19 210 TRP A C 1
ATOM 1624 O O . TRP A 1 210 ? 4.461 5.234 9.758 1 97.19 210 TRP A O 1
ATOM 1634 N N . LYS A 1 211 ? 2.73 6.578 10.266 1 96.62 211 LYS A N 1
ATOM 1635 C CA . LYS A 1 211 ? 1.696 5.66 9.789 1 96.62 211 LYS A CA 1
ATOM 1636 C C . LYS A 1 211 ? 0.463 6.426 9.312 1 96.62 211 LYS A C 1
ATOM 1638 O O . LYS A 1 211 ? -0.04 7.301 10.016 1 96.62 211 LYS A O 1
ATOM 1643 N N . SER A 1 212 ? 0.092 6.184 8.094 1 95.69 212 SER A N 1
ATOM 1644 C CA . SER A 1 212 ? -1.195 6.676 7.609 1 95.69 212 SER A CA 1
ATOM 1645 C C . SER A 1 212 ? -2.301 5.648 7.84 1 95.69 212 SER A C 1
ATOM 1647 O O . SER A 1 212 ? -2.084 4.449 7.676 1 95.69 212 SER A O 1
ATOM 1649 N N . VAL A 1 213 ? -3.5 6.059 8.242 1 94.88 213 VAL A N 1
ATOM 1650 C CA . VAL A 1 213 ? -4.629 5.172 8.5 1 94.88 213 VAL A CA 1
ATOM 1651 C C . VAL A 1 213 ? -5.719 5.395 7.457 1 94.88 213 VAL A C 1
ATOM 1653 O O . VAL A 1 213 ? -6.652 6.168 7.68 1 94.88 213 VAL A O 1
ATOM 1656 N N . ASP A 1 214 ? -5.68 4.629 6.379 1 91.19 214 ASP A N 1
ATOM 1657 C CA . ASP A 1 214 ? -6.605 4.852 5.273 1 91.19 214 ASP A CA 1
ATOM 1658 C C . ASP A 1 214 ? -7.473 3.621 5.023 1 91.19 214 ASP A C 1
ATOM 1660 O O . ASP A 1 214 ? -8.531 3.713 4.395 1 91.19 214 ASP A O 1
ATOM 1664 N N . THR A 1 215 ? -7 2.482 5.438 1 89.06 215 THR A N 1
ATOM 1665 C CA . THR A 1 215 ? -7.695 1.219 5.23 1 89.06 215 THR A CA 1
ATOM 1666 C C . THR A 1 215 ? -7.801 0.437 6.535 1 89.06 215 THR A C 1
ATOM 1668 O O . THR A 1 215 ? -7.184 0.804 7.539 1 89.06 215 THR A O 1
ATOM 1671 N N . PHE A 1 216 ? -8.547 -0.651 6.422 1 87.06 216 PHE A N 1
ATOM 1672 C CA . PHE A 1 216 ? -8.648 -1.531 7.578 1 87.06 216 PHE A CA 1
ATOM 1673 C C . PHE A 1 216 ? -7.293 -2.119 7.938 1 87.06 216 PHE A C 1
ATOM 1675 O O . PHE A 1 216 ? -6.949 -2.234 9.117 1 87.06 216 PHE A O 1
ATOM 1682 N N . LYS A 1 217 ? -6.629 -2.438 6.945 1 86.88 217 LYS A N 1
ATOM 1683 C CA . LYS A 1 217 ? -5.289 -2.971 7.156 1 86.88 217 LYS A CA 1
ATOM 1684 C C . LYS A 1 217 ? -4.402 -1.96 7.875 1 86.88 217 LYS A C 1
ATOM 1686 O O . LYS A 1 217 ? -3.658 -2.318 8.789 1 86.88 217 LYS A O 1
ATOM 1691 N N . ASP A 1 218 ? -4.445 -0.745 7.496 1 92.38 218 ASP A N 1
ATOM 1692 C CA . ASP A 1 218 ? -3.686 0.318 8.141 1 92.38 218 ASP A CA 1
ATOM 1693 C C . ASP A 1 218 ? -4.051 0.431 9.625 1 92.38 218 ASP A C 1
ATOM 1695 O O . ASP A 1 218 ? -3.174 0.59 10.477 1 92.38 218 ASP A O 1
ATOM 1699 N N . LEU A 1 219 ? -5.367 0.357 9.844 1 92.88 219 LEU A N 1
ATOM 1700 C CA . LEU A 1 219 ? -5.875 0.47 11.203 1 92.88 219 LEU A CA 1
ATOM 1701 C C . LEU A 1 219 ? -5.348 -0.662 12.078 1 92.88 219 LEU A C 1
ATOM 1703 O O . LEU A 1 219 ? -4.898 -0.426 13.203 1 92.88 219 LEU A O 1
ATOM 1707 N N . GLU A 1 220 ? -5.363 -1.799 11.578 1 90.88 220 GLU A N 1
ATOM 1708 C CA . GLU A 1 220 ? -4.855 -2.961 12.305 1 90.88 220 GLU A CA 1
ATOM 1709 C C . GLU A 1 220 ? -3.363 -2.83 12.586 1 90.88 220 GLU A C 1
ATOM 1711 O O . GLU A 1 220 ? -2.91 -3.115 13.695 1 90.88 220 GLU A O 1
ATOM 1716 N N . GLU A 1 221 ? -2.688 -2.418 11.617 1 91.88 221 GLU A N 1
ATOM 1717 C CA . GLU A 1 221 ? -1.243 -2.26 11.766 1 91.88 221 GLU A CA 1
ATOM 1718 C C . GLU A 1 221 ? -0.907 -1.164 12.773 1 91.88 221 GLU A C 1
ATOM 1720 O O . GLU A 1 221 ? -0.008 -1.329 13.602 1 91.88 221 GLU A O 1
ATOM 1725 N N . ALA A 1 222 ? -1.611 -0.09 12.648 1 94.62 222 ALA A N 1
ATOM 1726 C CA . ALA A 1 222 ? -1.406 1.007 13.586 1 94.62 222 ALA A CA 1
ATOM 1727 C C . ALA A 1 222 ? -1.681 0.559 15.023 1 94.62 222 ALA A C 1
ATOM 1729 O O . ALA A 1 222 ? -0.918 0.88 15.938 1 94.62 222 ALA A O 1
ATOM 1730 N N . ASN A 1 223 ? -2.73 -0.195 15.211 1 94.62 223 ASN A N 1
ATOM 1731 C CA . ASN A 1 223 ? -3.076 -0.719 16.531 1 94.62 223 ASN A CA 1
ATOM 1732 C C . ASN A 1 223 ? -1.967 -1.604 17.094 1 94.62 223 ASN A C 1
ATOM 1734 O O . ASN A 1 223 ? -1.561 -1.441 18.234 1 94.62 223 ASN A O 1
ATOM 1738 N N . LYS A 1 224 ? -1.53 -2.471 16.281 1 92.25 224 LYS A N 1
ATOM 1739 C CA . LYS A 1 224 ? -0.488 -3.402 16.703 1 92.25 224 LYS A CA 1
ATOM 1740 C C . LYS A 1 224 ? 0.794 -2.662 17.078 1 92.25 224 LYS A C 1
ATOM 1742 O O . LYS A 1 224 ? 1.416 -2.959 18.094 1 92.25 224 LYS A O 1
ATOM 1747 N N . LEU A 1 225 ? 1.156 -1.683 16.312 1 91.38 225 LEU A N 1
ATOM 1748 C CA . LEU A 1 225 ? 2.406 -0.956 16.5 1 91.38 225 LEU A CA 1
ATOM 1749 C C . LEU A 1 225 ? 2.326 -0.045 17.719 1 91.38 225 LEU A C 1
ATOM 1751 O O . LEU A 1 225 ? 3.264 0.01 18.516 1 91.38 225 LEU A O 1
ATOM 1755 N N . LEU A 1 226 ? 1.227 0.586 17.906 1 93.81 226 LEU A N 1
ATOM 1756 C CA . LEU A 1 226 ? 1.133 1.634 18.922 1 93.81 226 LEU A CA 1
ATOM 1757 C C . LEU A 1 226 ? 0.683 1.06 20.266 1 93.81 226 LEU A C 1
ATOM 1759 O O . LEU A 1 226 ? 0.815 1.714 21.297 1 93.81 226 LEU A O 1
ATOM 1763 N N . SER A 1 227 ? 0.159 -0.142 20.234 1 87.56 227 SER A N 1
ATOM 1764 C CA . SER A 1 227 ? -0.138 -0.811 21.5 1 87.56 227 SER A CA 1
ATOM 1765 C C . SER A 1 227 ? 1.141 -1.237 22.203 1 87.56 227 SER A C 1
ATOM 1767 O O . SER A 1 227 ? 1.15 -1.404 23.422 1 87.56 227 SER A O 1
ATOM 1769 N N . LYS A 1 228 ? 2.182 -1.393 21.484 1 83.81 228 LYS A N 1
ATOM 1770 C CA . LYS A 1 228 ? 3.43 -1.929 22.031 1 83.81 228 LYS A CA 1
ATOM 1771 C C . LYS A 1 228 ? 4.469 -0.827 22.203 1 83.81 228 LYS A C 1
ATOM 1773 O O . LYS A 1 228 ? 5.52 -1.049 22.812 1 83.81 228 LYS A O 1
ATOM 1778 N N . LEU A 1 229 ? 4.109 0.299 21.625 1 76.94 229 LEU A N 1
ATOM 1779 C CA . LEU A 1 229 ? 5.098 1.371 21.578 1 76.94 229 LEU A CA 1
ATOM 1780 C C . LEU A 1 229 ? 4.559 2.639 22.234 1 76.94 229 LEU A C 1
ATOM 1782 O O . LEU A 1 229 ? 3.373 2.955 22.094 1 76.94 229 LEU A O 1
ATOM 1786 N N . SER A 1 230 ? 5.457 3.207 22.953 1 78.06 230 SER A N 1
ATOM 1787 C CA . SER A 1 230 ? 5.164 4.57 23.391 1 78.06 230 SER A CA 1
ATOM 1788 C C . SER A 1 230 ? 5.59 5.586 22.344 1 78.06 230 SER A C 1
ATOM 1790 O O . SER A 1 230 ? 6.781 5.734 22.047 1 78.06 230 SER A O 1
ATOM 1792 N N . LEU A 1 231 ? 4.711 6.324 21.75 1 82.56 231 LEU A N 1
ATOM 1793 C CA . LEU A 1 231 ? 4.992 7.242 20.641 1 82.56 231 LEU A CA 1
ATOM 1794 C C . LEU A 1 231 ? 5.594 8.547 21.156 1 82.56 231 LEU A C 1
A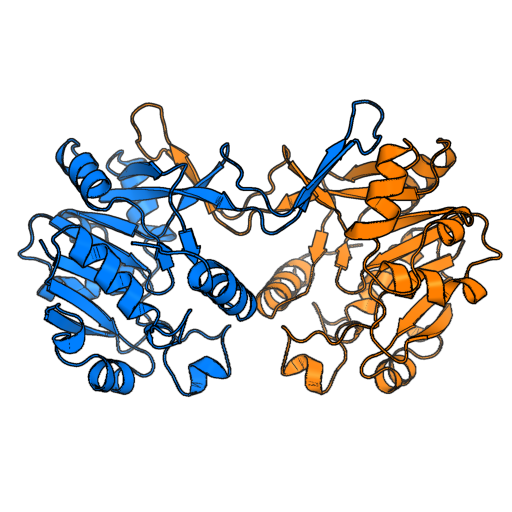TOM 1796 O O . LEU A 1 231 ? 6.418 9.164 20.484 1 82.56 231 LEU A O 1
ATOM 1800 N N . PHE A 1 232 ? 5.113 8.875 22.312 1 79.62 232 PHE A N 1
ATOM 1801 C CA . PHE A 1 232 ? 5.586 10.125 22.891 1 79.62 232 PHE A CA 1
ATOM 1802 C C . PHE A 1 232 ? 6.133 9.898 24.297 1 79.62 232 PHE A C 1
ATOM 1804 O O . PHE A 1 232 ? 5.707 8.977 24.984 1 79.62 232 PHE A O 1
ATOM 1811 N N . MET B 1 1 ? 2.186 -29.766 -18.812 1 94.62 1 MET B N 1
ATOM 1812 C CA . MET B 1 1 ? 2.412 -29.031 -17.562 1 94.62 1 MET B CA 1
ATOM 1813 C C . MET B 1 1 ? 1.115 -28.422 -17.047 1 94.62 1 MET B C 1
ATOM 1815 O O . MET B 1 1 ? 0.276 -27.984 -17.828 1 94.62 1 MET B O 1
ATOM 1819 N N . LYS B 1 2 ? 0.853 -28.453 -15.711 1 98.5 2 LYS B N 1
ATOM 1820 C CA . LYS B 1 2 ? -0.337 -27.891 -15.078 1 98.5 2 LYS B CA 1
ATOM 1821 C C . LYS B 1 2 ? -0.001 -26.625 -14.305 1 98.5 2 LYS B C 1
ATOM 1823 O O . LYS B 1 2 ? 1.169 -26.344 -14.039 1 98.5 2 LYS B O 1
ATOM 1828 N N . ALA B 1 3 ? -1.063 -25.875 -14.047 1 98.81 3 ALA B N 1
ATOM 1829 C CA . ALA B 1 3 ? -0.912 -24.719 -13.18 1 98.81 3 ALA B CA 1
ATOM 1830 C C . ALA B 1 3 ? -1.862 -24.797 -11.992 1 98.81 3 ALA B C 1
ATOM 1832 O O . ALA B 1 3 ? -2.975 -25.312 -12.109 1 98.81 3 ALA B O 1
ATOM 1833 N N . LEU B 1 4 ? -1.354 -24.312 -10.875 1 98.81 4 LEU B N 1
ATOM 1834 C CA . LEU B 1 4 ? -2.146 -24.219 -9.656 1 98.81 4 LEU B CA 1
ATOM 1835 C C . LEU B 1 4 ? -2.457 -22.766 -9.32 1 98.81 4 LEU B C 1
ATOM 1837 O O . LEU B 1 4 ? -1.558 -21.922 -9.305 1 98.81 4 LEU B O 1
ATOM 1841 N N . ILE B 1 5 ? -3.715 -22.453 -9.125 1 98.75 5 ILE B N 1
ATOM 1842 C CA . ILE B 1 5 ? -4.141 -21.141 -8.664 1 98.75 5 ILE B CA 1
ATOM 1843 C C . ILE B 1 5 ? -4.625 -21.234 -7.219 1 98.75 5 ILE B C 1
ATOM 1845 O O . ILE B 1 5 ? -5.527 -22.016 -6.906 1 98.75 5 ILE B O 1
ATOM 1849 N N . LEU B 1 6 ? -3.988 -20.406 -6.348 1 98.31 6 LEU B N 1
ATOM 1850 C CA . LEU B 1 6 ? -4.355 -20.391 -4.938 1 98.31 6 LEU B CA 1
ATOM 1851 C C . LEU B 1 6 ? -5.547 -19.469 -4.703 1 98.31 6 LEU B C 1
ATOM 1853 O O . LEU B 1 6 ? -5.387 -18.25 -4.609 1 98.31 6 LEU B O 1
ATOM 1857 N N . ALA B 1 7 ? -6.734 -20.047 -4.496 1 96.44 7 ALA B N 1
ATOM 1858 C CA . ALA B 1 7 ? -7.969 -19.266 -4.465 1 96.44 7 ALA B CA 1
ATOM 1859 C C . ALA B 1 7 ? -8.828 -19.641 -3.264 1 96.44 7 ALA B C 1
ATOM 1861 O O . ALA B 1 7 ? -10.055 -19.688 -3.363 1 96.44 7 ALA B O 1
ATOM 1862 N N . GLY B 1 8 ? -8.172 -19.938 -2.107 1 94.44 8 GLY B N 1
ATOM 1863 C CA . GLY B 1 8 ? -8.938 -20.453 -0.987 1 94.44 8 GLY B CA 1
ATOM 1864 C C . GLY B 1 8 ? -9.172 -19.438 0.108 1 94.44 8 GLY B C 1
ATOM 1865 O O . GLY B 1 8 ? -9.883 -19.703 1.073 1 94.44 8 GLY B O 1
ATOM 1866 N N . GLY B 1 9 ? -8.711 -18.219 -0.008 1 92.06 9 GLY B N 1
ATOM 1867 C CA . GLY B 1 9 ? -8.742 -17.25 1.072 1 92.06 9 GLY B CA 1
ATOM 1868 C C . GLY B 1 9 ? -10.078 -16.547 1.213 1 92.06 9 GLY B C 1
ATOM 1869 O O . GLY B 1 9 ? -10.875 -16.531 0.272 1 92.06 9 GLY B O 1
ATOM 1870 N N . TYR B 1 10 ? -10.305 -15.867 2.344 1 91.88 10 TYR B N 1
ATOM 1871 C CA . TYR B 1 10 ? -11.57 -15.242 2.689 1 91.88 10 TYR B CA 1
ATOM 1872 C C . TYR B 1 10 ? -11.742 -13.914 1.97 1 91.88 10 TYR B C 1
ATOM 1874 O O . TYR B 1 10 ? -12.859 -13.43 1.803 1 91.88 10 TYR B O 1
ATOM 1882 N N . GLY B 1 11 ? -10.656 -13.305 1.625 1 90.38 11 GLY B N 1
ATOM 1883 C CA . GLY B 1 11 ? -10.734 -11.969 1.061 1 90.38 11 GLY B CA 1
ATOM 1884 C C . GLY B 1 11 ? -11.359 -10.961 2.004 1 90.38 11 GLY B C 1
ATOM 1885 O O . GLY B 1 11 ? -12.195 -10.148 1.591 1 90.38 11 GLY B O 1
ATOM 1886 N N . LYS B 1 12 ? -10.984 -10.891 3.291 1 87.62 12 LYS B N 1
ATOM 1887 C CA . LYS B 1 12 ? -11.633 -10.133 4.359 1 87.62 12 LYS B CA 1
ATOM 1888 C C . LYS B 1 12 ? -11.539 -8.633 4.105 1 87.62 12 LYS B C 1
ATOM 1890 O O . LYS B 1 12 ? -12.461 -7.887 4.43 1 87.62 12 LYS B O 1
ATOM 1895 N N . ARG B 1 13 ? -10.539 -8.18 3.41 1 86.44 13 ARG B N 1
ATOM 1896 C CA . ARG B 1 13 ? -10.297 -6.754 3.211 1 86.44 13 ARG B CA 1
ATOM 1897 C C . ARG B 1 13 ? -11.18 -6.195 2.1 1 86.44 13 ARG B C 1
ATOM 1899 O O . ARG B 1 13 ? -11.227 -4.98 1.888 1 86.44 13 ARG B O 1
ATOM 1906 N N . LEU B 1 14 ? -11.883 -7.105 1.413 1 90 14 LEU B N 1
ATOM 1907 C CA . LEU B 1 14 ? -12.734 -6.699 0.299 1 90 14 LEU B CA 1
ATOM 1908 C C . LEU B 1 14 ? -14.211 -6.816 0.668 1 90 14 LEU B C 1
ATOM 1910 O O . LEU B 1 14 ? -15.078 -6.703 -0.197 1 90 14 LEU B O 1
ATOM 1914 N N . LYS B 1 15 ? -14.398 -7.105 1.96 1 87.19 15 LYS B N 1
ATOM 1915 C CA . LYS B 1 15 ? -15.781 -7.031 2.41 1 87.19 15 LYS B CA 1
ATOM 1916 C C . LYS B 1 15 ? -16.359 -5.629 2.213 1 87.19 15 LYS B C 1
ATOM 1918 O O . LYS B 1 15 ? -15.648 -4.637 2.398 1 87.19 15 LYS B O 1
ATOM 1923 N N . PRO B 1 16 ? -17.562 -5.566 1.788 1 87.38 16 PRO B N 1
ATOM 1924 C CA . PRO B 1 16 ? -18.625 -6.578 1.767 1 87.38 16 PRO B CA 1
ATOM 1925 C C . PRO B 1 16 ? -18.688 -7.336 0.443 1 87.38 16 PRO B C 1
ATOM 1927 O O . PRO B 1 16 ? -19.484 -8.266 0.301 1 87.38 16 PRO B O 1
ATOM 1930 N N . LEU B 1 17 ? -17.938 -6.992 -0.533 1 88.88 17 LEU B N 1
ATOM 1931 C CA . LEU B 1 17 ? -18 -7.629 -1.844 1 88.88 17 LEU B CA 1
ATOM 1932 C C . LEU B 1 17 ? -17.797 -9.133 -1.724 1 88.88 17 LEU B C 1
ATOM 1934 O O . LEU B 1 17 ? -18.453 -9.906 -2.422 1 88.88 17 LEU B O 1
ATOM 1938 N N . THR B 1 18 ? -16.938 -9.523 -0.763 1 92.44 18 THR B N 1
ATOM 1939 C CA . THR B 1 18 ? -16.531 -10.922 -0.666 1 92.44 18 THR B CA 1
ATOM 1940 C C . THR B 1 18 ? -17.469 -11.68 0.272 1 92.44 18 THR B C 1
ATOM 1942 O O . THR B 1 18 ? -17.25 -12.867 0.546 1 92.44 18 THR B O 1
ATOM 1945 N N . GLU B 1 19 ? -18.391 -10.992 0.747 1 92 19 GLU B N 1
ATOM 1946 C CA . GLU B 1 19 ? -19.375 -11.695 1.569 1 92 19 GLU B CA 1
ATOM 1947 C C . GLU B 1 19 ? -20.25 -12.617 0.722 1 92 19 GLU B C 1
ATOM 1949 O O . GLU B 1 19 ? -20.672 -13.672 1.187 1 92 19 GLU B O 1
ATOM 1954 N N . GLU B 1 20 ? -20.469 -12.195 -0.476 1 91.56 20 GLU B N 1
ATOM 1955 C CA . GLU B 1 20 ? -21.359 -12.969 -1.334 1 91.56 20 GLU B CA 1
ATOM 1956 C C . GLU B 1 20 ? -20.609 -13.586 -2.504 1 91.56 20 GLU B C 1
ATOM 1958 O O . GLU B 1 20 ? -21.031 -14.594 -3.068 1 91.56 20 GLU B O 1
ATOM 1963 N N . LEU B 1 21 ? -19.609 -13.016 -2.896 1 95.12 21 LEU B N 1
ATOM 1964 C CA . LEU B 1 21 ? -18.828 -13.453 -4.047 1 95.12 21 LEU B CA 1
ATOM 1965 C C . LEU B 1 21 ? -17.375 -13.648 -3.674 1 95.12 21 LEU B C 1
ATOM 1967 O O . LEU B 1 21 ? -16.719 -12.719 -3.203 1 95.12 21 LEU B O 1
ATOM 1971 N N . PRO B 1 22 ? -16.859 -14.906 -3.846 1 96.25 22 PRO B N 1
ATOM 1972 C CA . PRO B 1 22 ? -15.453 -15.109 -3.508 1 96.25 22 PRO B CA 1
ATOM 1973 C C . PRO B 1 22 ? -14.516 -14.258 -4.359 1 96.25 22 PRO B C 1
ATOM 1975 O O . PRO B 1 22 ? -14.859 -13.898 -5.488 1 96.25 22 PRO B O 1
ATOM 1978 N N . LYS B 1 23 ? -13.336 -13.969 -3.889 1 96.5 23 LYS B N 1
ATOM 1979 C CA . LYS B 1 23 ? -12.375 -13.031 -4.461 1 96.5 23 LYS B CA 1
ATOM 1980 C C . LYS B 1 23 ? -12.062 -13.383 -5.91 1 96.5 23 LYS B C 1
ATOM 1982 O O . LYS B 1 23 ? -12.039 -12.508 -6.777 1 96.5 23 LYS B O 1
ATOM 1987 N N . PRO B 1 24 ? -11.828 -14.695 -6.254 1 97 24 PRO B N 1
ATOM 1988 C CA . PRO B 1 24 ? -11.477 -15.039 -7.637 1 97 24 PRO B CA 1
ATOM 1989 C C . PRO B 1 24 ? -12.57 -14.656 -8.633 1 97 24 PRO B C 1
ATOM 1991 O O . PRO B 1 24 ? -12.297 -14.523 -9.828 1 97 24 PRO B O 1
ATOM 1994 N N . LEU B 1 25 ? -13.781 -14.461 -8.156 1 97.56 25 LEU B N 1
ATOM 1995 C CA . LEU B 1 25 ? -14.906 -14.211 -9.047 1 97.56 25 LEU B CA 1
ATOM 1996 C C . LEU B 1 25 ? -15.234 -12.727 -9.109 1 97.56 25 LEU B C 1
ATOM 1998 O O . LEU B 1 25 ? -16.109 -12.312 -9.875 1 97.56 25 LEU B O 1
ATOM 2002 N N . LEU B 1 26 ? -14.555 -11.953 -8.328 1 97 26 LEU B N 1
ATOM 2003 C CA . LEU B 1 26 ? -14.766 -10.508 -8.414 1 97 26 LEU B CA 1
ATOM 2004 C C . LEU B 1 26 ? -14.391 -9.992 -9.805 1 97 26 LEU B C 1
ATOM 2006 O O . LEU B 1 26 ? -13.398 -10.422 -10.391 1 97 26 LEU B O 1
ATOM 2010 N N . GLN B 1 27 ? -15.141 -8.992 -10.25 1 96.06 27 GLN B N 1
ATOM 2011 C CA . GLN B 1 27 ? -15.008 -8.492 -11.609 1 96.06 27 GLN B CA 1
ATOM 2012 C C . GLN B 1 27 ? -13.953 -7.391 -11.695 1 96.06 27 GLN B C 1
ATOM 2014 O O . GLN B 1 27 ? -13.938 -6.469 -10.875 1 96.06 27 GLN B O 1
ATOM 2019 N N . VAL B 1 28 ? -13.062 -7.523 -12.641 1 96.25 28 VAL B N 1
ATOM 2020 C CA . VAL B 1 28 ? -12.094 -6.5 -13.008 1 96.25 28 VAL B CA 1
ATOM 2021 C C . VAL B 1 28 ? -12.141 -6.262 -14.516 1 96.25 28 VAL B C 1
ATOM 2023 O O . VAL B 1 28 ? -11.781 -7.145 -15.305 1 96.25 28 VAL B O 1
ATOM 2026 N N . ALA B 1 29 ? -12.531 -5.074 -14.922 1 95.31 29 ALA B N 1
ATOM 2027 C CA . ALA B 1 29 ? -12.664 -4.695 -16.328 1 95.31 29 ALA B CA 1
ATOM 2028 C C . ALA B 1 29 ? -13.547 -5.684 -17.078 1 95.31 29 ALA B C 1
ATOM 2030 O O . ALA B 1 29 ? -13.18 -6.141 -18.172 1 95.31 29 ALA B O 1
ATOM 2031 N N . GLY B 1 30 ? -14.609 -6.152 -16.438 1 92.75 30 GLY B N 1
ATOM 2032 C CA . GLY B 1 30 ? -15.617 -6.945 -17.125 1 92.75 30 GLY B CA 1
ATOM 2033 C C . GLY B 1 30 ? -15.359 -8.438 -17.047 1 92.75 30 GLY B C 1
ATOM 2034 O O . GLY B 1 30 ? -16.141 -9.234 -17.578 1 92.75 30 GLY B O 1
ATOM 2035 N N . LYS B 1 31 ? -14.305 -8.883 -16.469 1 94 31 LYS B N 1
ATOM 2036 C CA . LYS B 1 31 ? -13.922 -10.289 -16.328 1 94 31 LYS B CA 1
ATOM 2037 C C . LYS B 1 31 ? -13.562 -10.625 -14.883 1 94 31 LYS B C 1
ATOM 2039 O O . LYS B 1 31 ? -12.945 -9.812 -14.188 1 94 31 LYS B O 1
ATOM 2044 N N . PRO B 1 32 ? -13.984 -11.867 -14.453 1 97 32 PRO B N 1
ATOM 2045 C CA . PRO B 1 32 ? -13.531 -12.234 -13.109 1 97 32 PRO B CA 1
ATOM 2046 C C . PRO B 1 32 ? -12.008 -12.328 -13 1 97 32 PRO B C 1
ATOM 2048 O O . PRO B 1 32 ? -11.336 -12.594 -14 1 97 32 PRO B O 1
ATOM 2051 N N . ILE B 1 33 ? -11.484 -12.141 -11.836 1 97.69 33 ILE B N 1
ATOM 2052 C CA . ILE B 1 33 ? -10.047 -12.18 -11.594 1 97.69 33 ILE B CA 1
ATOM 2053 C C . ILE B 1 33 ? -9.469 -13.484 -12.133 1 97.69 33 ILE B C 1
ATOM 2055 O O . ILE B 1 33 ? -8.438 -13.469 -12.82 1 97.69 33 ILE B O 1
ATOM 2059 N N . VAL B 1 34 ? -10.133 -14.625 -11.953 1 98.06 34 VAL B N 1
ATOM 2060 C CA . VAL B 1 34 ? -9.609 -15.938 -12.32 1 98.06 34 VAL B CA 1
ATOM 2061 C C . VAL B 1 34 ? -9.531 -16.047 -13.836 1 98.06 34 VAL B C 1
ATOM 2063 O O . VAL B 1 34 ? -8.664 -16.75 -14.367 1 98.06 34 VAL B O 1
ATOM 2066 N N . ALA B 1 35 ? -10.406 -15.391 -14.539 1 97.5 35 ALA B N 1
ATOM 2067 C CA . ALA B 1 35 ? -10.375 -15.422 -16 1 97.5 35 ALA B CA 1
ATOM 2068 C C . ALA B 1 35 ? -9.102 -14.781 -16.547 1 97.5 35 ALA B C 1
ATOM 2070 O O . ALA B 1 35 ? -8.547 -15.234 -17.547 1 97.5 35 ALA B O 1
ATOM 2071 N N . TRP B 1 36 ? -8.711 -13.711 -15.867 1 97.75 36 TRP B N 1
ATOM 2072 C CA . TRP B 1 36 ? -7.441 -13.102 -16.234 1 97.75 36 TRP B CA 1
ATOM 2073 C C . TRP B 1 36 ? -6.285 -14.078 -16.047 1 97.75 36 TRP B C 1
ATOM 2075 O O . TRP B 1 36 ? -5.352 -14.102 -16.859 1 97.75 36 TRP B O 1
ATOM 2085 N N . GLN B 1 37 ? -6.359 -14.852 -15.047 1 98.19 37 GLN B N 1
ATOM 2086 C CA . GLN B 1 37 ? -5.312 -15.82 -14.758 1 98.19 37 GLN B CA 1
ATOM 2087 C C . GLN B 1 37 ? -5.34 -16.984 -15.75 1 98.19 37 GLN B C 1
ATOM 2089 O O . GLN B 1 37 ? -4.289 -17.469 -16.172 1 98.19 37 GLN B O 1
ATOM 2094 N N . PHE B 1 38 ? -6.531 -17.406 -16.125 1 98.44 38 PHE B N 1
ATOM 2095 C CA . PHE B 1 38 ? -6.648 -18.406 -17.172 1 98.44 38 PHE B CA 1
ATOM 2096 C C . PHE B 1 38 ? -6 -17.922 -18.469 1 98.44 38 PHE B C 1
ATOM 2098 O O . PHE B 1 38 ? -5.258 -18.672 -19.109 1 98.44 38 PHE B O 1
ATOM 2105 N N . ASP B 1 39 ? -6.281 -16.688 -18.797 1 97.69 39 ASP B N 1
ATOM 2106 C CA . ASP B 1 39 ? -5.711 -16.109 -20.016 1 97.69 39 ASP B CA 1
ATOM 2107 C C . ASP B 1 39 ? -4.184 -16.109 -19.953 1 97.69 39 ASP B C 1
ATOM 2109 O O . ASP B 1 39 ? -3.523 -16.406 -20.953 1 97.69 39 ASP B O 1
ATOM 2113 N N . LEU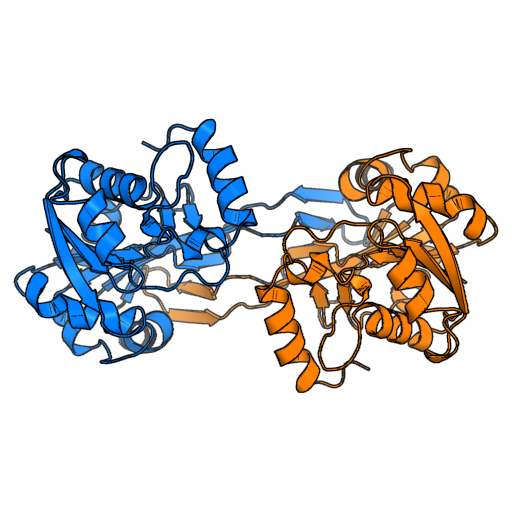 B 1 40 ? -3.668 -15.781 -18.812 1 98 40 LEU B N 1
ATOM 2114 C CA . LEU B 1 40 ? -2.223 -15.805 -18.625 1 98 40 LEU B CA 1
ATOM 2115 C C . LEU B 1 40 ? -1.653 -17.172 -18.953 1 98 40 LEU B C 1
ATOM 2117 O O . LEU B 1 40 ? -0.726 -17.297 -19.75 1 98 40 LEU B O 1
ATOM 2121 N N . TYR B 1 41 ? -2.203 -18.203 -18.359 1 98.56 41 TYR B N 1
ATOM 2122 C CA . TYR B 1 41 ? -1.668 -19.547 -18.5 1 98.56 41 TYR B CA 1
ATOM 2123 C C . TYR B 1 41 ? -1.903 -20.094 -19.906 1 98.56 41 TYR B C 1
ATOM 2125 O O . TYR B 1 41 ? -1.01 -20.688 -20.516 1 98.56 41 TYR B O 1
ATOM 2133 N N . LYS B 1 42 ? -3.055 -19.797 -20.484 1 97.94 42 LYS B N 1
ATOM 2134 C CA . LYS B 1 42 ? -3.354 -20.234 -21.844 1 97.94 42 LYS B CA 1
ATOM 2135 C C . LYS B 1 42 ? -2.34 -19.672 -22.828 1 97.94 42 LYS B C 1
ATOM 2137 O O . LYS B 1 42 ? -1.888 -20.375 -23.734 1 97.94 42 LYS B O 1
ATOM 2142 N N . ARG B 1 43 ? -2.041 -18.5 -22.625 1 97.06 43 ARG B N 1
ATOM 2143 C CA . ARG B 1 43 ? -1.101 -17.828 -23.516 1 97.06 43 ARG B CA 1
ATOM 2144 C C . ARG B 1 43 ? 0.257 -18.531 -23.516 1 97.06 43 ARG B C 1
ATOM 2146 O O . ARG B 1 43 ? 1.026 -18.422 -24.469 1 97.06 43 ARG B O 1
ATOM 2153 N N . HIS B 1 44 ? 0.526 -19.234 -22.469 1 98.12 44 HIS B N 1
ATOM 2154 C CA . HIS B 1 44 ? 1.815 -19.906 -22.344 1 98.12 44 HIS B CA 1
ATOM 2155 C C . HIS B 1 44 ? 1.671 -21.422 -22.5 1 98.12 44 HIS B C 1
ATOM 2157 O O . HIS B 1 44 ? 2.531 -22.172 -22.047 1 98.12 44 HIS B O 1
ATOM 2163 N N . GLY B 1 45 ? 0.543 -21.812 -23 1 97.62 45 GLY B N 1
ATOM 2164 C CA . GLY B 1 45 ? 0.339 -23.203 -23.375 1 97.62 45 GLY B CA 1
ATOM 2165 C C . GLY B 1 45 ? -0.094 -24.078 -22.219 1 97.62 45 GLY B C 1
ATOM 2166 O O . GLY B 1 45 ? -0.044 -25.312 -22.312 1 97.62 45 GLY B O 1
ATOM 2167 N N . ILE B 1 46 ? -0.419 -23.516 -21.141 1 98.31 46 ILE B N 1
ATOM 2168 C CA . ILE B 1 46 ? -0.902 -24.266 -19.984 1 98.31 46 ILE B CA 1
ATOM 2169 C C . ILE B 1 46 ? -2.426 -24.203 -19.922 1 98.31 46 ILE B C 1
ATOM 2171 O O . ILE B 1 46 ? -2.994 -23.156 -19.609 1 98.31 46 ILE B O 1
ATOM 2175 N N . ASN B 1 47 ? -3.043 -25.344 -20.141 1 98.31 47 ASN B N 1
ATOM 2176 C CA . ASN B 1 47 ? -4.5 -25.328 -20.25 1 98.31 47 ASN B CA 1
ATOM 2177 C C . ASN B 1 47 ? -5.145 -26.203 -19.172 1 98.31 47 ASN B C 1
ATOM 2179 O O . ASN B 1 47 ? -6.371 -26.25 -19.062 1 98.31 47 ASN B O 1
ATOM 2183 N N . GLU B 1 48 ? -4.406 -26.906 -18.469 1 98.56 48 GLU B N 1
ATOM 2184 C CA . GLU B 1 48 ? -4.898 -27.656 -17.328 1 98.56 48 GLU B CA 1
ATOM 2185 C C . GLU B 1 48 ? -4.598 -26.938 -16.016 1 98.56 48 GLU B C 1
ATOM 2187 O O . GLU B 1 48 ? -3.434 -26.781 -15.641 1 98.56 48 GLU B O 1
ATOM 2192 N N . ILE B 1 49 ? -5.719 -26.609 -15.352 1 98.75 49 ILE B N 1
ATOM 2193 C CA . ILE B 1 49 ? -5.586 -25.75 -14.18 1 98.75 49 ILE B CA 1
ATOM 2194 C C . ILE B 1 49 ? -6.145 -26.469 -12.953 1 98.75 49 ILE B C 1
ATOM 2196 O O . ILE B 1 49 ? -7.227 -27.062 -13.008 1 98.75 49 ILE B O 1
ATOM 2200 N N . VAL B 1 50 ? -5.344 -26.484 -11.93 1 98.75 50 VAL B N 1
ATOM 2201 C CA . VAL B 1 50 ? -5.82 -26.875 -10.609 1 98.75 50 VAL B CA 1
ATOM 2202 C C . VAL B 1 50 ? -6.172 -25.625 -9.797 1 98.75 50 VAL B C 1
ATOM 2204 O O . VAL B 1 50 ? -5.375 -24.688 -9.711 1 98.75 50 VAL B O 1
ATOM 2207 N N . MET B 1 51 ? -7.352 -25.578 -9.258 1 98.62 51 MET B N 1
ATOM 2208 C CA . MET B 1 51 ? -7.75 -24.469 -8.398 1 98.62 51 MET B CA 1
ATOM 2209 C C . MET B 1 51 ? -7.875 -24.922 -6.949 1 98.62 51 MET B C 1
ATOM 2211 O O . MET B 1 51 ? -8.656 -25.812 -6.641 1 98.62 51 MET B O 1
ATOM 2215 N N . ALA B 1 52 ? -7.059 -24.375 -6.086 1 98.25 52 ALA B N 1
ATOM 2216 C CA . ALA B 1 52 ? -7.234 -24.562 -4.648 1 98.25 52 ALA B CA 1
ATOM 2217 C C . ALA B 1 52 ? -8.305 -23.625 -4.094 1 98.25 52 ALA B C 1
ATOM 2219 O O . ALA B 1 52 ? -8.078 -22.438 -3.939 1 98.25 52 ALA B O 1
ATOM 2220 N N . VAL B 1 53 ? -9.469 -24.188 -3.715 1 98.06 53 VAL B N 1
ATOM 2221 C CA . VAL B 1 53 ? -10.609 -23.375 -3.322 1 98.06 53 VAL B CA 1
ATOM 2222 C C . VAL B 1 53 ? -10.992 -23.672 -1.873 1 98.06 53 VAL B C 1
ATOM 22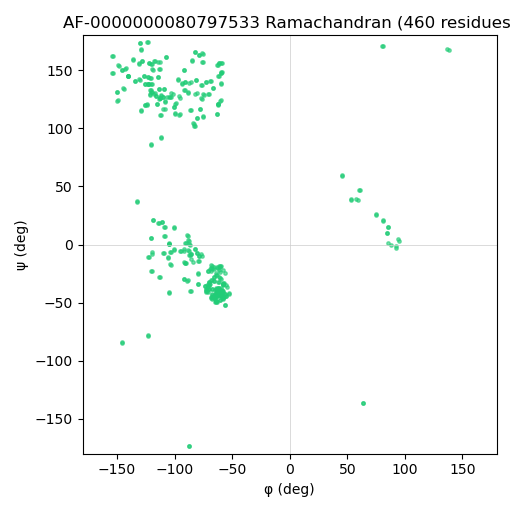24 O O . VAL B 1 53 ? -10.664 -24.734 -1.351 1 98.06 53 VAL B O 1
ATOM 2227 N N . GLY B 1 54 ? -11.555 -22.656 -1.175 1 96.69 54 GLY B N 1
ATOM 2228 C CA . GLY B 1 54 ? -12 -22.781 0.203 1 96.69 54 GLY B CA 1
ATOM 2229 C C . GLY B 1 54 ? -13.234 -21.953 0.504 1 96.69 54 GLY B C 1
ATOM 2230 O O . GLY B 1 54 ? -14.359 -22.406 0.314 1 96.69 54 GLY B O 1
ATOM 2231 N N . TYR B 1 55 ? -13.109 -20.719 0.81 1 94.75 55 TYR B N 1
ATOM 2232 C CA . TYR B 1 55 ? -14.211 -19.812 1.11 1 94.75 55 TYR B CA 1
ATOM 2233 C C . TYR B 1 55 ? -15.133 -19.656 -0.091 1 94.75 55 TYR B C 1
ATOM 2235 O O . TYR B 1 55 ? -14.688 -19.328 -1.19 1 94.75 55 TYR B O 1
ATOM 2243 N N . LEU B 1 56 ? -16.422 -20 0.103 1 96.38 56 LEU B N 1
ATOM 2244 C CA . LEU B 1 56 ? -17.453 -19.906 -0.92 1 96.38 56 LEU B CA 1
ATOM 2245 C C . LEU B 1 56 ? -17.094 -20.75 -2.139 1 96.38 56 LEU B C 1
ATOM 2247 O O . LEU B 1 56 ? -17.344 -20.344 -3.275 1 96.38 56 LEU B O 1
ATOM 2251 N N . LYS B 1 57 ? -16.516 -21.906 -1.824 1 96.88 57 LYS B N 1
ATOM 2252 C CA . LYS B 1 57 ? -16.047 -22.812 -2.873 1 96.88 57 LYS B CA 1
ATOM 2253 C C . LYS B 1 57 ? -17.188 -23.203 -3.803 1 96.88 57 LYS B C 1
ATOM 2255 O O . LYS B 1 57 ? -16.984 -23.391 -5.004 1 96.88 57 LYS B O 1
ATOM 2260 N N . GLU B 1 58 ? -18.344 -23.328 -3.271 1 97.19 58 GLU B N 1
ATOM 2261 C CA . GLU B 1 58 ? -19.484 -23.766 -4.078 1 97.19 58 GLU B CA 1
ATOM 2262 C C . GLU B 1 58 ? -19.766 -22.781 -5.207 1 97.19 58 GLU B C 1
ATOM 2264 O O . GLU B 1 58 ? -20.109 -23.188 -6.32 1 97.19 58 GLU B O 1
ATOM 2269 N N . LYS B 1 59 ? -19.625 -21.562 -4.902 1 97.25 59 LYS B N 1
ATOM 2270 C CA . LYS B 1 59 ? -19.844 -20.531 -5.91 1 97.25 59 LYS B CA 1
ATOM 2271 C C . LYS B 1 59 ? -18.781 -20.578 -7 1 97.25 59 LYS B C 1
ATOM 2273 O O . LYS B 1 59 ? -19.078 -20.422 -8.18 1 97.25 59 LYS B O 1
ATOM 2278 N N . VAL B 1 60 ? -17.562 -20.844 -6.621 1 97.69 60 VAL B N 1
ATOM 2279 C CA . VAL B 1 60 ? -16.469 -20.953 -7.582 1 97.69 60 VAL B CA 1
ATOM 2280 C C . VAL B 1 60 ? -16.719 -22.141 -8.516 1 97.69 60 VAL B C 1
ATOM 2282 O O . VAL B 1 60 ? -16.641 -22 -9.734 1 97.69 60 VAL B O 1
ATOM 2285 N N . ILE B 1 61 ? -17.031 -23.25 -7.879 1 97.62 61 ILE B N 1
ATOM 2286 C CA . ILE B 1 61 ? -17.219 -24.469 -8.641 1 97.62 61 ILE B CA 1
ATOM 2287 C C . ILE B 1 61 ? -18.406 -24.312 -9.578 1 97.62 61 ILE B C 1
ATOM 2289 O O . ILE B 1 61 ? -18.359 -24.75 -10.734 1 97.62 61 ILE B O 1
ATOM 2293 N N . GLU B 1 62 ? -19.422 -23.641 -9.109 1 97.25 62 GLU B N 1
ATOM 2294 C CA . GLU B 1 62 ? -20.625 -23.422 -9.906 1 97.25 62 GLU B CA 1
ATOM 2295 C C . GLU B 1 62 ? -20.344 -22.5 -11.086 1 97.25 62 GLU B C 1
ATOM 2297 O O . GLU B 1 62 ? -20.703 -22.812 -12.227 1 97.25 62 GLU B O 1
ATOM 2302 N N . LEU B 1 63 ? -19.672 -21.469 -10.867 1 96.38 63 LEU B N 1
ATOM 2303 C CA . LEU B 1 63 ? -19.578 -20.406 -11.859 1 96.38 63 LEU B CA 1
ATOM 2304 C C . LEU B 1 63 ? -18.422 -20.641 -12.805 1 96.38 63 LEU B C 1
ATOM 2306 O O . LEU B 1 63 ? -18.484 -20.266 -13.984 1 96.38 63 LEU B O 1
ATOM 2310 N N . VAL B 1 64 ? -17.375 -21.266 -12.32 1 97.81 64 VAL B N 1
ATOM 2311 C CA . VAL B 1 64 ? -16.234 -21.578 -13.172 1 97.81 64 VAL B CA 1
ATOM 2312 C C . VAL B 1 64 ? -16.469 -22.906 -13.891 1 97.81 64 VAL B C 1
ATOM 2314 O O . VAL B 1 64 ? -16.109 -23.047 -15.062 1 97.81 64 VAL B O 1
ATOM 2317 N N . GLY B 1 65 ? -17.016 -23.828 -13.188 1 97.38 65 GLY B N 1
ATOM 2318 C CA . GLY B 1 65 ? -17.328 -25.141 -13.75 1 97.38 65 GLY B CA 1
ATOM 2319 C C . GLY B 1 65 ? -16.094 -25.906 -14.188 1 97.38 65 GLY B C 1
ATOM 2320 O O . GLY B 1 65 ? -15.094 -25.953 -13.461 1 97.38 65 GLY B O 1
ATOM 2321 N N . SER B 1 66 ? -16.172 -26.531 -15.367 1 97.75 66 SER B N 1
ATOM 2322 C CA . SER B 1 66 ? -15.078 -27.328 -15.891 1 97.75 66 SER B CA 1
ATOM 2323 C C . SER B 1 66 ? -13.977 -26.453 -16.469 1 97.75 66 SER B C 1
ATOM 2325 O O . SER B 1 66 ? -12.875 -26.938 -16.75 1 97.75 66 SER B O 1
ATOM 2327 N N . GLY B 1 67 ? -14.25 -25.219 -16.547 1 97.75 67 GLY B N 1
ATOM 2328 C CA . GLY B 1 67 ? -13.312 -24.281 -17.172 1 97.75 67 GLY B CA 1
ATOM 2329 C C . GLY B 1 67 ? -13.469 -24.188 -18.672 1 97.75 67 GLY B C 1
ATOM 2330 O O . GLY B 1 67 ? -12.812 -23.375 -19.312 1 97.75 67 GLY B O 1
ATOM 2331 N N . SER B 1 68 ? -14.383 -24.891 -19.234 1 97.38 68 SER B N 1
ATOM 2332 C CA . SER B 1 68 ? -14.547 -24.969 -20.688 1 97.38 68 SER B CA 1
ATOM 2333 C C . SER B 1 68 ? -14.898 -23.609 -21.281 1 97.38 68 SER B C 1
ATOM 2335 O O . SER B 1 68 ? -14.422 -23.25 -22.359 1 97.38 68 SER B O 1
ATOM 2337 N N . LYS B 1 69 ? -15.688 -22.875 -20.609 1 96.12 69 LYS B N 1
ATOM 2338 C CA . LYS B 1 69 ? -16.109 -21.562 -21.109 1 96.12 69 LYS B CA 1
ATOM 2339 C C . LYS B 1 69 ? -14.914 -20.625 -21.234 1 96.12 69 LYS B C 1
ATOM 2341 O O . LYS B 1 69 ? -14.977 -19.641 -21.984 1 96.12 69 LYS B O 1
ATOM 2346 N N . TYR B 1 70 ? -13.852 -20.984 -20.531 1 97.38 70 TYR B N 1
ATOM 2347 C CA . TYR B 1 70 ? -12.664 -20.156 -20.578 1 97.38 70 TYR B CA 1
ATOM 2348 C C . TYR B 1 70 ? -11.578 -20.781 -21.438 1 97.38 70 TYR B C 1
ATOM 2350 O O . TYR B 1 70 ? -10.453 -20.266 -21.5 1 97.38 70 TYR B O 1
ATOM 2358 N N . GLY B 1 71 ? -11.859 -21.906 -21.984 1 97.5 71 GLY B N 1
ATOM 2359 C CA . GLY B 1 71 ? -10.898 -22.578 -22.844 1 97.5 71 GLY B CA 1
ATOM 2360 C C . GLY B 1 71 ? -9.844 -23.344 -22.062 1 97.5 71 GLY B C 1
ATOM 2361 O O . GLY B 1 71 ? -8.719 -23.531 -22.547 1 97.5 71 GLY B O 1
ATOM 2362 N N . VAL B 1 72 ? -10.141 -23.688 -20.797 1 98.38 72 VAL B N 1
ATOM 2363 C CA . VAL B 1 72 ? -9.219 -24.469 -19.984 1 98.38 72 VAL B CA 1
ATOM 2364 C C . VAL B 1 72 ? -9.953 -25.656 -19.359 1 98.38 72 VAL B C 1
ATOM 2366 O O . VAL B 1 72 ? -11.18 -25.766 -19.484 1 98.38 72 VAL B O 1
ATOM 2369 N N . LYS B 1 73 ? -9.156 -26.562 -18.812 1 98.5 73 LYS B N 1
ATOM 2370 C CA . LYS B 1 73 ? -9.672 -27.641 -17.969 1 98.5 73 LYS B CA 1
ATOM 2371 C C . LYS B 1 73 ? -9.336 -27.391 -16.5 1 98.5 73 LYS B C 1
ATOM 2373 O O . LYS B 1 73 ? -8.172 -27.203 -16.141 1 98.5 73 LYS B O 1
ATOM 2378 N N . VAL B 1 74 ? -10.414 -27.438 -15.695 1 98.56 74 VAL B N 1
ATOM 2379 C CA . VAL B 1 74 ? -10.195 -27.062 -14.297 1 98.56 74 VAL B CA 1
ATOM 2380 C C . VAL B 1 74 ? -10.492 -28.266 -13.398 1 98.56 74 VAL B C 1
ATOM 2382 O O . VAL B 1 74 ? -11.484 -28.969 -13.594 1 98.56 74 VAL B O 1
ATOM 2385 N N . VAL B 1 75 ? -9.562 -28.531 -12.531 1 97.81 75 VAL B N 1
ATOM 2386 C CA . VAL B 1 75 ? -9.766 -29.453 -11.414 1 97.81 75 VAL B CA 1
ATOM 2387 C C . VAL B 1 75 ? -9.695 -28.688 -10.094 1 97.81 75 VAL B C 1
ATOM 2389 O O . VAL B 1 75 ? -8.883 -27.781 -9.945 1 97.81 75 VAL B O 1
ATOM 2392 N N . TYR B 1 76 ? -10.555 -29.125 -9.117 1 98.31 76 TYR B N 1
ATOM 2393 C CA . TYR B 1 76 ? -10.641 -28.391 -7.859 1 98.31 76 TYR B CA 1
ATOM 2394 C C . TYR B 1 76 ? -10.031 -29.188 -6.715 1 98.31 76 TYR B C 1
ATOM 2396 O O . TYR B 1 76 ? -10.227 -30.406 -6.621 1 98.31 76 TYR B O 1
ATOM 2404 N N . VAL B 1 77 ? -9.258 -28.562 -5.965 1 97.88 77 VAL B N 1
ATOM 2405 C CA . VAL B 1 77 ? -8.781 -29.062 -4.68 1 97.88 77 VAL B CA 1
ATOM 2406 C C . VAL B 1 77 ? -9.352 -28.203 -3.547 1 97.88 77 VAL B C 1
ATOM 2408 O O . VAL B 1 77 ? -9.102 -27 -3.492 1 97.88 77 VAL B O 1
ATOM 2411 N N . VAL B 1 78 ? -10.016 -28.844 -2.596 1 97 78 VAL B N 1
ATOM 2412 C CA . VAL B 1 78 ? -10.766 -28.094 -1.595 1 97 78 VAL B CA 1
ATOM 2413 C C . VAL B 1 78 ? -9.984 -28.031 -0.286 1 97 78 VAL B C 1
ATOM 2415 O O . VAL B 1 78 ? -9.469 -29.062 0.174 1 97 78 VAL B O 1
ATOM 2418 N N . GLU B 1 79 ? -9.867 -26.797 0.208 1 93.31 79 GLU B N 1
ATOM 2419 C CA . GLU B 1 79 ? -9.367 -26.578 1.562 1 93.31 79 GLU B CA 1
ATOM 2420 C C . GLU B 1 79 ? -10.516 -26.359 2.545 1 93.31 79 GLU B C 1
ATOM 2422 O O . GLU B 1 79 ? -11.227 -25.359 2.461 1 93.31 79 GLU B O 1
ATOM 2427 N N . GLU B 1 80 ? -10.602 -27.172 3.533 1 91.19 80 GLU B N 1
ATOM 2428 C CA . GLU B 1 80 ? -11.68 -27.031 4.508 1 91.19 80 GLU B CA 1
ATOM 2429 C C . GLU B 1 80 ? -11.438 -25.844 5.426 1 91.19 80 GLU B C 1
ATOM 2431 O O . GLU B 1 80 ? -12.391 -25.203 5.891 1 91.19 80 GLU B O 1
ATOM 2436 N N . GLU B 1 81 ? -10.266 -25.641 5.723 1 91.56 81 GLU B N 1
ATOM 2437 C CA . GLU B 1 81 ? -9.82 -24.453 6.445 1 91.56 81 GLU B CA 1
ATOM 2438 C C . GLU B 1 81 ? -8.625 -23.797 5.758 1 91.56 81 GLU B C 1
ATOM 2440 O O . GLU B 1 81 ? -7.902 -24.453 5.008 1 91.56 81 GLU B O 1
ATOM 2445 N N . PRO B 1 82 ? -8.508 -22.562 6.023 1 90.06 82 PRO B N 1
ATOM 2446 C CA . PRO B 1 82 ? -7.348 -21.906 5.402 1 90.06 82 PRO B CA 1
ATOM 2447 C C . PRO B 1 82 ? -6.023 -22.531 5.836 1 90.06 82 PRO B C 1
ATOM 2449 O O . PRO B 1 82 ? -5.719 -22.578 7.031 1 90.06 82 PRO B O 1
ATOM 2452 N N . LEU B 1 83 ? -5.242 -22.953 4.91 1 94.75 83 LEU B N 1
ATOM 2453 C CA . LEU B 1 83 ? -4 -23.656 5.195 1 94.75 83 LEU B CA 1
ATOM 2454 C C . LEU B 1 83 ? -2.793 -22.75 4.992 1 94.75 83 LEU B C 1
ATOM 2456 O O . LEU B 1 83 ? -1.666 -23.125 5.324 1 94.75 83 LEU B O 1
ATOM 2460 N N . GLY B 1 84 ? -2.99 -21.531 4.473 1 95.88 84 GLY B N 1
ATOM 2461 C CA . GLY B 1 84 ? -1.883 -20.719 4.004 1 95.88 84 GLY B CA 1
ATOM 2462 C C . GLY B 1 84 ? -1.399 -21.109 2.617 1 95.88 84 GLY B C 1
ATOM 2463 O O . GLY B 1 84 ? -1.782 -22.156 2.09 1 95.88 84 GLY B O 1
ATOM 2464 N N . THR B 1 85 ? -0.548 -20.359 2.002 1 97.19 85 THR B N 1
ATOM 2465 C CA . THR B 1 85 ? -0.125 -20.594 0.625 1 97.19 85 THR B CA 1
ATOM 2466 C C . THR B 1 85 ? 0.684 -21.875 0.516 1 97.19 85 THR B C 1
ATOM 2468 O O . THR B 1 85 ? 0.487 -22.656 -0.415 1 97.19 85 THR B O 1
ATOM 2471 N N . GLY B 1 86 ? 1.584 -22.094 1.474 1 98 86 GLY B N 1
ATOM 2472 C CA . GLY B 1 86 ? 2.346 -23.344 1.466 1 98 86 GLY B CA 1
ATOM 2473 C C . GLY B 1 86 ? 1.487 -24.562 1.685 1 98 86 GLY B C 1
ATOM 2474 O O . GLY B 1 86 ? 1.641 -25.578 0.985 1 98 86 GLY B O 1
ATOM 2475 N N . GLY B 1 87 ? 0.622 -24.453 2.65 1 98 87 GLY B N 1
ATOM 2476 C CA . GLY B 1 87 ? -0.286 -25.562 2.92 1 98 87 GLY B CA 1
ATOM 2477 C C . GLY B 1 87 ? -1.2 -25.875 1.752 1 98 87 GLY B C 1
ATOM 2478 O O . GLY B 1 87 ? -1.498 -27.047 1.492 1 98 87 GLY B O 1
ATOM 2479 N N . ALA B 1 88 ? -1.657 -24.844 1.06 1 97.94 88 ALA B N 1
ATOM 2480 C CA . ALA B 1 88 ? -2.543 -25.031 -0.087 1 97.94 88 ALA B CA 1
ATOM 2481 C C . ALA B 1 88 ? -1.836 -25.781 -1.211 1 97.94 88 ALA B C 1
ATOM 2483 O O . ALA B 1 88 ? -2.426 -26.656 -1.846 1 97.94 88 ALA B O 1
ATOM 2484 N N . ILE B 1 89 ? -0.602 -25.438 -1.425 1 98.44 89 ILE B N 1
ATOM 2485 C CA . ILE B 1 89 ? 0.174 -26.141 -2.441 1 98.44 89 ILE B CA 1
ATOM 2486 C C . ILE B 1 89 ? 0.364 -27.594 -2.033 1 98.44 89 ILE B C 1
ATOM 2488 O O . ILE B 1 89 ? 0.189 -28.5 -2.85 1 98.44 89 ILE B O 1
ATOM 2492 N N . LYS B 1 90 ? 0.678 -27.812 -0.784 1 98.25 90 LYS B N 1
ATOM 2493 C CA . LYS B 1 90 ? 0.838 -29.172 -0.268 1 98.25 90 LYS B CA 1
ATOM 2494 C C . LYS B 1 90 ? -0.442 -29.984 -0.447 1 98.25 90 LYS B C 1
ATOM 2496 O O . LYS B 1 90 ? -0.395 -31.141 -0.853 1 98.25 90 LYS B O 1
ATOM 2501 N N . ASN B 1 91 ? -1.502 -29.359 -0.183 1 97.75 91 ASN B N 1
ATOM 2502 C CA . ASN B 1 91 ? -2.805 -30 -0.296 1 97.75 91 ASN B CA 1
ATOM 2503 C C . ASN B 1 91 ? -3.107 -30.406 -1.737 1 97.75 91 ASN B C 1
ATOM 2505 O O . ASN B 1 91 ? -3.922 -31.297 -1.979 1 97.75 91 ASN B O 1
ATOM 2509 N N . ALA B 1 92 ? -2.537 -29.75 -2.658 1 97.94 92 ALA B N 1
ATOM 2510 C CA . ALA B 1 92 ? -2.789 -30 -4.074 1 97.94 92 ALA B CA 1
ATOM 2511 C C . ALA B 1 92 ? -1.848 -31.078 -4.613 1 97.94 92 ALA B C 1
ATOM 2513 O O . ALA B 1 92 ? -1.815 -31.344 -5.82 1 97.94 92 ALA B O 1
ATOM 2514 N N . GLU B 1 93 ? -1.102 -31.703 -3.793 1 97.62 93 GLU B N 1
ATOM 2515 C CA . GLU B 1 93 ? -0.074 -32.656 -4.203 1 97.62 93 GLU B CA 1
ATOM 2516 C C . GLU B 1 93 ? -0.665 -33.781 -5.059 1 97.62 93 GLU B C 1
ATOM 2518 O O . GLU B 1 93 ? -0.082 -34.156 -6.074 1 97.62 93 GLU B O 1
ATOM 2523 N N . SER B 1 94 ? -1.763 -34.281 -4.688 1 95.75 94 SER B N 1
ATOM 2524 C CA . SER B 1 94 ? -2.355 -35.406 -5.402 1 95.75 94 SER B CA 1
ATOM 2525 C C . SER B 1 94 ? -2.656 -35.031 -6.852 1 95.75 94 SER B C 1
ATOM 2527 O O . SER B 1 94 ? -2.568 -35.906 -7.738 1 95.75 94 SER B O 1
ATOM 2529 N N . ALA B 1 95 ? -2.988 -33.781 -7.09 1 96.69 95 ALA B N 1
ATOM 2530 C CA . ALA B 1 95 ? -3.346 -33.344 -8.43 1 96.69 95 ALA B CA 1
ATOM 2531 C C . ALA B 1 95 ? -2.102 -32.969 -9.242 1 96.69 95 ALA B C 1
ATOM 2533 O O . ALA B 1 95 ? -2.162 -32.844 -10.469 1 96.69 95 ALA B O 1
ATOM 2534 N N . LEU B 1 96 ? -0.962 -32.844 -8.516 1 96.62 96 LEU B N 1
ATOM 2535 C CA . LEU B 1 96 ? 0.202 -32.25 -9.188 1 96.62 96 LEU B CA 1
ATOM 2536 C C . LEU B 1 96 ? 1.388 -33.219 -9.125 1 96.62 96 LEU B C 1
ATOM 2538 O O . LEU B 1 96 ? 2.389 -33.031 -9.812 1 96.62 96 LEU B O 1
ATOM 2542 N N . ARG B 1 97 ? 1.342 -34.25 -8.383 1 86.31 97 ARG B N 1
ATOM 2543 C CA . ARG B 1 97 ? 2.494 -35.062 -8.055 1 86.31 97 ARG B CA 1
ATOM 2544 C C . ARG B 1 97 ? 3.066 -35.719 -9.297 1 86.31 97 ARG B C 1
ATOM 2546 O O . ARG B 1 97 ? 4.273 -35.969 -9.383 1 86.31 97 ARG B O 1
ATOM 2553 N N . ASN B 1 98 ? 2.299 -35.938 -10.266 1 90.31 98 ASN B N 1
ATOM 2554 C CA . ASN B 1 98 ? 2.783 -36.656 -11.453 1 90.31 98 ASN B CA 1
ATOM 2555 C C . ASN B 1 98 ? 3.438 -35.688 -12.438 1 90.31 98 ASN B C 1
ATOM 2557 O O . ASN B 1 98 ? 4.004 -36.094 -13.445 1 90.31 98 ASN B O 1
ATOM 2561 N N . GLU B 1 99 ? 3.316 -34.438 -12.148 1 94.88 99 GLU B N 1
ATOM 2562 C CA . GLU B 1 99 ? 3.98 -33.438 -12.977 1 94.88 99 GLU B CA 1
ATOM 2563 C C . GLU B 1 99 ? 5.449 -33.281 -12.586 1 94.88 99 GLU B C 1
ATOM 2565 O O . GLU B 1 99 ? 5.777 -33.219 -11.398 1 94.88 99 GLU B O 1
ATOM 2570 N N . GLU B 1 100 ? 6.312 -33.344 -13.586 1 95.75 100 GLU B N 1
ATOM 2571 C CA . GLU B 1 100 ? 7.711 -33.062 -13.305 1 95.75 100 GLU B CA 1
ATOM 2572 C C . GLU B 1 100 ? 7.871 -31.625 -12.781 1 95.75 100 GLU B C 1
ATOM 2574 O O . GLU B 1 100 ? 8.648 -31.391 -11.852 1 95.75 100 GLU B O 1
ATOM 2579 N N . MET B 1 101 ? 7.16 -30.75 -13.414 1 97.44 101 MET B N 1
ATOM 2580 C CA . MET B 1 101 ? 7.125 -29.344 -13.047 1 97.44 101 MET B CA 1
ATOM 2581 C C . MET B 1 101 ? 5.723 -28.766 -13.227 1 97.44 101 MET B C 1
ATOM 2583 O O . MET B 1 101 ? 4.957 -29.25 -14.062 1 97.44 101 MET B O 1
ATOM 2587 N N . PHE B 1 102 ? 5.41 -27.766 -12.422 1 98.69 102 PHE B N 1
ATOM 2588 C CA . PHE B 1 102 ? 4.117 -27.094 -12.547 1 98.69 102 PHE B CA 1
ATOM 2589 C C . PHE B 1 102 ? 4.223 -25.625 -12.156 1 98.69 102 PHE B C 1
ATOM 2591 O O . PHE B 1 102 ? 5.145 -25.234 -11.445 1 98.69 102 PHE B O 1
ATOM 2598 N N . ALA B 1 103 ? 3.346 -24.812 -12.695 1 98.81 103 ALA B N 1
ATOM 2599 C CA . ALA B 1 103 ? 3.275 -23.391 -12.359 1 98.81 103 ALA B CA 1
ATOM 2600 C C . ALA B 1 103 ? 2.299 -23.156 -11.211 1 98.81 103 ALA B C 1
ATOM 2602 O O . ALA B 1 103 ? 1.371 -23.938 -11 1 98.81 103 ALA B O 1
ATOM 2603 N N . VAL B 1 104 ? 2.576 -22.109 -10.406 1 98.88 104 VAL B N 1
ATOM 2604 C CA . VAL B 1 104 ? 1.708 -21.719 -9.297 1 98.88 104 VAL B CA 1
ATOM 2605 C C . VAL B 1 104 ? 1.511 -20.203 -9.305 1 98.88 104 VAL B C 1
ATOM 2607 O O . VAL B 1 104 ? 2.451 -19.453 -9.57 1 98.88 104 VAL B O 1
ATOM 2610 N N . SER B 1 105 ? 0.331 -19.75 -9.016 1 98.62 105 SER B N 1
ATOM 2611 C CA . SER B 1 105 ? 0.121 -18.312 -8.828 1 98.62 105 SER B CA 1
ATOM 2612 C C . SER B 1 105 ? -0.847 -18.047 -7.68 1 98.62 105 SER B C 1
ATOM 2614 O O . SER B 1 105 ? -1.759 -18.844 -7.43 1 98.62 105 SER B O 1
ATOM 2616 N N . ASN B 1 106 ? -0.542 -16.953 -7.004 1 97.94 106 ASN B N 1
ATOM 2617 C CA . ASN B 1 106 ? -1.551 -16.422 -6.09 1 97.94 106 ASN B CA 1
ATOM 2618 C C . ASN B 1 106 ? -2.838 -16.062 -6.824 1 97.94 106 ASN B C 1
ATOM 2620 O O . ASN B 1 106 ? -2.797 -15.609 -7.969 1 97.94 106 ASN B O 1
ATOM 2624 N N . GLY B 1 107 ? -3.904 -16.219 -6.137 1 97.44 107 GLY B N 1
ATOM 2625 C CA . GLY B 1 107 ? -5.203 -16.031 -6.762 1 97.44 107 GLY B CA 1
ATOM 2626 C C . GLY B 1 107 ? -5.625 -14.57 -6.828 1 97.44 107 GLY B C 1
ATOM 2627 O O . GLY B 1 107 ? -6.676 -14.25 -7.383 1 97.44 107 GLY B O 1
ATOM 2628 N N . ASP B 1 108 ? -4.844 -13.711 -6.273 1 96.38 108 ASP B N 1
ATOM 2629 C CA . ASP B 1 108 ? -5.238 -12.305 -6.207 1 96.38 108 ASP B CA 1
ATOM 2630 C C . ASP B 1 108 ? -4.359 -11.445 -7.113 1 96.38 108 ASP B C 1
ATOM 2632 O O . ASP B 1 108 ? -4.332 -10.219 -6.977 1 96.38 108 ASP B O 1
ATOM 2636 N N . ILE B 1 109 ? -3.68 -12.109 -8.094 1 97 109 ILE B N 1
ATOM 2637 C CA . ILE B 1 109 ? -2.717 -11.398 -8.93 1 97 109 ILE B CA 1
ATOM 2638 C C . ILE B 1 109 ? -3.215 -11.352 -10.367 1 97 109 ILE B C 1
ATOM 2640 O O . ILE B 1 109 ? -3.693 -12.359 -10.898 1 97 109 ILE B O 1
ATOM 2644 N N . ILE B 1 110 ? -3.152 -10.219 -10.977 1 97.75 110 ILE B N 1
ATOM 2645 C CA . ILE B 1 110 ? -3.328 -10.055 -12.414 1 97.75 110 ILE B CA 1
ATOM 2646 C C . ILE B 1 110 ? -2.027 -9.562 -13.039 1 97.75 110 ILE B C 1
ATOM 2648 O O . ILE B 1 110 ? -1.487 -8.531 -12.633 1 97.75 110 ILE B O 1
ATOM 2652 N N . THR B 1 111 ? -1.495 -10.297 -13.961 1 98.19 111 THR B N 1
ATOM 2653 C CA . THR B 1 111 ? -0.201 -9.961 -14.547 1 98.19 111 THR B CA 1
ATOM 2654 C C . THR B 1 111 ? -0.081 -10.531 -15.953 1 98.19 111 THR B C 1
ATOM 2656 O O . THR B 1 111 ? -0.906 -11.344 -16.375 1 98.19 111 THR B O 1
ATOM 2659 N N . ASN B 1 112 ? 0.856 -10.016 -16.703 1 97.75 112 ASN B N 1
ATOM 2660 C CA . ASN B 1 112 ? 1.156 -10.562 -18.031 1 97.75 112 ASN B CA 1
ATOM 2661 C C . ASN B 1 112 ? 2.592 -11.07 -18.109 1 97.75 112 ASN B C 1
ATOM 2663 O O . ASN B 1 112 ? 3.174 -11.125 -19.188 1 97.75 112 ASN B O 1
ATOM 2667 N N . LEU B 1 113 ? 3.143 -11.344 -16.969 1 97.62 113 LEU B N 1
ATOM 2668 C CA . LEU B 1 113 ? 4.523 -11.812 -16.984 1 97.62 113 LEU B CA 1
ATOM 2669 C C . LEU B 1 113 ? 4.66 -13.086 -17.797 1 97.62 113 LEU B C 1
ATOM 2671 O O . LEU B 1 113 ? 3.682 -13.812 -18 1 97.62 113 LEU B O 1
ATOM 2675 N N . ASP B 1 114 ? 5.859 -13.375 -18.312 1 98.62 114 ASP B N 1
ATOM 2676 C CA . ASP B 1 114 ? 6.152 -14.531 -19.156 1 98.62 114 ASP B CA 1
ATOM 2677 C C . ASP B 1 114 ? 6.402 -15.773 -18.312 1 98.62 114 ASP B C 1
ATOM 2679 O O . ASP B 1 114 ? 7.527 -16.016 -17.875 1 98.62 114 ASP B O 1
ATOM 2683 N N . VAL B 1 115 ? 5.391 -16.625 -18.25 1 98.75 115 VAL B N 1
ATOM 2684 C CA . VAL B 1 115 ? 5.465 -17.828 -17.422 1 98.75 115 VAL B CA 1
ATOM 2685 C C . VAL B 1 115 ? 6.453 -18.812 -18.031 1 98.75 115 VAL B C 1
ATOM 2687 O O . VAL B 1 115 ? 7.152 -19.531 -17.312 1 98.75 115 VAL B O 1
ATOM 2690 N N . THR B 1 116 ? 6.527 -18.875 -19.312 1 98.75 116 THR B N 1
ATOM 2691 C CA . THR B 1 116 ? 7.473 -19.75 -20 1 98.75 116 THR B CA 1
ATOM 2692 C C . THR B 1 116 ? 8.906 -19.422 -19.594 1 98.75 116 THR B C 1
ATOM 2694 O O . THR B 1 116 ? 9.688 -20.328 -19.281 1 98.75 116 THR B O 1
ATOM 2697 N N . LYS B 1 117 ? 9.172 -18.125 -19.594 1 98.69 117 LYS B N 1
ATOM 2698 C CA . LYS B 1 117 ? 10.492 -17.672 -19.172 1 98.69 117 LYS B CA 1
ATOM 2699 C C . LYS B 1 117 ? 10.805 -18.125 -17.75 1 98.69 117 LYS B C 1
ATOM 2701 O O . LYS B 1 117 ? 11.93 -18.531 -17.453 1 98.69 117 LYS B O 1
ATOM 2706 N N . LEU B 1 118 ? 9.883 -18.078 -16.922 1 98.75 118 LEU B N 1
ATOM 2707 C CA . LEU B 1 118 ? 10.031 -18.484 -15.531 1 98.75 118 LEU B CA 1
ATOM 2708 C C . LEU B 1 118 ? 10.359 -19.969 -15.422 1 98.75 118 LEU B C 1
ATOM 2710 O O . LEU B 1 118 ? 11.32 -20.344 -14.75 1 98.75 118 LEU B O 1
ATOM 2714 N N . CYS B 1 119 ? 9.602 -20.781 -16.094 1 98.69 119 CYS B N 1
ATOM 2715 C CA . CYS B 1 119 ? 9.789 -22.234 -16.031 1 98.69 119 CYS B CA 1
ATOM 2716 C C . CYS B 1 119 ? 11.078 -22.641 -16.719 1 98.69 119 CYS B C 1
ATOM 2718 O O . CYS B 1 119 ? 11.734 -23.609 -16.297 1 98.69 119 CYS B O 1
ATOM 2720 N N . ASP B 1 120 ? 11.453 -21.938 -17.766 1 98.62 120 ASP B N 1
ATOM 2721 C CA . ASP B 1 120 ? 12.727 -22.203 -18.438 1 98.62 120 ASP B CA 1
ATOM 2722 C C . ASP B 1 120 ? 13.898 -21.938 -17.5 1 98.62 120 ASP B C 1
ATOM 2724 O O . ASP B 1 120 ? 14.867 -22.703 -17.469 1 98.62 120 ASP B O 1
ATOM 2728 N N . ALA B 1 121 ? 13.797 -20.875 -16.75 1 98.31 121 ALA B N 1
ATOM 2729 C CA . ALA B 1 121 ? 14.852 -20.562 -15.789 1 98.31 121 ALA B CA 1
ATOM 2730 C C . ALA B 1 121 ? 15.023 -21.672 -14.773 1 98.31 121 ALA B C 1
ATOM 2732 O O . ALA B 1 121 ? 16.141 -22.016 -14.383 1 98.31 121 ALA B O 1
ATOM 2733 N N . LEU B 1 122 ? 13.938 -22.203 -14.367 1 98.5 122 LEU B N 1
ATOM 2734 C CA . LEU B 1 122 ? 14.008 -23.328 -13.438 1 98.5 122 LEU B CA 1
ATOM 2735 C C . LEU B 1 122 ? 14.648 -24.547 -14.109 1 98.5 122 LEU B C 1
ATOM 2737 O O . LEU B 1 122 ? 15.531 -25.172 -13.531 1 98.5 122 LEU B O 1
ATOM 2741 N N . ARG B 1 123 ? 14.242 -24.859 -15.289 1 97.81 123 ARG B N 1
ATOM 2742 C CA . ARG B 1 123 ? 14.758 -26 -16.031 1 97.81 123 ARG B CA 1
ATOM 2743 C C . ARG B 1 123 ? 16.266 -25.906 -16.203 1 97.81 123 ARG B C 1
ATOM 2745 O O . ARG B 1 123 ? 16.969 -26.922 -16.188 1 97.81 123 ARG B O 1
ATOM 2752 N N . GLU B 1 124 ? 16.719 -24.703 -16.312 1 97.38 124 GLU B N 1
ATOM 2753 C CA . GLU B 1 124 ? 18.141 -24.469 -16.594 1 97.38 124 GLU B CA 1
ATOM 2754 C C . GLU B 1 124 ? 18.938 -24.406 -15.297 1 97.38 124 GLU B C 1
ATOM 2756 O O . GLU B 1 124 ? 20.141 -24.141 -15.328 1 97.38 124 GLU B O 1
ATOM 2761 N N . SER B 1 125 ? 18.297 -24.641 -14.203 1 97.12 125 SER B N 1
ATOM 2762 C CA . SER B 1 125 ? 18.969 -24.609 -12.914 1 97.12 125 SER B CA 1
ATOM 2763 C C . SER B 1 125 ? 18.797 -25.906 -12.148 1 97.12 125 SER B C 1
ATOM 2765 O O . SER B 1 125 ? 18.109 -26.812 -12.617 1 97.12 125 SER B O 1
ATOM 2767 N N . GLU B 1 126 ? 19.438 -26 -11.07 1 96.75 126 GLU B N 1
ATOM 2768 C CA . GLU B 1 126 ? 19.266 -27.156 -10.195 1 96.75 126 GLU B CA 1
ATOM 2769 C C . GLU B 1 126 ? 18.344 -26.828 -9.031 1 96.75 126 GLU B C 1
ATOM 2771 O O . GLU B 1 126 ? 18.281 -27.578 -8.055 1 96.75 126 GLU B O 1
ATOM 2776 N N . ALA B 1 127 ? 17.672 -25.719 -9.211 1 98.44 127 ALA B N 1
ATOM 2777 C CA . ALA B 1 127 ? 16.797 -25.266 -8.133 1 98.44 127 ALA B CA 1
ATOM 2778 C C . ALA B 1 127 ? 15.516 -26.109 -8.078 1 98.44 127 ALA B C 1
ATOM 2780 O O . ALA B 1 127 ? 15.211 -26.844 -9.023 1 98.44 127 ALA B O 1
ATOM 2781 N N . VAL B 1 128 ? 14.867 -25.984 -6.961 1 98.69 128 VAL B N 1
ATOM 2782 C CA . VAL B 1 128 ? 13.609 -26.688 -6.746 1 98.69 128 VAL B CA 1
ATOM 2783 C C . VAL B 1 128 ? 12.445 -25.797 -7.18 1 98.69 128 VAL B C 1
ATOM 2785 O O . VAL B 1 128 ? 11.414 -26.297 -7.641 1 98.69 128 VAL B O 1
ATOM 2788 N N . ALA B 1 129 ? 12.656 -24.469 -7.066 1 98.88 129 ALA B N 1
ATOM 2789 C CA . ALA B 1 129 ? 11.594 -23.531 -7.406 1 98.88 129 ALA B CA 1
ATOM 2790 C C . ALA B 1 129 ? 12.164 -22.266 -8.016 1 98.88 129 ALA B C 1
ATOM 2792 O O . ALA B 1 129 ? 13.312 -21.891 -7.75 1 98.88 129 ALA B O 1
ATOM 2793 N N . ALA B 1 130 ? 11.383 -21.625 -8.891 1 98.88 130 ALA B N 1
ATOM 2794 C CA . ALA B 1 130 ? 11.633 -20.312 -9.453 1 98.88 130 ALA B CA 1
ATOM 2795 C C . ALA B 1 130 ? 10.508 -19.344 -9.109 1 98.88 130 ALA B C 1
ATOM 2797 O O . ALA B 1 130 ? 9.328 -19.672 -9.242 1 98.88 130 ALA B O 1
ATOM 2798 N N . MET B 1 131 ? 10.898 -18.188 -8.641 1 98.75 131 MET B N 1
ATOM 2799 C CA . MET B 1 131 ? 9.891 -17.172 -8.328 1 98.75 131 MET B CA 1
ATOM 2800 C C . MET B 1 131 ? 10.016 -15.969 -9.258 1 98.75 131 MET B C 1
ATOM 2802 O O . MET B 1 131 ? 11.117 -15.656 -9.727 1 98.75 131 MET B O 1
ATOM 2806 N N . SER B 1 132 ? 8.922 -15.305 -9.5 1 98.88 132 SER B N 1
ATOM 2807 C CA . SER B 1 132 ? 8.898 -14.102 -10.32 1 98.88 132 SER B CA 1
ATOM 2808 C C . SER B 1 132 ? 9.016 -12.844 -9.469 1 98.88 132 SER B C 1
ATOM 2810 O O . SER B 1 132 ? 8.445 -12.773 -8.375 1 98.88 132 SER B O 1
ATOM 2812 N N . LEU B 1 133 ? 9.812 -11.914 -9.984 1 98.75 133 LEU B N 1
ATOM 2813 C CA . LEU B 1 133 ? 9.977 -10.633 -9.312 1 98.75 133 LEU B CA 1
ATOM 2814 C C . LEU B 1 133 ? 9.562 -9.484 -10.227 1 98.75 133 LEU B C 1
ATOM 2816 O O . LEU B 1 133 ? 9.812 -9.523 -11.43 1 98.75 133 LEU B O 1
ATOM 2820 N N . VAL B 1 134 ? 8.961 -8.492 -9.648 1 98.56 134 VAL B N 1
ATOM 2821 C CA . VAL B 1 134 ? 8.648 -7.246 -10.344 1 98.56 134 VAL B CA 1
ATOM 2822 C C . VAL B 1 134 ? 9.164 -6.059 -9.539 1 98.56 134 VAL B C 1
ATOM 2824 O O . VAL B 1 134 ? 9.414 -6.176 -8.336 1 98.56 134 VAL B O 1
ATOM 2827 N N . PRO B 1 135 ? 9.375 -4.91 -10.234 1 97.88 135 PRO B N 1
ATOM 2828 C CA . PRO B 1 135 ? 9.797 -3.732 -9.469 1 97.88 135 PRO B CA 1
ATOM 2829 C C . PRO B 1 135 ? 8.781 -3.332 -8.398 1 97.88 135 PRO B C 1
ATOM 2831 O O . PRO B 1 135 ? 7.582 -3.549 -8.57 1 97.88 135 PRO B O 1
ATOM 2834 N N . LEU B 1 136 ? 9.289 -2.779 -7.324 1 96.94 136 LEU B N 1
ATOM 2835 C CA . LEU B 1 136 ? 8.43 -2.285 -6.258 1 96.94 136 LEU B CA 1
ATOM 2836 C C . LEU B 1 136 ? 7.551 -1.142 -6.754 1 96.94 136 LEU B C 1
ATOM 2838 O O . LEU B 1 136 ? 8.055 -0.075 -7.113 1 96.94 136 LEU B O 1
ATOM 2842 N N . PRO B 1 137 ? 6.281 -1.4 -6.82 1 95.56 137 PRO B N 1
ATOM 2843 C CA . PRO B 1 137 ? 5.398 -0.258 -7.07 1 95.56 137 PRO B CA 1
ATOM 2844 C C . PRO B 1 137 ? 5.164 0.592 -5.82 1 95.56 137 PRO B C 1
ATOM 2846 O O . PRO B 1 137 ? 4.566 0.121 -4.852 1 95.56 137 PRO B O 1
ATOM 2849 N N . SER B 1 138 ? 5.586 1.802 -5.855 1 93.56 138 SER B N 1
ATOM 2850 C CA . SER B 1 138 ? 5.375 2.662 -4.695 1 93.56 138 SER B CA 1
ATOM 2851 C C . SER B 1 138 ? 3.902 3.027 -4.539 1 93.56 138 SER B C 1
ATOM 2853 O O . SER B 1 138 ? 3.268 3.49 -5.492 1 93.56 138 SER B O 1
ATOM 2855 N N . PRO B 1 139 ? 3.432 2.82 -3.338 1 90.5 139 PRO B N 1
ATOM 2856 C CA . PRO B 1 139 ? 2.053 3.262 -3.127 1 90.5 139 PRO B CA 1
ATOM 2857 C C . PRO B 1 139 ? 1.943 4.77 -2.904 1 90.5 139 PRO B C 1
ATOM 2859 O O . PRO B 1 139 ? 0.839 5.32 -2.912 1 90.5 139 PRO B O 1
ATOM 2862 N N . TYR B 1 140 ? 3.055 5.406 -2.738 1 92.75 140 TYR B N 1
ATOM 2863 C CA . TYR B 1 140 ? 3.104 6.836 -2.443 1 92.75 140 TYR B CA 1
ATOM 2864 C C . TYR B 1 140 ? 3.865 7.59 -3.525 1 92.75 140 TYR B C 1
ATOM 2866 O O . TYR B 1 140 ? 4.691 7.008 -4.234 1 92.75 140 TYR B O 1
ATOM 2874 N N . GLY B 1 141 ? 3.5 8.852 -3.582 1 93.94 141 GLY B N 1
ATOM 2875 C CA . GLY B 1 141 ? 4.344 9.727 -4.375 1 93.94 141 GLY B CA 1
ATOM 2876 C C . GLY B 1 141 ? 5.707 9.961 -3.756 1 93.94 141 GLY B C 1
ATOM 2877 O O . GLY B 1 141 ? 5.832 10.078 -2.533 1 93.94 141 GLY B O 1
ATOM 2878 N N . ILE B 1 142 ? 6.695 9.992 -4.629 1 96.31 142 ILE B N 1
ATOM 2879 C CA . ILE B 1 142 ? 8.07 10.234 -4.188 1 96.31 142 ILE B CA 1
ATOM 2880 C C . ILE B 1 142 ? 8.414 11.711 -4.371 1 96.31 142 ILE B C 1
ATOM 2882 O O . ILE B 1 142 ? 7.984 12.336 -5.344 1 96.31 142 ILE B O 1
ATOM 2886 N N . VAL B 1 143 ? 9.148 12.227 -3.43 1 97.75 143 VAL B N 1
ATOM 2887 C CA . VAL B 1 143 ? 9.578 13.625 -3.473 1 97.75 143 VAL B CA 1
ATOM 2888 C C . VAL B 1 143 ? 11.094 13.688 -3.662 1 97.75 143 VAL B C 1
ATOM 2890 O O . VAL B 1 143 ? 11.844 13.062 -2.914 1 97.75 143 VAL B O 1
ATOM 2893 N N . ILE B 1 144 ? 11.531 14.398 -4.652 1 96.69 144 ILE B N 1
ATOM 2894 C CA . ILE B 1 144 ? 12.953 14.594 -4.93 1 96.69 144 ILE B CA 1
ATOM 2895 C C . ILE B 1 144 ? 13.375 15.992 -4.48 1 96.69 144 ILE B C 1
ATOM 2897 O O . ILE B 1 144 ? 12.734 16.984 -4.84 1 96.69 144 ILE B O 1
ATOM 2901 N N . THR B 1 145 ? 14.375 16.062 -3.699 1 97.56 145 THR B N 1
ATOM 2902 C CA . THR B 1 145 ? 14.898 17.328 -3.201 1 97.56 145 THR B CA 1
ATOM 2903 C C . THR B 1 145 ? 16.328 17.547 -3.68 1 97.56 145 THR B C 1
ATOM 2905 O O . THR B 1 145 ? 17.016 16.594 -4.062 1 97.56 145 THR B O 1
ATOM 2908 N N . ASP B 1 146 ? 16.797 18.75 -3.715 1 95.94 146 ASP B N 1
ATOM 2909 C CA . ASP B 1 146 ? 18.203 19.031 -3.971 1 95.94 146 ASP B CA 1
ATOM 2910 C C . ASP B 1 146 ? 19 19.016 -2.672 1 95.94 146 ASP B C 1
ATOM 2912 O O . ASP B 1 146 ? 18.484 18.656 -1.613 1 95.94 146 ASP B O 1
ATOM 2916 N N . GLU B 1 147 ? 20.25 19.375 -2.734 1 93.5 147 GLU B N 1
ATOM 2917 C CA . GLU B 1 147 ? 21.156 19.281 -1.595 1 93.5 147 GLU B CA 1
ATOM 2918 C C . GLU B 1 147 ? 20.781 20.297 -0.515 1 93.5 147 GLU B C 1
ATOM 2920 O O . GLU B 1 147 ? 21.078 20.094 0.662 1 93.5 147 GLU B O 1
ATOM 2925 N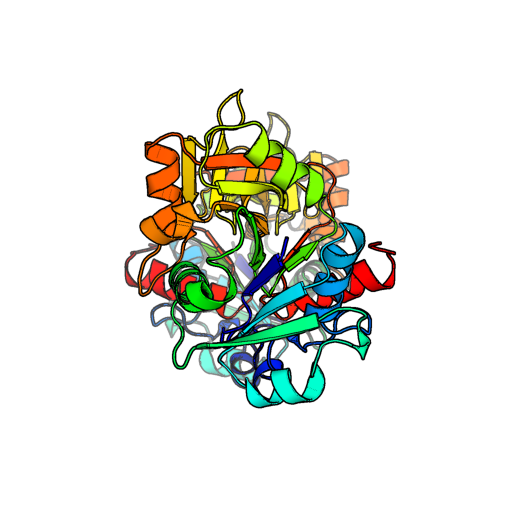 N . SER B 1 148 ? 20.062 21.344 -0.884 1 92.75 148 SER B N 1
ATOM 2926 C CA . SER B 1 148 ? 19.703 22.406 0.066 1 92.75 148 SER B CA 1
ATOM 2927 C C . SER B 1 148 ? 18.359 22.125 0.709 1 92.75 148 SER B C 1
ATOM 2929 O O . SER B 1 148 ? 17.891 22.891 1.557 1 92.75 148 SER B O 1
ATOM 2931 N N . GLY B 1 149 ? 17.688 21.078 0.262 1 94.88 149 GLY B N 1
ATOM 2932 C CA . GLY B 1 149 ? 16.391 20.734 0.84 1 94.88 149 GLY B CA 1
ATOM 2933 C C . GLY B 1 149 ? 15.227 21.297 0.059 1 94.88 149 GLY B C 1
ATOM 2934 O O . GLY B 1 149 ? 14.07 21.141 0.462 1 94.88 149 GLY B O 1
ATOM 2935 N N . LYS B 1 150 ? 15.547 21.922 -1.013 1 97.44 150 LYS B N 1
ATOM 2936 C CA . LYS B 1 150 ? 14.469 22.422 -1.869 1 97.44 150 LYS B CA 1
ATOM 2937 C C . LYS B 1 150 ? 13.844 21.281 -2.676 1 97.44 150 LYS B C 1
ATOM 2939 O O . LYS B 1 150 ? 14.555 20.422 -3.203 1 97.44 150 LYS B O 1
ATOM 2944 N N . VAL B 1 151 ? 12.5 21.328 -2.725 1 98.06 151 VAL B N 1
ATOM 2945 C CA . VAL B 1 151 ? 11.789 20.297 -3.484 1 98.06 151 VAL B CA 1
ATOM 2946 C C . VAL B 1 151 ? 11.938 20.578 -4.98 1 98.06 151 VAL B C 1
ATOM 2948 O O . VAL B 1 151 ? 11.656 21.672 -5.445 1 98.06 151 VAL B O 1
ATOM 2951 N N . LYS B 1 152 ? 12.352 19.547 -5.707 1 96.56 152 LYS B N 1
ATOM 2952 C CA . LYS B 1 152 ? 12.594 19.703 -7.141 1 96.56 152 LYS B CA 1
ATOM 2953 C C . LYS B 1 152 ? 11.469 19.062 -7.953 1 96.56 152 LYS B C 1
ATOM 2955 O O . LYS B 1 152 ? 11.047 19.609 -8.969 1 96.56 152 LYS B O 1
ATOM 2960 N N . GLU B 1 153 ? 11.078 17.906 -7.453 1 93.94 153 GLU B N 1
ATOM 2961 C CA . GLU B 1 153 ? 10.156 17.141 -8.281 1 93.94 153 GLU B CA 1
ATOM 2962 C C . GLU B 1 153 ? 9.297 16.203 -7.434 1 93.94 153 GLU B C 1
ATOM 2964 O O . GLU B 1 153 ? 9.703 15.797 -6.344 1 93.94 153 GLU B O 1
ATOM 2969 N N . PHE B 1 154 ? 8.125 16.031 -7.934 1 94.38 154 PHE B N 1
ATOM 2970 C CA . PHE B 1 154 ? 7.223 15.016 -7.406 1 94.38 154 PHE B CA 1
ATOM 2971 C C . PHE B 1 154 ? 7.016 13.898 -8.422 1 94.38 154 PHE B C 1
ATOM 2973 O O . PHE B 1 154 ? 6.77 14.156 -9.602 1 94.38 154 PHE B O 1
ATOM 2980 N N . LYS B 1 155 ? 7.211 12.617 -8.008 1 93.12 155 LYS B N 1
ATOM 2981 C CA . LYS B 1 155 ? 6.914 11.461 -8.852 1 93.12 155 LYS B CA 1
ATOM 2982 C C . LYS B 1 155 ? 5.75 10.656 -8.289 1 93.12 155 LYS B C 1
ATOM 2984 O O . LYS B 1 155 ? 5.863 10.047 -7.219 1 93.12 155 LYS B O 1
ATOM 2989 N N . GLU B 1 156 ? 4.645 10.68 -8.977 1 91 156 GLU B N 1
ATOM 2990 C CA . GLU B 1 156 ? 3.43 10.039 -8.484 1 91 156 GLU B CA 1
ATOM 2991 C C . GLU B 1 156 ? 3.512 8.523 -8.625 1 91 156 GLU B C 1
ATOM 2993 O O . GLU B 1 156 ? 3.521 7.992 -9.734 1 91 156 GLU B O 1
ATOM 2998 N N . LYS B 1 157 ? 3.609 7.805 -7.551 1 89.38 157 LYS B N 1
ATOM 2999 C CA . LYS B 1 157 ? 3.527 6.352 -7.41 1 89.38 157 LYS B CA 1
ATOM 3000 C C . LYS B 1 157 ? 4.352 5.648 -8.484 1 89.38 157 LYS B C 1
ATOM 3002 O O . LYS B 1 157 ? 3.828 4.812 -9.227 1 89.38 157 LYS B O 1
ATOM 3007 N N . PRO B 1 158 ? 5.629 5.918 -8.523 1 92.12 158 PRO B N 1
ATOM 3008 C CA . PRO B 1 158 ? 6.496 5.297 -9.531 1 92.12 158 PRO B CA 1
ATOM 3009 C C . PRO B 1 158 ? 6.816 3.838 -9.219 1 92.12 158 PRO B C 1
ATOM 3011 O O . PRO B 1 158 ? 6.676 3.404 -8.07 1 92.12 158 PRO B O 1
ATOM 3014 N N . LYS B 1 159 ? 7.176 3.084 -10.305 1 94.06 159 LYS B N 1
ATOM 3015 C CA . LYS B 1 159 ? 7.848 1.803 -10.117 1 94.06 159 LYS B CA 1
ATOM 3016 C C . LYS B 1 159 ? 9.32 2.002 -9.75 1 94.06 159 LYS B C 1
ATOM 3018 O O . LYS B 1 159 ? 10.055 2.684 -10.469 1 94.06 159 LYS B O 1
ATOM 3023 N N . ILE B 1 160 ? 9.727 1.429 -8.664 1 94.06 160 ILE B N 1
ATOM 3024 C CA . ILE B 1 160 ? 11.109 1.552 -8.219 1 94.06 160 ILE B CA 1
ATOM 3025 C C . ILE B 1 160 ? 11.914 0.341 -8.695 1 94.06 160 ILE B C 1
ATOM 3027 O O . ILE B 1 160 ? 11.742 -0.764 -8.172 1 94.06 160 ILE B O 1
ATOM 3031 N N . HIS B 1 161 ? 12.82 0.524 -9.578 1 94.06 161 HIS B N 1
ATOM 3032 C CA . HIS B 1 161 ? 13.492 -0.568 -10.273 1 94.06 161 HIS B CA 1
ATOM 3033 C C . HIS B 1 161 ? 14.703 -1.06 -9.492 1 94.06 161 HIS B C 1
ATOM 3035 O O . HIS B 1 161 ? 15.312 -2.066 -9.859 1 94.06 161 HIS B O 1
ATOM 3041 N N . ASP B 1 162 ? 14.93 -0.439 -8.352 1 93.81 162 ASP B N 1
ATOM 3042 C CA . ASP B 1 162 ? 16.047 -0.853 -7.523 1 93.81 162 ASP B CA 1
ATOM 3043 C C . ASP B 1 162 ? 15.633 -1.921 -6.52 1 93.81 162 ASP B C 1
ATOM 3045 O O . ASP B 1 162 ? 16.484 -2.596 -5.93 1 93.81 162 ASP B O 1
ATOM 3049 N N . TYR B 1 163 ? 14.375 -2.043 -6.348 1 95.88 163 TYR B N 1
ATOM 3050 C CA . TYR B 1 163 ? 13.836 -2.984 -5.371 1 95.88 163 TYR B CA 1
ATOM 3051 C C . TYR B 1 163 ? 12.828 -3.928 -6.016 1 95.88 163 TYR B C 1
ATOM 3053 O O . TYR B 1 163 ? 12.016 -3.506 -6.84 1 95.88 163 TYR B O 1
ATOM 3061 N N . TRP B 1 164 ? 12.953 -5.195 -5.617 1 97.81 164 TRP B N 1
ATOM 3062 C CA . TRP B 1 164 ? 12.164 -6.234 -6.266 1 97.81 164 TRP B CA 1
ATOM 3063 C C . TRP B 1 164 ? 11.258 -6.941 -5.254 1 97.81 164 TRP B C 1
ATOM 3065 O O . TRP B 1 164 ? 11.688 -7.23 -4.133 1 97.81 164 TRP B O 1
ATOM 3075 N N . ILE B 1 165 ? 10.039 -7.172 -5.734 1 98.12 165 ILE B N 1
ATOM 3076 C CA . ILE B 1 165 ? 9.102 -7.844 -4.84 1 98.12 165 ILE B CA 1
ATOM 3077 C C . ILE B 1 165 ? 8.602 -9.133 -5.488 1 98.12 165 ILE B C 1
ATOM 3079 O O . ILE B 1 165 ? 8.695 -9.297 -6.707 1 98.12 165 ILE B O 1
ATOM 3083 N N . ASN B 1 166 ? 8.164 -10.07 -4.613 1 97.88 166 ASN B N 1
ATOM 3084 C CA . ASN B 1 166 ? 7.543 -11.32 -5.051 1 97.88 166 ASN B CA 1
ATOM 3085 C C . ASN B 1 166 ? 6.254 -11.055 -5.824 1 97.88 166 ASN B C 1
ATOM 3087 O O . ASN B 1 166 ? 5.297 -10.5 -5.277 1 97.88 166 ASN B O 1
ATOM 3091 N N . ALA B 1 167 ? 6.23 -11.516 -7.082 1 98.38 167 ALA B N 1
ATOM 3092 C CA . ALA B 1 167 ? 5.09 -11.219 -7.945 1 98.38 167 ALA B CA 1
ATOM 3093 C C . ALA B 1 167 ? 3.982 -12.25 -7.77 1 98.38 167 ALA B C 1
ATOM 3095 O 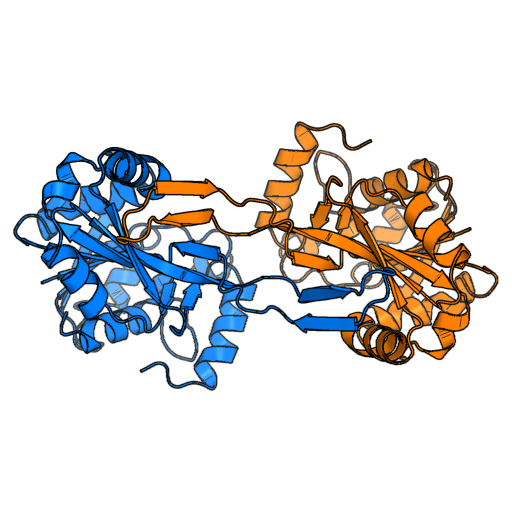O . ALA B 1 167 ? 2.891 -12.102 -8.32 1 98.38 167 ALA B O 1
ATOM 3096 N N . GLY B 1 168 ? 4.23 -13.305 -7.066 1 98.25 168 GLY B N 1
ATOM 3097 C CA . GLY B 1 168 ? 3.191 -14.266 -6.742 1 98.25 168 GLY B CA 1
ATOM 3098 C C . GLY B 1 168 ? 2.977 -15.305 -7.824 1 98.25 168 GLY B C 1
ATOM 3099 O O . GLY B 1 168 ? 1.904 -15.914 -7.91 1 98.25 168 GLY B O 1
ATOM 3100 N N . VAL B 1 169 ? 3.885 -15.438 -8.75 1 98.81 169 VAL B N 1
ATOM 3101 C CA . VAL B 1 169 ? 3.885 -16.484 -9.773 1 98.81 169 VAL B CA 1
ATOM 3102 C C . VAL B 1 169 ? 5.16 -17.312 -9.664 1 98.81 169 VAL B C 1
ATOM 3104 O O . VAL B 1 169 ? 6.262 -16.766 -9.57 1 98.81 169 VAL B O 1
ATOM 3107 N N . TYR B 1 170 ? 4.984 -18.625 -9.695 1 98.88 170 TYR B N 1
ATOM 3108 C CA . TYR B 1 170 ? 6.105 -19.531 -9.453 1 98.88 170 TYR B CA 1
ATOM 3109 C C . TYR B 1 170 ? 6.113 -20.688 -10.445 1 98.88 170 TYR B C 1
ATOM 3111 O O . TYR B 1 170 ? 5.094 -20.969 -11.086 1 98.88 170 TYR B O 1
ATOM 3119 N N . CYS B 1 171 ? 7.203 -21.266 -10.594 1 98.88 171 CYS B N 1
ATOM 3120 C CA . CYS B 1 171 ? 7.391 -22.594 -11.156 1 98.88 171 CYS B CA 1
ATOM 3121 C C . CYS B 1 171 ? 8.109 -23.5 -10.172 1 98.88 171 CYS B C 1
ATOM 3123 O O . CYS B 1 171 ? 9.062 -23.094 -9.508 1 98.88 171 CYS B O 1
ATOM 3125 N N . MET B 1 172 ? 7.625 -24.75 -10.086 1 98.69 172 MET B N 1
ATOM 3126 C CA . MET B 1 172 ? 8.148 -25.625 -9.055 1 98.69 172 MET B CA 1
ATOM 3127 C C . MET B 1 172 ? 8.328 -27.047 -9.586 1 98.69 172 MET B C 1
ATOM 3129 O O . MET B 1 172 ? 7.531 -27.516 -10.398 1 98.69 172 MET B O 1
ATOM 3133 N N . ARG B 1 173 ? 9.406 -27.688 -9.062 1 98.31 173 ARG B N 1
ATOM 3134 C CA . ARG B 1 173 ? 9.555 -29.125 -9.281 1 98.31 173 ARG B CA 1
ATOM 3135 C C . ARG B 1 173 ? 8.773 -29.906 -8.25 1 98.31 173 ARG B C 1
ATOM 3137 O O . ARG B 1 173 ? 8.414 -29.391 -7.188 1 98.31 173 ARG B O 1
ATOM 3144 N N . ASN B 1 174 ? 8.492 -31.141 -8.617 1 96.25 174 ASN B N 1
ATOM 3145 C CA . ASN B 1 174 ? 7.738 -31.984 -7.703 1 96.25 174 ASN B CA 1
ATOM 3146 C C . ASN B 1 174 ? 8.445 -32.125 -6.355 1 96.25 174 ASN B C 1
ATOM 3148 O O . ASN B 1 174 ? 7.793 -32.344 -5.332 1 96.25 174 ASN B O 1
ATOM 3152 N N . GLU B 1 175 ? 9.742 -31.906 -6.281 1 97.19 175 GLU B N 1
ATOM 3153 C CA . GLU B 1 175 ? 10.547 -31.969 -5.062 1 97.19 175 GLU B CA 1
ATOM 3154 C C . GLU B 1 175 ? 10.055 -30.953 -4.031 1 97.19 175 GLU B C 1
ATOM 3156 O O . GLU B 1 175 ? 10.359 -31.078 -2.844 1 97.19 175 GLU B O 1
ATOM 3161 N N . ILE B 1 176 ? 9.32 -29.984 -4.492 1 98.38 176 ILE B N 1
ATOM 3162 C CA . ILE B 1 176 ? 8.852 -28.906 -3.621 1 98.38 176 ILE B CA 1
ATOM 3163 C C . ILE B 1 176 ? 7.996 -29.484 -2.5 1 98.38 176 ILE B C 1
ATOM 3165 O O . ILE B 1 176 ? 7.965 -28.953 -1.392 1 98.38 176 ILE B O 1
ATOM 3169 N N . PHE B 1 177 ? 7.316 -30.609 -2.762 1 97.94 177 PHE B N 1
ATOM 3170 C CA . PHE B 1 177 ? 6.371 -31.172 -1.807 1 97.94 177 PHE B CA 1
ATOM 3171 C C . PHE B 1 177 ? 7.09 -31.641 -0.546 1 97.94 177 PHE B C 1
ATOM 3173 O O . PHE B 1 177 ? 6.48 -31.75 0.521 1 97.94 177 PHE B O 1
ATOM 3180 N N . ASP B 1 178 ? 8.344 -31.844 -0.648 1 97.19 178 ASP B N 1
ATOM 3181 C CA . ASP B 1 178 ? 9.133 -32.25 0.505 1 97.19 178 ASP B CA 1
ATOM 3182 C C . ASP B 1 178 ? 9.469 -31.062 1.399 1 97.19 178 ASP B C 1
ATOM 3184 O O . ASP B 1 178 ? 9.891 -31.25 2.543 1 97.19 178 ASP B O 1
ATOM 3188 N N . TYR B 1 179 ? 9.289 -29.906 0.916 1 98.12 179 TYR B N 1
ATOM 3189 C CA . TYR B 1 179 ? 9.648 -28.688 1.646 1 98.12 179 TYR B CA 1
ATOM 3190 C C . TYR B 1 179 ? 8.414 -28.016 2.227 1 98.12 179 TYR B C 1
ATOM 3192 O O . TYR B 1 179 ? 8.531 -27.141 3.098 1 98.12 179 TYR B O 1
ATOM 3200 N N . LEU B 1 180 ? 7.234 -28.344 1.761 1 98.19 180 LEU B N 1
ATOM 3201 C CA . LEU B 1 180 ? 6.016 -27.609 2.068 1 98.19 180 LEU B CA 1
ATOM 3202 C C . LEU B 1 180 ? 5.461 -28.016 3.428 1 98.19 180 LEU B C 1
ATOM 3204 O O . LEU B 1 180 ? 5.496 -29.188 3.791 1 98.19 180 LEU B O 1
ATOM 3208 N N . PRO B 1 181 ? 4.945 -27.047 4.176 1 97 181 PRO B N 1
ATOM 3209 C CA . PRO B 1 181 ? 4.273 -27.344 5.441 1 97 181 PRO B CA 1
ATOM 3210 C C . PRO B 1 181 ? 2.85 -27.859 5.25 1 97 181 PRO B C 1
ATOM 3212 O O . PRO B 1 181 ? 2.264 -27.672 4.18 1 97 181 PRO B O 1
ATOM 3215 N N . GLU B 1 182 ? 2.393 -28.453 6.332 1 95.62 182 GLU B N 1
ATOM 3216 C CA . GLU B 1 182 ? 0.98 -28.812 6.301 1 95.62 182 GLU B CA 1
ATOM 3217 C C . GLU B 1 182 ? 0.085 -27.578 6.383 1 95.62 182 GLU B C 1
ATOM 3219 O O . GLU B 1 182 ? -1.002 -27.562 5.805 1 95.62 182 GLU B O 1
ATOM 3224 N N . SER B 1 183 ? 0.54 -26.641 7.152 1 95.88 183 SER B N 1
ATOM 3225 C CA . SER B 1 183 ? -0.14 -25.344 7.289 1 95.88 183 SER B CA 1
ATOM 3226 C C . SER B 1 183 ? 0.86 -24.203 7.441 1 95.88 183 SER B C 1
ATOM 3228 O O . SER B 1 183 ? 1.871 -24.344 8.133 1 95.88 183 SER B O 1
ATOM 3230 N N . GLY B 1 184 ? 0.634 -23.141 6.695 1 96.5 184 GLY B N 1
ATOM 3231 C CA . GLY B 1 184 ? 1.525 -22 6.727 1 96.5 184 GLY B CA 1
ATOM 3232 C C . GLY B 1 184 ? 1.805 -21.422 5.348 1 96.5 184 GLY B C 1
ATOM 3233 O O . GLY B 1 184 ? 1.527 -22.062 4.336 1 96.5 184 GLY B O 1
ATOM 3234 N N . ASP B 1 185 ? 2.369 -20.266 5.301 1 96.44 185 ASP B N 1
ATOM 3235 C CA . ASP B 1 185 ? 2.678 -19.578 4.051 1 96.44 185 ASP B CA 1
ATOM 3236 C C . ASP B 1 185 ? 4.027 -20.031 3.496 1 96.44 185 ASP B C 1
ATOM 3238 O O . ASP B 1 185 ? 4.996 -20.172 4.246 1 96.44 185 ASP B O 1
ATOM 3242 N N . ILE B 1 186 ? 4.062 -20.188 2.211 1 97.56 186 ILE B N 1
ATOM 3243 C CA . ILE B 1 186 ? 5.273 -20.688 1.571 1 97.56 186 ILE B CA 1
ATOM 3244 C C . ILE B 1 186 ? 6.402 -19.672 1.731 1 97.56 186 ILE B C 1
ATOM 3246 O O . ILE B 1 186 ? 7.566 -20.047 1.865 1 97.56 186 ILE B O 1
ATOM 3250 N N . GLU B 1 187 ? 6.086 -18.375 1.779 1 95.31 187 GLU B N 1
ATOM 3251 C CA . GLU B 1 187 ? 7.066 -17.297 1.867 1 95.31 187 GLU B CA 1
ATOM 3252 C C . GLU B 1 187 ? 7.789 -17.312 3.211 1 95.31 187 GLU B C 1
ATOM 3254 O O . GLU B 1 187 ? 8.867 -16.734 3.35 1 95.31 187 GLU B O 1
ATOM 3259 N N . LYS B 1 188 ? 7.211 -17.984 4.211 1 94.5 188 LYS B N 1
ATOM 3260 C CA . LYS B 1 188 ? 7.762 -18 5.562 1 94.5 188 LYS B CA 1
ATOM 3261 C C . LYS B 1 188 ? 8.336 -19.375 5.902 1 94.5 188 LYS B C 1
ATOM 3263 O O . LYS B 1 188 ? 8.938 -19.562 6.965 1 94.5 188 LYS B O 1
ATOM 3268 N N . THR B 1 189 ? 8.117 -20.328 5.02 1 96.75 189 THR B N 1
ATOM 3269 C CA . THR B 1 189 ? 8.516 -21.703 5.324 1 96.75 189 THR B CA 1
ATOM 3270 C C . THR B 1 189 ? 9.469 -22.25 4.258 1 96.75 189 THR B C 1
ATOM 3272 O O . THR B 1 189 ? 10.68 -22.062 4.348 1 96.75 189 THR B O 1
ATOM 3275 N N . ALA B 1 190 ? 8.93 -22.625 3.154 1 97.94 190 ALA B N 1
ATOM 3276 C CA . ALA B 1 190 ? 9.703 -23.344 2.137 1 97.94 190 ALA B CA 1
ATOM 3277 C C . ALA B 1 190 ? 10.688 -22.406 1.441 1 97.94 190 ALA B C 1
ATOM 3279 O O . ALA B 1 190 ? 11.836 -22.766 1.207 1 97.94 190 ALA B O 1
ATOM 3280 N N . PHE B 1 191 ? 10.266 -21.188 1.145 1 98.12 191 PHE B N 1
ATOM 3281 C CA . PHE B 1 191 ? 11.102 -20.312 0.335 1 98.12 191 PHE B CA 1
ATOM 3282 C C . PHE B 1 191 ? 12.352 -19.891 1.1 1 98.12 191 PHE B C 1
ATOM 3284 O O . PHE B 1 191 ? 13.461 -19.969 0.566 1 98.12 191 PHE B O 1
ATOM 3291 N N . PRO B 1 192 ? 12.219 -19.484 2.357 1 97.12 192 PRO B N 1
ATOM 3292 C CA . PRO B 1 192 ? 13.445 -19.172 3.107 1 97.12 192 PRO B CA 1
ATOM 3293 C C . PRO B 1 192 ? 14.391 -20.359 3.197 1 97.12 192 PRO B C 1
ATOM 3295 O O . PRO B 1 192 ? 15.609 -20.203 3.084 1 97.12 192 PRO B O 1
ATOM 3298 N N . GLN B 1 193 ? 13.859 -21.547 3.398 1 97.56 193 GLN B N 1
ATOM 3299 C CA . GLN B 1 193 ? 14.688 -22.75 3.477 1 97.56 193 GLN B CA 1
ATOM 3300 C C . GLN B 1 193 ? 15.383 -23.016 2.15 1 97.56 193 GLN B C 1
ATOM 3302 O O . GLN B 1 193 ? 16.578 -23.297 2.123 1 97.56 193 GLN B O 1
ATOM 3307 N N . LEU B 1 194 ? 14.641 -22.969 1.079 1 98.44 194 LEU B N 1
ATOM 3308 C CA . LEU B 1 194 ? 15.211 -23.203 -0.244 1 98.44 194 LEU B CA 1
ATOM 3309 C C . LEU B 1 194 ? 16.281 -22.188 -0.566 1 98.44 194 LEU B C 1
ATOM 3311 O O . LEU B 1 194 ? 17.312 -22.516 -1.172 1 98.44 194 LEU B O 1
ATOM 3315 N N . ALA B 1 195 ? 16 -20.938 -0.228 1 97.94 195 ALA B N 1
ATOM 3316 C CA . ALA B 1 195 ? 17 -19.891 -0.456 1 97.94 195 ALA B CA 1
ATOM 3317 C C . ALA B 1 195 ? 18.297 -20.188 0.271 1 97.94 195 ALA B C 1
ATOM 3319 O O . ALA B 1 195 ? 19.391 -20.078 -0.309 1 97.94 195 ALA B O 1
ATOM 3320 N N . LYS B 1 196 ? 18.203 -20.562 1.498 1 97.12 196 LYS B N 1
ATOM 3321 C CA . LYS B 1 196 ? 19.375 -20.922 2.303 1 97.12 196 LYS B CA 1
ATOM 3322 C C . LYS B 1 196 ? 20.156 -22.047 1.659 1 97.12 196 LYS B C 1
ATOM 3324 O O . LYS B 1 196 ? 21.391 -22.062 1.725 1 97.12 196 LYS B O 1
ATOM 3329 N N . GLU B 1 197 ? 19.484 -22.938 1.021 1 97.5 197 GLU B N 1
ATOM 3330 C CA . GLU B 1 197 ? 20.109 -24.109 0.411 1 97.5 197 GLU B CA 1
ATOM 3331 C C . GLU B 1 197 ? 20.578 -23.797 -1.01 1 97.5 197 GLU B C 1
ATOM 3333 O O . GLU B 1 197 ? 21.156 -24.656 -1.674 1 97.5 197 GLU B O 1
ATOM 3338 N N . GLY B 1 198 ? 20.266 -22.641 -1.475 1 97.06 198 GLY B N 1
ATOM 3339 C CA . GLY B 1 198 ? 20.625 -22.266 -2.828 1 97.06 198 GLY B CA 1
ATOM 3340 C C . GLY B 1 198 ? 19.766 -22.922 -3.889 1 97.06 198 GLY B C 1
ATOM 3341 O O . GLY B 1 198 ? 20.219 -23.141 -5.016 1 97.06 198 GLY B O 1
ATOM 3342 N N . LYS B 1 199 ? 18.531 -23.297 -3.516 1 98.5 199 LYS B N 1
ATOM 3343 C CA . LYS B 1 199 ? 17.656 -24.062 -4.402 1 98.5 199 LYS B CA 1
ATOM 3344 C C . LYS B 1 199 ? 16.438 -23.234 -4.828 1 98.5 199 LYS B C 1
ATOM 3346 O O . LYS B 1 199 ? 15.414 -23.781 -5.227 1 98.5 199 LYS B O 1
ATOM 3351 N N . LEU B 1 200 ? 16.516 -21.922 -4.691 1 98.81 200 LEU B N 1
ATOM 3352 C CA . LEU B 1 200 ? 15.5 -20.969 -5.129 1 98.81 200 LEU B CA 1
ATOM 3353 C C . LEU B 1 200 ? 16.094 -19.922 -6.074 1 98.81 200 LEU B C 1
ATOM 3355 O O . LEU B 1 200 ? 17.016 -19.203 -5.707 1 98.81 200 LEU B O 1
ATOM 3359 N N . VAL B 1 201 ? 15.547 -19.875 -7.289 1 98.69 201 VAL B N 1
ATOM 3360 C CA . VAL B 1 201 ? 16 -18.859 -8.242 1 98.69 201 VAL B CA 1
ATOM 3361 C C . VAL B 1 201 ? 14.883 -17.859 -8.516 1 98.69 201 VAL B C 1
ATOM 3363 O O . VAL B 1 201 ? 13.703 -18.172 -8.289 1 98.69 201 VAL B O 1
ATOM 3366 N N . ALA B 1 202 ? 15.258 -16.719 -8.938 1 98.75 202 ALA B N 1
ATOM 3367 C CA . ALA B 1 202 ? 14.281 -15.688 -9.242 1 98.75 202 ALA B CA 1
ATOM 3368 C C . ALA B 1 202 ? 14.477 -15.141 -10.656 1 98.75 202 ALA B C 1
ATOM 3370 O O . ALA B 1 202 ? 15.602 -15.102 -11.164 1 98.75 202 ALA B O 1
ATOM 3371 N N . VAL B 1 203 ? 13.398 -14.828 -11.258 1 98.62 203 VAL B N 1
ATOM 3372 C CA . VAL B 1 203 ? 13.406 -14.164 -12.555 1 98.62 203 VAL B CA 1
ATOM 3373 C C . VAL B 1 203 ? 12.789 -12.773 -12.43 1 98.62 203 VAL B C 1
ATOM 3375 O O . VAL B 1 203 ? 11.688 -12.617 -11.906 1 98.62 203 VAL B O 1
ATOM 3378 N N . LYS B 1 204 ? 13.516 -11.742 -12.906 1 98.38 204 LYS B N 1
ATOM 3379 C CA . LYS B 1 204 ? 13.07 -10.352 -12.836 1 98.38 204 LYS B CA 1
ATOM 3380 C C . LYS B 1 204 ? 12.297 -9.961 -14.094 1 98.38 204 LYS B C 1
ATOM 3382 O O . LYS B 1 204 ? 12.742 -10.234 -15.211 1 98.38 204 LYS B O 1
ATOM 3387 N N . TYR B 1 205 ? 11.188 -9.336 -13.844 1 98.5 205 TYR B N 1
ATOM 3388 C CA . TYR B 1 205 ? 10.359 -8.812 -14.93 1 98.5 205 TYR B CA 1
ATOM 3389 C C . TYR B 1 205 ? 10.188 -7.305 -14.805 1 98.5 205 TYR B C 1
ATOM 3391 O O . TYR B 1 205 ? 9.164 -6.828 -14.32 1 98.5 205 TYR B O 1
ATOM 3399 N N . PRO B 1 206 ? 11.141 -6.527 -15.352 1 97.5 206 PRO B N 1
ATOM 3400 C CA . PRO B 1 206 ? 11.141 -5.078 -15.141 1 97.5 206 PRO B CA 1
ATOM 3401 C C . PRO B 1 206 ? 9.961 -4.383 -15.82 1 97.5 206 PRO B C 1
ATOM 3403 O O . PRO B 1 206 ? 9.516 -3.326 -15.367 1 97.5 206 PRO B O 1
ATOM 3406 N N . ASP B 1 207 ? 9.344 -5.047 -16.859 1 96.5 207 ASP B N 1
ATOM 3407 C CA . ASP B 1 207 ? 8.367 -4.324 -17.656 1 96.5 207 ASP B CA 1
ATOM 3408 C C . ASP B 1 207 ? 7 -5 -17.594 1 96.5 207 ASP B C 1
ATOM 3410 O O . ASP B 1 207 ? 6.059 -4.57 -18.266 1 96.5 207 ASP B O 1
ATOM 3414 N N . ALA B 1 208 ? 6.84 -5.992 -16.812 1 97.06 208 ALA B N 1
ATOM 3415 C CA . ALA B 1 208 ? 5.57 -6.711 -16.766 1 97.06 208 ALA B CA 1
ATOM 3416 C C . ALA B 1 208 ? 4.5 -5.883 -16.062 1 97.06 208 ALA B C 1
ATOM 3418 O O . ALA B 1 208 ? 4.797 -5.152 -15.109 1 97.06 208 ALA B O 1
ATOM 3419 N N . PHE B 1 209 ? 3.312 -5.973 -16.656 1 96.94 209 PHE B N 1
ATOM 3420 C CA . PHE B 1 209 ? 2.178 -5.477 -15.883 1 96.94 209 PHE B CA 1
ATOM 3421 C C . PHE B 1 209 ? 1.931 -6.352 -14.656 1 96.94 209 PHE B C 1
ATOM 3423 O O . PHE B 1 209 ? 1.961 -7.582 -14.75 1 96.94 209 PHE B O 1
ATOM 3430 N N . TRP B 1 210 ? 1.716 -5.789 -13.555 1 97.19 210 TRP B N 1
ATOM 3431 C CA . TRP B 1 210 ? 1.454 -6.527 -12.328 1 97.19 210 TRP B CA 1
ATOM 3432 C C . TRP B 1 210 ? 0.551 -5.727 -11.391 1 97.19 210 TRP B C 1
ATOM 3434 O O . TRP B 1 210 ? 0.792 -4.539 -11.156 1 97.19 210 TRP B O 1
ATOM 3444 N N . LYS B 1 211 ? -0.474 -6.371 -10.891 1 96.62 211 LYS B N 1
ATOM 3445 C CA . LYS B 1 211 ? -1.393 -5.777 -9.93 1 96.62 211 LYS B CA 1
ATOM 3446 C C . LYS B 1 211 ? -1.973 -6.84 -9 1 96.62 211 LYS B C 1
ATOM 3448 O O . LYS B 1 211 ? -2.451 -7.879 -9.453 1 96.62 211 LYS B O 1
ATOM 3453 N N . SER B 1 212 ? -1.788 -6.621 -7.723 1 95.81 212 SER B N 1
ATOM 3454 C CA . SER B 1 212 ? -2.49 -7.441 -6.738 1 95.81 212 SER B CA 1
ATOM 3455 C C . SER B 1 212 ? -3.826 -6.812 -6.352 1 95.81 212 SER B C 1
ATOM 3457 O O . SER B 1 212 ? -3.926 -5.594 -6.207 1 95.81 212 SER B O 1
ATOM 3459 N N . VAL B 1 213 ? -4.895 -7.598 -6.188 1 95 213 VAL B N 1
ATOM 3460 C CA . VAL B 1 213 ? -6.223 -7.109 -5.832 1 95 213 VAL B CA 1
ATOM 3461 C C . VAL B 1 213 ? -6.582 -7.57 -4.422 1 95 213 VAL B C 1
ATOM 3463 O O . VAL B 1 213 ? -7.23 -8.609 -4.246 1 95 213 VAL B O 1
ATOM 3466 N N . ASP B 1 214 ? -6.281 -6.746 -3.42 1 91.44 214 ASP B N 1
ATOM 3467 C CA . ASP B 1 214 ? -6.477 -7.156 -2.033 1 91.44 214 ASP B CA 1
ATOM 3468 C C . ASP B 1 214 ? -7.453 -6.223 -1.317 1 91.44 214 ASP B C 1
ATOM 3470 O O . ASP B 1 214 ? -8.016 -6.578 -0.279 1 91.44 214 ASP B O 1
ATOM 3474 N N . THR B 1 215 ? -7.59 -5.035 -1.818 1 89.06 215 THR B N 1
ATOM 3475 C CA . THR B 1 215 ? -8.453 -4.023 -1.215 1 89.06 215 THR B CA 1
ATOM 3476 C C . THR B 1 215 ? -9.375 -3.406 -2.26 1 89.06 215 THR B C 1
ATOM 3478 O O . THR B 1 215 ? -9.211 -3.643 -3.459 1 89.06 215 THR B O 1
ATOM 3481 N N . PHE B 1 216 ? -10.266 -2.584 -1.739 1 87.06 216 PHE B N 1
ATOM 3482 C CA . PHE B 1 216 ? -11.148 -1.861 -2.646 1 87.06 216 PHE B CA 1
ATOM 3483 C C . PHE B 1 216 ? -10.352 -0.922 -3.545 1 87.06 216 PHE B C 1
ATOM 3485 O O . PHE B 1 216 ? -10.641 -0.801 -4.734 1 87.06 216 PHE B O 1
ATOM 3492 N N . LYS B 1 217 ? -9.438 -0.346 -2.945 1 86.94 217 LYS B N 1
ATOM 3493 C CA . LYS B 1 217 ? -8.57 0.546 -3.709 1 86.94 217 LYS B CA 1
ATOM 3494 C C . LYS B 1 217 ? -7.859 -0.206 -4.832 1 86.94 217 LYS B C 1
ATOM 3496 O O . LYS B 1 217 ? -7.777 0.287 -5.957 1 86.94 217 LYS B O 1
ATOM 3501 N N . ASP B 1 218 ? -7.379 -1.352 -4.562 1 92.5 218 ASP B N 1
ATOM 3502 C CA . ASP B 1 218 ? -6.723 -2.184 -5.57 1 92.5 218 ASP B CA 1
ATOM 3503 C C . ASP B 1 218 ? -7.676 -2.51 -6.715 1 92.5 218 ASP B C 1
ATOM 3505 O O . ASP B 1 218 ? -7.289 -2.459 -7.887 1 92.5 218 ASP B O 1
ATOM 3509 N N . LEU B 1 219 ? -8.898 -2.852 -6.297 1 92.88 219 LEU B N 1
ATOM 3510 C CA . LEU B 1 219 ? -9.914 -3.211 -7.277 1 92.88 219 LEU B CA 1
ATOM 3511 C C . LEU B 1 219 ? -10.219 -2.039 -8.203 1 92.88 219 LEU B C 1
ATOM 3513 O O . LEU B 1 219 ? -10.281 -2.209 -9.422 1 92.88 219 LEU B O 1
ATOM 3517 N N . GLU B 1 220 ? -10.328 -0.921 -7.668 1 90.75 220 GLU B N 1
ATOM 3518 C CA . GLU B 1 220 ? -10.586 0.285 -8.453 1 90.75 220 GLU B CA 1
ATOM 3519 C C . GLU B 1 220 ? -9.43 0.584 -9.398 1 90.75 220 GLU B C 1
ATOM 3521 O O . GLU B 1 220 ? -9.648 0.906 -10.57 1 90.75 220 GLU B O 1
ATOM 3526 N N . GLU B 1 221 ? -8.297 0.466 -8.898 1 91.94 221 GLU B N 1
ATOM 3527 C CA . GLU B 1 221 ? -7.113 0.736 -9.703 1 91.94 221 GLU B CA 1
ATOM 3528 C C . GLU B 1 221 ? -6.973 -0.28 -10.836 1 91.94 221 GLU B C 1
ATOM 3530 O O . GLU B 1 221 ? -6.652 0.085 -11.969 1 91.94 221 GLU B O 1
ATOM 3535 N N . ALA B 1 222 ? -7.191 -1.507 -10.492 1 94.69 222 ALA B N 1
ATOM 3536 C CA . ALA B 1 222 ? -7.125 -2.561 -11.5 1 94.69 222 ALA B CA 1
ATOM 3537 C C . ALA B 1 222 ? -8.148 -2.322 -12.609 1 94.69 222 ALA B C 1
ATOM 3539 O O . ALA B 1 222 ? -7.84 -2.471 -13.789 1 94.69 222 ALA B O 1
ATOM 3540 N N . ASN B 1 223 ? -9.336 -1.933 -12.227 1 94.75 223 ASN B N 1
ATOM 3541 C CA . ASN B 1 223 ? -10.391 -1.635 -13.195 1 94.75 223 ASN B CA 1
ATOM 3542 C C . ASN B 1 223 ? -9.984 -0.502 -14.133 1 94.75 223 ASN B C 1
ATOM 3544 O O . ASN B 1 223 ? -10.125 -0.621 -15.352 1 94.75 223 ASN B O 1
ATOM 3548 N N . LYS B 1 224 ? -9.508 0.505 -13.562 1 92.25 224 LYS B N 1
ATOM 3549 C CA . LYS B 1 224 ? -9.109 1.672 -14.344 1 92.25 224 LYS B CA 1
ATOM 3550 C C . LYS B 1 224 ? -7.984 1.324 -15.32 1 92.25 224 LYS B C 1
ATOM 3552 O O . LYS B 1 224 ? -8.023 1.714 -16.484 1 92.25 224 LYS B O 1
ATOM 3557 N N . LEU B 1 225 ? -7.035 0.561 -14.875 1 91.38 225 LEU B N 1
ATOM 3558 C CA . LEU B 1 225 ? -5.859 0.23 -15.672 1 91.38 225 LEU B CA 1
ATOM 3559 C C . LEU B 1 225 ? -6.219 -0.747 -16.797 1 91.38 225 LEU B C 1
ATOM 3561 O O . LEU B 1 225 ? -5.781 -0.581 -17.938 1 91.38 225 LEU B O 1
ATOM 3565 N N . LEU B 1 226 ? -7.047 -1.688 -16.5 1 93.81 226 LEU B N 1
ATOM 3566 C CA . LEU B 1 226 ? -7.281 -2.785 -17.438 1 93.81 226 LEU B CA 1
ATOM 3567 C C . LEU B 1 226 ? -8.445 -2.473 -18.359 1 93.81 226 LEU B C 1
ATOM 3569 O O . LEU B 1 226 ? -8.625 -3.133 -19.391 1 93.81 226 LEU B O 1
ATOM 3573 N N . SER B 1 227 ? -9.234 -1.484 -18 1 87.69 227 SER B N 1
ATOM 3574 C CA . SER B 1 227 ? -10.266 -1.029 -18.938 1 87.69 227 SER B CA 1
ATOM 3575 C C . SER B 1 227 ? -9.648 -0.297 -20.125 1 87.69 227 SER B C 1
ATOM 3577 O O . SER B 1 227 ? -10.258 -0.221 -21.188 1 87.69 227 SER B O 1
ATOM 3579 N N . LYS B 1 228 ? -8.492 0.215 -19.969 1 83.56 228 LYS B N 1
ATOM 3580 C CA . LYS B 1 228 ? -7.852 1.058 -20.969 1 83.56 228 LYS B CA 1
ATOM 3581 C C . LYS B 1 228 ? -6.742 0.305 -21.688 1 83.56 228 LYS B C 1
ATOM 3583 O O . LYS B 1 228 ? -6.219 0.779 -22.703 1 83.56 228 LYS B O 1
ATOM 3588 N N . LEU B 1 229 ? -6.43 -0.834 -21.109 1 76.88 229 LEU B N 1
ATOM 3589 C CA . LEU B 1 229 ? -5.262 -1.556 -21.594 1 76.88 229 LEU B CA 1
ATOM 3590 C C . LEU B 1 229 ? -5.637 -2.971 -22.031 1 76.88 229 LEU B C 1
ATOM 3592 O O . LEU B 1 229 ? -6.465 -3.621 -21.375 1 76.88 229 LEU B O 1
ATOM 3596 N N . SER B 1 230 ? -5.051 -3.295 -23.125 1 77.88 230 SER B N 1
ATOM 3597 C CA . SER B 1 230 ? -5.086 -4.711 -23.484 1 77.88 230 SER B CA 1
ATOM 3598 C C . SER B 1 230 ? -3.945 -5.473 -22.812 1 77.88 230 SER B C 1
ATOM 3600 O O . SER B 1 230 ? -2.775 -5.242 -23.125 1 77.88 230 SER B O 1
ATOM 3602 N N . LEU B 1 231 ? -4.195 -6.395 -21.938 1 82.69 231 LEU B N 1
ATOM 3603 C CA . LEU B 1 231 ? -3.182 -7.102 -21.172 1 82.69 231 LEU B CA 1
ATOM 3604 C C . LEU B 1 231 ? -2.531 -8.203 -22 1 82.69 231 LEU B C 1
ATOM 3606 O O . LEU B 1 231 ? -1.347 -8.5 -21.828 1 82.69 231 LEU B O 1
ATOM 3610 N N . PHE B 1 232 ? -3.365 -8.75 -22.828 1 79.75 232 PHE B N 1
ATOM 3611 C CA . PHE B 1 232 ? -2.861 -9.836 -23.656 1 79.75 232 PHE B CA 1
ATOM 3612 C C . PHE B 1 232 ? -3.121 -9.562 -25.141 1 79.75 232 PHE B C 1
ATOM 3614 O O . PHE B 1 232 ? -4.074 -8.859 -25.484 1 79.75 232 PHE B O 1
#

Secondary structure (DSSP, 8-state):
-EEEEEE----GGGTTHHHHS-GGG-EETTEEHHHHHHHHHHHTT--EEEEEE-TTHHHHHHHHTTSGGGTSEEEEEE-SS--HHHHHHHHTHHHHTT-SEEEEEETTEEE---HHHHHHHHHTSS-SEEEEEEEEE-SS-EEEE-TTSBEEEEE-S-EEEEEEEEEEEEEEEGGGGGT--SSS-GGGTHHHHHHHTT-EEEEE-TT--EEE--SHHHHHHHHHHHHH----/-EEEEEE----GGGTTHHHHS-GGG-EETTEEHHHHHHHHHHHTT--EEEEEE-TTHHHHHHHHTTSGGGTSEEEEEE-SS--HHHHHHHHTHHHHTT-SEEEEEETTEEE---HHHHHHHHHTSS-SEEEEEEEEE-SS-EEEE-TTSBEEEEE-S-EEEEEEEEEEEEEEEGGGGGT--SSS-GGGTHHHHHHHTT-EEEEE-TT--EEE--SHHHHHHHHHHHHH----

pLDDT: mean 95.81, std 3.73, range [76.88, 98.88]

Radius of gyration: 24.79 Å; Cα contacts (8 Å, |Δi|>4): 1044; chains: 2; bounding box: 46×73×51 Å

Foldseek 3Di:
DEEEEEQADQLVQAPPVSVVPGQQQDDALRGGLVLLVCVLCVVQVHAEYEYEYHRVVVRVCVPCPLVVVSPHGYDYQYDPDAQAALLSVLSCCVVPLVPQKYKYFYSQKRKNDRLVVQQVVLVVDQAFKEFEKEFDFAPAWDWDADPVRHTDDIHGRDGHQVDIDTQGMMMGGSCLSVFGDNGDYCVPTRQVVRVVVVRYHYDYDHDMDMAGHSHPVSSVVSNVVCNVDDND/DEEEEEQADQLVQAPPVSVQPGQQQDDALRGGLVLLVCVLCVVQVHAEYEYEYHRVVVRVCVPCPLVVVSPHGYDYQYDPDAQAALLSVLSCCVVPLVPQKYKYFYSQKRKNDRLVVQQVVLVVDQAFKEFEKEFDFAPAWDWDADPVRHTDDIHGRDGHQVDIDTQGMMMGGSCLSVFGDNGDYCVPTRQVVRVVVVRYHYDYDHDMDMAGHSHPVSSVVSNVVCNVDDND

Sequence (464 aa):
MKALILAGGYGKRLKPLTEELPKPLLQVAGKPIVAWQFDLYKRHGINEIVMAVGYLKEKVIELVGSGSKYGVKVVYVVEEEPLGTGGAIKNAESALRNEEMFAVSNGDIITNLDVTKLCDALRESEAVAAMSLVPLPSPYGIVITDESGKVKEFKEKPKIHDYWINAGVYCMRNEIFDYLPESGDIEKTAFPQLAKEGKLVAVKYPDAFWKSVDTFKDLEEANKLLSKLSLFMKALILAGGYGKRLKPLTEELPKPLLQVAGKPIVAWQFDLYKRHGINEIVMAVGYLKEKVIELVGSGSKYGVKVVYVVEEEPLGTGGAIKNAESALRNEEMFAVSNGDIITNLDVTKLCDALRESEAVAAMSLVPLPSPYGIVITDESGKVKEFKEKPKIHDYWINAGVYCMRNEIFDYLPESGDIEKTAFPQLAKEGKLVAVKYPDAFWKSVDTFKDLEEANKLLSKLSLF

InterPro domains:
  IPR005835 Nucleotidyl transferase domain [PF00483] (2-226)
  IPR029044 Nucleotide-diphospho-sugar transferases [G3DSA:3.90.550.10] (1-230)
  IPR029044 Nucleotide-diphospho-sugar transferases [SSF53448] (1-226)
  IPR050486 Mannose-1-phosphate guanyltransferase [PTHR22572] (1-227)

Organism: Ignicoccus hospitalis (strain KIN4/I / DSM 18386 / JCM 14125) (NCBI:txid453591)

Solvent-accessible surface area (backbone atoms only — not comparable to full-atom values): 24004 Å² total; per-residue (Å²): 105,42,33,36,34,48,45,32,62,66,43,74,64,33,51,71,63,30,74,81,39,38,58,43,63,40,72,45,60,87,35,32,41,47,55,51,44,48,52,45,37,45,75,62,72,32,41,39,34,37,36,33,27,26,46,58,36,66,58,49,51,64,73,53,48,56,22,59,94,75,71,32,41,48,46,80,37,82,39,94,57,86,29,43,61,16,8,46,54,43,69,38,35,86,83,43,59,88,34,72,42,35,37,37,28,48,41,46,45,46,55,53,62,62,62,57,61,41,45,50,54,32,69,76,45,88,36,40,32,21,37,34,27,28,43,34,67,38,90,48,42,35,51,42,57,52,96,85,26,36,34,69,46,78,41,77,42,45,70,36,82,89,41,32,22,75,58,47,39,36,25,34,31,50,70,44,61,79,51,40,41,80,60,38,43,32,80,79,46,32,48,54,53,30,20,74,69,64,24,25,32,47,43,78,36,85,80,47,55,74,47,63,53,63,36,61,66,34,44,52,50,49,24,59,54,47,63,76,40,80,79,119,104,41,34,36,36,48,48,32,62,65,44,73,64,35,51,70,62,29,74,80,39,38,58,42,62,40,72,44,61,88,35,32,40,46,56,50,44,48,50,46,36,44,76,62,72,32,42,40,34,36,36,33,27,26,46,58,36,66,56,50,50,65,72,53,48,55,22,60,93,75,72,31,41,47,46,80,38,81,39,93,58,86,29,43,60,15,8,48,55,44,69,37,36,85,84,43,58,87,36,71,43,35,36,37,30,49,40,45,44,47,55,56,61,64,62,56,62,42,44,48,54,31,71,76,45,88,36,39,33,20,38,33,27,28,43,34,66,38,91,49,43,34,52,43,58,51,96,87,25,37,34,69,46,78,42,77,42,45,72,37,82,89,41,32,22,76,57,49,38,36,26,34,31,52,70,43,63,80,52,41,40,80,60,36,42,31,80,79,45,32,48,55,52,29,21,76,69,66,24,23,33,48,42,80,36,86,80,48,55,72,47,63,53,64,35,61,67,32,44,53,50,48,24,61,54,47,64,76,40,80,78,119

Nearest PDB structures (foldseek):
  4y7t-assembly1_A  TM=8.627E-01  e=7.373E-22  Pseudomonas putida BIRD-1
  3pkq-assembly3_C  TM=8.000E-01  e=3.733E-20  Salmonella enterica subsp. enterica serovar Typhimurium
  3pkq-assembly3_D  TM=7.937E-01  e=1.243E-19  Salmonella enterica subsp. enterica serovar Typhimurium
  6b5e-assembly2_G  TM=7.864E-01  e=5.203E-18  Mycobacterium tuberculosis H37Rv
  6b5e-assembly1_A  TM=7.910E-01  e=1.433E-17  Mycobacterium tuberculosis H37Rv